Protein AF-A0A6V7XCD8-F1 (afdb_monomer_lite)

Foldseek 3Di:
DVVLLVVLLVDALDPDPLLVVLLVQLLCVLLVLLCCQVVPPLVVVLVVVVVVVCNVVSLVVSLLSNLVSLLVSQLRSLLSVVLVLCVSVVHHSDDPDPVSSVVSSVLSNLLSVQLSVLSSQLSVLVVVVVVVPDDDPCPPVSVVSNVVSVLSNLLSLDLNLLVVLVQVLLVQLLVVLVCLLVVVDAFDELVVLLVVVVVVVVVVVVVVVVVDPDDDDDDDPDDDPVSSVVSVSVVSSVVSVLSLCSRDSSVLSLLLLLQLSVQLVVLVCVQCVVVVVVDDDPPSVSVSSSSSSSNNSSSVSSVVVSCCLPPVPDPVCVQPDHHSNQLSVQSVVLVVVQVVVCVVPVPVPRDDDDSVSNSCSSAHDNSVVSSVVSVVSSVVSVVSSQVSQVVVCVVVVHDRDDRPNVVDDSSPRPGDHDDPPCVVVVVVVVVVD

Structure (mmCIF, N/CA/C/O backbone):
data_AF-A0A6V7XCD8-F1
#
_entry.id   AF-A0A6V7XCD8-F1
#
loop_
_atom_site.group_PDB
_atom_site.id
_atom_site.type_symbol
_atom_site.label_atom_id
_atom_site.label_alt_id
_atom_site.label_comp_id
_atom_site.label_asym_id
_atom_site.label_entity_id
_atom_site.label_seq_id
_atom_site.pdbx_PDB_ins_code
_atom_site.Cartn_x
_atom_site.Cartn_y
_atom_site.Cartn_z
_atom_site.occupancy
_atom_site.B_iso_or_equiv
_atom_site.auth_seq_id
_atom_site.auth_comp_id
_atom_site.auth_asym_id
_atom_site.auth_atom_id
_atom_site.pdbx_PDB_model_num
ATOM 1 N N . MET A 1 1 ? -13.519 -4.030 18.453 1.00 56.78 1 MET A N 1
ATOM 2 C CA . MET A 1 1 ? -12.064 -4.027 18.733 1.00 56.78 1 MET A CA 1
ATOM 3 C C . MET A 1 1 ? -11.586 -5.348 19.322 1.00 56.78 1 MET A C 1
ATOM 5 O O . MET A 1 1 ? -10.623 -5.870 18.788 1.00 56.78 1 MET A O 1
ATOM 9 N N . GLY A 1 2 ? -12.255 -5.933 20.327 1.00 54.69 2 GLY A N 1
ATOM 10 C CA . GLY A 1 2 ? -11.829 -7.205 20.948 1.00 54.69 2 GLY A CA 1
ATOM 11 C C . GLY A 1 2 ? -11.505 -8.344 19.966 1.00 54.69 2 GLY A C 1
ATOM 12 O O . GLY A 1 2 ? -10.413 -8.890 20.017 1.00 54.69 2 GLY A O 1
ATOM 13 N N . ALA A 1 3 ? -12.379 -8.627 18.993 1.00 59.66 3 ALA A N 1
ATOM 14 C CA . ALA A 1 3 ? -12.121 -9.659 17.976 1.00 59.66 3 ALA A CA 1
ATOM 15 C C . ALA A 1 3 ? -10.877 -9.383 17.103 1.00 59.66 3 ALA A C 1
ATOM 17 O O . ALA A 1 3 ? -10.182 -10.304 16.694 1.00 59.66 3 ALA A O 1
ATOM 18 N N . GLN A 1 4 ? -10.565 -8.113 16.841 1.00 60.34 4 GLN A N 1
ATOM 19 C CA . GLN A 1 4 ? -9.389 -7.726 16.055 1.00 60.34 4 GLN A CA 1
ATOM 20 C C . GLN A 1 4 ? -8.114 -7.768 16.881 1.00 60.34 4 GLN A C 1
ATOM 22 O O . GLN A 1 4 ? -7.077 -8.151 16.360 1.00 60.34 4 GLN A O 1
ATOM 27 N N . ILE A 1 5 ? -8.213 -7.423 18.165 1.00 60.03 5 ILE A N 1
ATOM 28 C CA . ILE A 1 5 ? -7.138 -7.597 19.136 1.00 60.03 5 ILE A CA 1
ATOM 29 C C . ILE A 1 5 ? -6.777 -9.085 19.230 1.00 60.03 5 ILE A C 1
ATOM 31 O O . ILE A 1 5 ? -5.618 -9.446 19.057 1.00 60.03 5 ILE A O 1
ATOM 35 N N . LEU A 1 6 ? -7.769 -9.962 19.387 1.00 58.38 6 LEU A N 1
ATOM 36 C CA . LEU A 1 6 ? -7.551 -11.410 19.408 1.00 58.38 6 LEU A CA 1
ATOM 37 C C . LEU A 1 6 ? -6.979 -11.925 18.081 1.00 58.38 6 LEU A C 1
ATOM 39 O O . LEU A 1 6 ? -5.997 -12.658 18.092 1.00 58.38 6 LEU A O 1
ATOM 43 N N . GLY A 1 7 ? -7.518 -11.481 16.941 1.00 57.84 7 GLY A N 1
ATOM 44 C CA . GLY A 1 7 ? -6.988 -11.847 15.624 1.00 57.84 7 GLY A CA 1
ATOM 45 C C . GLY A 1 7 ? -5.551 -11.371 15.392 1.00 57.84 7 GLY A C 1
ATOM 46 O O . GLY A 1 7 ? -4.756 -12.088 14.795 1.00 57.84 7 GLY A O 1
ATOM 47 N N . SER A 1 8 ? -5.188 -10.190 15.899 1.00 59.59 8 SER A N 1
ATOM 48 C CA . SER A 1 8 ? -3.819 -9.671 15.820 1.00 59.59 8 SER A CA 1
ATOM 49 C C . SER A 1 8 ? -2.836 -10.435 16.711 1.00 59.59 8 SER A C 1
ATOM 51 O O . SER A 1 8 ? -1.698 -10.633 16.301 1.00 59.59 8 SER A O 1
ATOM 53 N N . VAL A 1 9 ? -3.293 -10.921 17.873 1.00 56.88 9 VAL A N 1
ATOM 54 C CA . VAL A 1 9 ? -2.494 -11.751 18.787 1.00 56.88 9 VAL A CA 1
ATOM 55 C C . VAL A 1 9 ? -2.305 -13.166 18.240 1.00 56.88 9 VAL A C 1
ATOM 57 O O . VAL A 1 9 ? -1.222 -13.729 18.351 1.00 56.88 9 VAL A O 1
ATOM 60 N N . TYR A 1 10 ? -3.342 -13.732 17.620 1.00 53.84 10 TYR A N 1
ATOM 61 C CA . TYR A 1 10 ? -3.319 -15.100 17.100 1.00 53.84 10 TYR A CA 1
ATOM 62 C C . TYR A 1 10 ? -2.517 -15.231 15.796 1.00 53.84 10 TYR A C 1
ATOM 64 O O . TYR A 1 10 ? -1.829 -16.224 15.588 1.00 53.84 10 TYR A O 1
ATOM 72 N N . ASN A 1 11 ? -2.549 -14.210 14.933 1.00 55.69 11 ASN A N 1
ATOM 73 C CA . ASN A 1 11 ? -1.829 -14.212 13.661 1.00 55.69 11 ASN A CA 1
ATOM 74 C C . ASN A 1 11 ? -0.484 -13.478 13.774 1.00 55.69 11 ASN A C 1
ATOM 76 O O . ASN A 1 11 ? -0.310 -12.429 13.147 1.00 55.69 11 ASN A O 1
ATOM 80 N N . ALA A 1 12 ? 0.495 -14.036 14.491 1.00 53.72 12 ALA A N 1
ATOM 81 C CA . ALA A 1 12 ? 1.882 -13.555 14.420 1.00 53.72 12 ALA A CA 1
ATOM 82 C C . ALA A 1 12 ? 2.352 -13.455 12.948 1.00 53.72 12 ALA A C 1
ATOM 84 O O . ALA A 1 12 ? 1.885 -14.201 12.077 1.00 53.72 12 ALA A O 1
ATOM 85 N N . LYS A 1 13 ? 3.180 -12.461 12.601 1.00 63.88 13 LYS A N 1
ATOM 86 C CA . LYS A 1 13 ? 3.646 -12.260 11.218 1.00 63.88 13 LYS A CA 1
ATOM 87 C C . LYS A 1 13 ? 4.654 -13.344 10.838 1.00 63.88 13 LYS A C 1
ATOM 89 O O . LYS A 1 13 ? 5.856 -13.141 10.909 1.00 63.88 13 LYS A O 1
ATOM 94 N N . GLU A 1 14 ? 4.173 -14.504 10.425 1.00 66.19 14 GLU A N 1
ATOM 95 C CA . GLU A 1 14 ? 5.045 -15.563 9.928 1.00 66.19 14 GLU A CA 1
ATOM 96 C C . GLU A 1 14 ? 5.452 -15.320 8.473 1.00 66.19 14 GLU A C 1
ATOM 98 O O . GLU A 1 14 ? 4.662 -14.845 7.651 1.00 66.19 14 GLU A O 1
ATOM 103 N N . LEU A 1 15 ? 6.699 -15.671 8.150 1.00 68.69 15 LEU A N 1
ATOM 104 C CA . LEU A 1 15 ? 7.166 -15.751 6.770 1.00 68.69 15 LEU A CA 1
ATOM 105 C C . LEU A 1 15 ? 6.566 -17.006 6.126 1.00 68.69 15 LEU A C 1
ATOM 107 O O . LEU A 1 15 ? 7.154 -18.084 6.153 1.00 68.69 15 LEU A O 1
ATOM 111 N N . ILE A 1 16 ? 5.372 -16.864 5.559 1.00 76.44 16 ILE A N 1
ATOM 112 C CA . ILE A 1 16 ? 4.725 -17.907 4.760 1.00 76.44 16 ILE A CA 1
ATOM 113 C C . ILE A 1 16 ? 5.492 -18.176 3.457 1.00 76.44 16 ILE A C 1
ATOM 115 O O . ILE A 1 16 ? 6.115 -17.281 2.890 1.00 76.44 16 ILE A O 1
ATOM 119 N N . LYS A 1 17 ? 5.407 -19.406 2.934 1.00 81.75 17 LYS A N 1
ATOM 120 C CA . LYS A 1 17 ? 6.051 -19.811 1.666 1.00 81.75 17 LYS A CA 1
ATOM 121 C C . LYS A 1 17 ? 5.712 -18.874 0.499 1.00 81.75 17 LYS A C 1
ATOM 123 O O . LYS A 1 17 ? 6.553 -18.624 -0.362 1.00 81.75 17 LYS A O 1
ATOM 128 N N . ASP A 1 18 ? 4.504 -18.321 0.508 1.00 83.44 18 ASP A N 1
ATOM 129 C CA . ASP A 1 18 ? 4.032 -17.396 -0.518 1.00 83.44 18 ASP A CA 1
ATOM 130 C C . ASP A 1 18 ? 4.836 -16.090 -0.578 1.00 83.44 18 ASP A C 1
ATOM 132 O O . ASP A 1 18 ? 4.901 -15.492 -1.647 1.00 83.44 18 ASP A O 1
ATOM 136 N N . PHE A 1 19 ? 5.535 -15.687 0.493 1.00 80.50 19 PHE A N 1
ATOM 137 C CA . PHE A 1 19 ? 6.479 -14.563 0.437 1.00 80.50 19 PHE A CA 1
ATOM 138 C C . PHE A 1 19 ? 7.629 -14.819 -0.527 1.00 80.50 19 PHE A C 1
ATOM 140 O O . PHE A 1 19 ? 7.973 -13.945 -1.315 1.00 80.50 19 PHE A O 1
ATOM 147 N N . TRP A 1 20 ? 8.232 -16.005 -0.460 1.00 82.31 20 TRP A N 1
ATOM 148 C CA . TRP A 1 20 ? 9.365 -16.354 -1.313 1.00 82.31 20 TRP A CA 1
ATOM 149 C C . TRP A 1 20 ? 8.932 -16.497 -2.765 1.00 82.31 20 TRP A C 1
ATOM 151 O O . TRP A 1 20 ? 9.632 -16.027 -3.660 1.00 82.31 20 TRP A O 1
ATOM 161 N N . ASN A 1 21 ? 7.746 -17.071 -2.988 1.00 86.12 21 ASN A N 1
ATOM 162 C CA . ASN A 1 21 ? 7.138 -17.125 -4.314 1.00 86.12 21 ASN A CA 1
ATOM 163 C C . ASN A 1 21 ? 6.893 -15.710 -4.850 1.00 86.12 21 ASN A C 1
ATOM 165 O O . ASN A 1 21 ? 7.309 -15.405 -5.961 1.00 86.12 21 ASN A O 1
ATOM 169 N N . ALA A 1 22 ? 6.271 -14.836 -4.054 1.00 85.75 22 ALA A N 1
ATOM 170 C CA . ALA A 1 22 ? 5.997 -13.459 -4.441 1.00 85.75 22 ALA A CA 1
ATOM 171 C C . ALA A 1 22 ? 7.289 -12.691 -4.742 1.00 85.75 22 ALA A C 1
ATOM 173 O O . ALA A 1 22 ? 7.383 -12.064 -5.789 1.00 85.75 22 ALA A O 1
ATOM 174 N N . LEU A 1 23 ? 8.306 -12.798 -3.882 1.00 84.25 23 LEU A N 1
ATOM 175 C CA . LEU A 1 23 ? 9.604 -12.153 -4.074 1.00 84.25 23 LEU A CA 1
ATOM 176 C C . LEU A 1 23 ? 10.278 -12.622 -5.363 1.00 84.25 23 LEU A C 1
ATOM 178 O O . LEU A 1 23 ? 10.711 -11.796 -6.159 1.00 84.25 23 LEU A O 1
ATOM 182 N N . LEU A 1 24 ? 10.353 -13.936 -5.580 1.00 85.38 24 LEU A N 1
ATOM 183 C CA . LEU A 1 24 ? 11.014 -14.506 -6.749 1.00 85.38 24 LEU A CA 1
ATOM 184 C C . LEU A 1 24 ? 10.270 -14.153 -8.038 1.00 85.38 24 LEU A C 1
ATOM 186 O O . LEU A 1 24 ? 10.901 -13.730 -9.005 1.00 85.38 24 LEU A O 1
ATOM 190 N N . ILE A 1 25 ? 8.942 -14.289 -8.051 1.00 88.00 25 ILE A N 1
ATOM 191 C CA . ILE A 1 25 ? 8.112 -13.972 -9.220 1.00 88.00 25 ILE A CA 1
ATOM 192 C C . ILE A 1 25 ? 8.187 -12.480 -9.522 1.00 88.00 25 ILE A C 1
ATOM 194 O O . ILE A 1 25 ? 8.393 -12.115 -10.672 1.00 88.00 25 ILE A O 1
ATOM 198 N N . SER A 1 26 ? 8.067 -11.626 -8.509 1.00 85.38 26 SER A N 1
ATOM 199 C CA . SER A 1 26 ? 8.153 -10.181 -8.677 1.00 85.38 26 SER A CA 1
ATOM 200 C C . SER A 1 26 ? 9.528 -9.743 -9.176 1.00 85.38 26 SER A C 1
ATOM 202 O O . SER A 1 26 ? 9.598 -9.118 -10.231 1.00 85.38 26 SER A O 1
ATOM 204 N N . LEU A 1 27 ? 10.623 -10.128 -8.504 1.00 81.25 27 LEU A N 1
ATOM 205 C CA . LEU A 1 27 ? 11.986 -9.761 -8.913 1.00 81.25 27 LEU A CA 1
ATOM 206 C C . LEU A 1 27 ? 12.294 -10.227 -10.336 1.00 81.25 27 LEU A C 1
ATOM 208 O O . LEU A 1 27 ? 12.784 -9.448 -11.150 1.00 81.25 27 LEU A O 1
ATOM 212 N N . SER A 1 28 ? 12.003 -11.495 -10.639 1.00 84.19 28 SER A N 1
ATOM 213 C CA . SER A 1 28 ? 12.299 -12.055 -11.958 1.00 84.19 28 SER A CA 1
ATOM 214 C C . SER A 1 28 ? 11.383 -11.488 -13.036 1.00 84.19 28 SER A C 1
ATOM 216 O O . SER A 1 28 ? 11.869 -11.089 -14.086 1.00 84.19 28 SER A O 1
ATOM 218 N N . GLY A 1 29 ? 10.076 -11.411 -12.790 1.00 85.50 29 GLY A N 1
ATOM 219 C CA . GLY A 1 29 ? 9.099 -10.975 -13.780 1.00 85.50 29 GLY A CA 1
ATOM 220 C C . GLY A 1 29 ? 9.177 -9.481 -14.059 1.00 85.50 29 GLY A C 1
ATOM 221 O O . GLY A 1 29 ? 9.346 -9.088 -15.211 1.00 85.50 29 GLY A O 1
ATOM 222 N N . SER A 1 30 ? 9.113 -8.645 -13.021 1.00 83.25 30 SER A N 1
ATOM 223 C CA . SER A 1 30 ? 9.186 -7.188 -13.182 1.00 83.25 30 SER A CA 1
ATOM 224 C C . SER A 1 30 ? 10.561 -6.746 -13.699 1.00 83.25 30 SER A C 1
ATOM 226 O O . SER A 1 30 ? 10.644 -5.976 -14.659 1.00 83.25 30 SER A O 1
ATOM 228 N N . GLY A 1 31 ? 11.641 -7.328 -13.162 1.00 78.44 31 GLY A N 1
ATOM 229 C CA . GLY A 1 31 ? 13.009 -7.084 -13.613 1.00 78.44 31 GLY A CA 1
ATOM 230 C C . GLY A 1 31 ? 13.236 -7.498 -15.067 1.00 78.44 31 GLY A C 1
ATOM 231 O O . GLY A 1 31 ? 13.806 -6.724 -15.834 1.00 78.44 31 GLY A O 1
ATOM 232 N N . LEU A 1 32 ? 12.745 -8.673 -15.482 1.00 83.75 32 LEU A N 1
ATOM 233 C CA . LEU A 1 32 ? 12.850 -9.134 -16.870 1.00 83.75 32 LEU A CA 1
ATOM 234 C C . LEU A 1 32 ? 12.035 -8.259 -17.824 1.00 83.75 32 LEU A C 1
ATOM 236 O O . LEU A 1 32 ? 12.553 -7.888 -18.874 1.00 83.75 32 LEU A O 1
ATOM 240 N N . ILE A 1 33 ? 10.792 -7.908 -17.470 1.00 85.31 33 ILE A N 1
ATOM 241 C CA . ILE A 1 33 ? 9.956 -7.003 -18.275 1.00 85.31 33 ILE A CA 1
ATOM 242 C C . ILE A 1 33 ? 10.696 -5.685 -18.488 1.00 85.31 33 ILE A C 1
ATOM 244 O O . ILE A 1 33 ? 10.840 -5.243 -19.627 1.00 85.31 33 ILE A O 1
ATOM 248 N N . SER A 1 34 ? 11.212 -5.089 -17.415 1.00 82.00 34 SER A N 1
ATOM 249 C CA . SER A 1 34 ? 11.934 -3.828 -17.514 1.00 82.00 34 SER A CA 1
ATOM 250 C C . SER A 1 34 ? 13.219 -3.951 -18.325 1.00 82.00 34 SER A C 1
ATOM 252 O O . SER A 1 34 ? 13.458 -3.121 -19.194 1.00 82.00 34 SER A O 1
ATOM 254 N N . ALA A 1 35 ? 14.015 -5.003 -18.122 1.00 79.44 35 ALA A N 1
ATOM 255 C CA . ALA A 1 35 ? 15.248 -5.217 -18.876 1.00 79.44 35 ALA A CA 1
ATOM 256 C C . ALA A 1 35 ? 14.983 -5.406 -20.377 1.00 79.44 35 ALA A C 1
ATOM 258 O O . ALA A 1 35 ? 15.635 -4.773 -21.205 1.00 79.44 35 ALA A O 1
ATOM 259 N N . VAL A 1 36 ? 14.003 -6.237 -20.745 1.00 86.62 36 VAL A N 1
ATOM 260 C CA . VAL A 1 36 ? 13.644 -6.477 -22.151 1.00 86.62 36 VAL A CA 1
ATOM 261 C C . VAL A 1 36 ? 13.190 -5.184 -22.822 1.00 86.62 36 VAL A C 1
ATOM 263 O O . VAL A 1 36 ? 13.605 -4.895 -23.946 1.00 86.62 36 VAL A O 1
ATOM 266 N N . LEU A 1 37 ? 12.360 -4.396 -22.139 1.00 86.25 37 LEU A N 1
ATOM 267 C CA . LEU A 1 37 ? 11.827 -3.156 -22.686 1.00 86.25 37 LEU A CA 1
ATOM 268 C C . LEU A 1 37 ? 12.890 -2.049 -22.760 1.00 86.25 37 LEU A C 1
ATOM 270 O O . LEU A 1 37 ? 13.120 -1.515 -23.844 1.00 86.25 37 LEU A O 1
ATOM 274 N N . ASP A 1 38 ? 13.583 -1.755 -21.658 1.00 78.94 38 ASP A N 1
ATOM 275 C CA . ASP A 1 38 ? 14.506 -0.616 -21.561 1.00 78.94 38 ASP A CA 1
ATOM 276 C C . ASP A 1 38 ? 15.869 -0.859 -22.215 1.00 78.94 38 ASP A C 1
ATOM 278 O O . ASP A 1 38 ? 16.491 0.098 -22.669 1.00 78.94 38 ASP A O 1
ATOM 282 N N . ILE A 1 39 ? 16.347 -2.107 -22.280 1.00 79.88 39 ILE A N 1
ATOM 283 C CA . ILE A 1 39 ? 17.648 -2.443 -22.893 1.00 79.88 39 ILE A CA 1
ATOM 284 C C . ILE A 1 39 ? 17.463 -2.929 -24.335 1.00 79.88 39 ILE A C 1
ATOM 286 O O . ILE A 1 39 ? 18.309 -2.673 -25.188 1.00 79.88 39 ILE A O 1
ATOM 290 N N . GLY A 1 40 ? 16.362 -3.627 -24.620 1.00 84.69 40 GLY A N 1
ATOM 291 C CA . GLY A 1 40 ? 16.106 -4.218 -25.931 1.00 84.69 40 GLY A CA 1
ATOM 292 C C . GLY A 1 40 ? 15.185 -3.370 -26.803 1.00 84.69 40 GLY A C 1
ATOM 293 O O . GLY A 1 40 ? 15.611 -2.767 -27.788 1.00 84.69 40 GLY A O 1
ATOM 294 N N . VAL A 1 41 ? 13.895 -3.366 -26.465 1.00 89.19 41 VAL A N 1
ATOM 295 C CA . VAL A 1 41 ? 12.830 -2.916 -27.376 1.00 89.19 41 VAL A CA 1
ATOM 296 C C . VAL A 1 41 ? 12.863 -1.405 -27.607 1.00 89.19 41 VAL A C 1
ATOM 298 O O . VAL A 1 41 ? 12.847 -0.964 -28.758 1.00 89.19 41 VAL A O 1
ATOM 301 N N . TRP A 1 42 ? 12.911 -0.590 -26.551 1.00 88.25 42 TRP A N 1
ATOM 302 C CA . TRP A 1 42 ? 12.844 0.868 -26.691 1.00 88.25 42 TRP A CA 1
ATOM 303 C C . TRP A 1 42 ? 14.067 1.467 -27.375 1.00 88.25 42 TRP A C 1
ATOM 305 O O . TRP A 1 42 ? 13.857 2.241 -28.312 1.00 88.25 42 TRP A O 1
ATOM 315 N N . PRO A 1 43 ? 15.314 1.094 -27.025 1.00 83.75 43 PRO A N 1
ATOM 316 C CA . PRO A 1 43 ? 16.484 1.583 -27.746 1.00 83.75 43 PRO A CA 1
ATOM 317 C C . PRO A 1 43 ? 16.430 1.261 -29.241 1.00 83.75 43 PRO A C 1
ATOM 319 O O . PRO A 1 43 ? 16.746 2.126 -30.056 1.00 83.75 43 PRO A O 1
ATOM 322 N N . ALA A 1 44 ? 15.954 0.069 -29.620 1.00 86.56 44 ALA A N 1
ATOM 323 C CA . ALA A 1 44 ? 15.798 -0.305 -31.024 1.00 86.56 44 ALA A CA 1
ATOM 324 C C . ALA A 1 44 ? 14.772 0.581 -31.756 1.00 86.56 44 ALA A C 1
ATOM 326 O O . ALA A 1 44 ? 15.046 1.057 -32.858 1.00 86.56 44 ALA A O 1
ATOM 327 N N . ILE A 1 45 ? 13.615 0.859 -31.144 1.00 87.31 45 ILE A N 1
ATOM 328 C CA . ILE A 1 45 ? 12.592 1.736 -31.743 1.00 87.31 45 ILE A CA 1
ATOM 329 C C . ILE A 1 45 ? 13.091 3.184 -31.840 1.00 87.31 45 ILE A C 1
ATOM 331 O O . ILE A 1 45 ? 12.919 3.826 -32.876 1.00 87.31 45 ILE A O 1
ATOM 335 N N . ILE A 1 46 ? 13.735 3.699 -30.789 1.00 83.31 46 ILE A N 1
ATOM 336 C CA . ILE A 1 46 ? 14.304 5.054 -30.773 1.00 83.31 46 ILE A CA 1
ATOM 337 C C . ILE A 1 46 ? 15.381 5.185 -31.855 1.00 83.31 46 ILE A C 1
ATOM 339 O O . ILE A 1 46 ? 15.384 6.174 -32.589 1.00 83.31 46 ILE A O 1
ATOM 343 N N . LEU A 1 47 ? 16.243 4.173 -32.008 1.00 84.25 47 LEU A N 1
ATOM 344 C CA . LEU A 1 47 ? 17.258 4.133 -33.056 1.00 84.25 47 LEU A CA 1
ATOM 345 C C . LEU A 1 47 ? 16.613 4.183 -34.446 1.00 84.25 47 LEU A C 1
ATOM 347 O O . LEU A 1 47 ? 16.980 5.040 -35.246 1.00 84.25 47 LEU A O 1
ATOM 351 N N . LEU A 1 48 ? 15.606 3.346 -34.715 1.00 89.00 48 LEU A N 1
ATOM 352 C CA . LEU A 1 48 ? 14.891 3.342 -35.997 1.00 89.00 48 LEU A CA 1
ATOM 353 C C . LEU A 1 48 ? 14.278 4.708 -36.340 1.00 89.00 48 LEU A C 1
ATOM 355 O O . LEU A 1 48 ? 14.353 5.137 -37.488 1.00 89.00 48 LEU A O 1
ATOM 359 N N . ILE A 1 49 ? 13.720 5.418 -35.356 1.00 83.88 49 ILE A N 1
ATOM 360 C CA . ILE A 1 49 ? 13.158 6.764 -35.557 1.00 83.88 49 ILE A CA 1
ATOM 361 C C . ILE A 1 49 ? 14.270 7.802 -35.737 1.00 83.88 49 ILE A C 1
ATOM 363 O O . ILE A 1 49 ? 14.147 8.708 -36.555 1.00 83.88 49 ILE A O 1
ATOM 367 N N . SER A 1 50 ? 15.387 7.673 -35.020 1.00 77.56 50 SER A N 1
ATOM 368 C CA . SER A 1 50 ? 16.527 8.579 -35.192 1.00 77.56 50 SER A CA 1
ATOM 369 C C . SER A 1 50 ? 17.137 8.483 -36.597 1.00 77.56 50 SER A C 1
ATOM 371 O O . SER A 1 50 ? 17.539 9.502 -37.161 1.00 77.56 50 SER A O 1
ATOM 373 N N . LEU A 1 51 ? 17.104 7.292 -37.210 1.00 87.81 51 LEU A N 1
ATOM 374 C CA . LEU A 1 51 ? 17.555 7.059 -38.584 1.00 87.81 51 LEU A CA 1
ATOM 375 C C . LEU A 1 51 ? 16.691 7.776 -39.635 1.00 87.81 51 LEU A C 1
ATOM 377 O O . LEU A 1 51 ? 17.151 7.971 -40.757 1.00 87.81 51 LEU A O 1
ATOM 381 N N . THR A 1 52 ? 15.479 8.232 -39.294 1.00 88.44 52 THR A N 1
ATOM 382 C CA . THR A 1 52 ? 14.654 9.056 -40.197 1.00 88.44 52 THR A CA 1
ATOM 383 C C . THR A 1 52 ? 15.053 10.537 -40.188 1.00 88.44 52 THR A C 1
ATOM 385 O O . THR A 1 52 ? 14.387 11.354 -40.822 1.00 88.44 52 THR A O 1
ATOM 388 N N . GLY A 1 53 ? 16.086 10.916 -39.427 1.00 82.56 53 GLY A N 1
ATOM 389 C CA . GLY A 1 53 ? 16.585 12.289 -39.317 1.00 82.56 53 GLY A CA 1
ATOM 390 C C . GLY A 1 53 ? 15.794 13.197 -38.367 1.00 82.56 53 GLY A C 1
ATOM 391 O O . GLY A 1 53 ? 16.223 14.321 -38.112 1.00 82.56 53 GLY A O 1
ATOM 392 N N . CYS A 1 54 ? 14.676 12.739 -37.785 1.00 82.00 54 CYS A N 1
ATOM 393 C CA . CYS A 1 54 ? 13.919 13.525 -36.803 1.00 82.00 54 CYS A CA 1
ATOM 394 C C . CYS A 1 54 ? 14.360 13.207 -35.367 1.00 82.00 54 CYS A C 1
ATOM 396 O O . CYS A 1 54 ? 13.682 12.491 -34.624 1.00 82.00 54 CYS A O 1
ATOM 398 N N . ILE A 1 55 ? 15.484 13.792 -34.948 1.00 74.81 55 ILE A N 1
ATOM 399 C CA . ILE A 1 55 ? 16.002 13.660 -33.577 1.00 74.81 55 ILE A CA 1
ATOM 400 C C . ILE A 1 55 ? 14.955 14.087 -32.523 1.00 74.81 55 ILE A C 1
ATOM 402 O O . ILE A 1 55 ? 14.741 13.321 -31.581 1.00 74.81 55 ILE A O 1
ATOM 406 N N . PRO A 1 56 ? 14.222 15.215 -32.660 1.00 74.75 56 PRO A N 1
ATOM 407 C CA . PRO A 1 56 ? 13.181 15.585 -31.694 1.00 74.75 56 PRO A CA 1
ATOM 408 C C . PRO A 1 56 ? 12.031 14.568 -31.607 1.00 74.75 56 PRO A C 1
ATOM 410 O O . PRO A 1 56 ? 11.499 14.334 -30.523 1.00 74.75 56 PRO A O 1
ATOM 413 N N . CYS A 1 57 ? 11.676 13.917 -32.723 1.00 80.25 57 CYS A N 1
ATOM 414 C CA . CYS A 1 57 ? 10.654 12.870 -32.745 1.00 80.25 57 CYS A CA 1
ATOM 415 C C . CYS A 1 57 ? 11.117 11.632 -31.968 1.00 80.25 57 CYS A C 1
ATOM 417 O O . CYS A 1 57 ? 10.356 11.101 -31.162 1.00 80.25 57 CYS A O 1
ATOM 419 N N . ALA A 1 58 ? 12.367 11.199 -32.171 1.00 73.12 58 ALA A N 1
ATOM 420 C CA . ALA A 1 58 ? 12.950 10.068 -31.449 1.00 73.12 58 ALA A CA 1
ATOM 421 C C . ALA A 1 58 ? 12.964 10.312 -29.930 1.00 73.12 58 ALA A C 1
ATOM 423 O O . ALA A 1 58 ? 12.653 9.409 -29.158 1.00 73.12 58 ALA A O 1
ATOM 424 N N . HIS A 1 59 ? 13.231 11.550 -29.505 1.00 71.75 59 HIS A N 1
ATOM 425 C CA . HIS A 1 59 ? 13.188 11.950 -28.096 1.00 71.75 59 HIS A CA 1
ATOM 426 C C . HIS A 1 59 ? 11.771 11.946 -27.522 1.00 71.75 59 HIS A C 1
ATOM 428 O O . HIS A 1 59 ? 11.538 11.353 -26.469 1.00 71.75 59 HIS A O 1
ATOM 434 N N . ALA A 1 60 ? 10.818 12.574 -28.216 1.00 77.06 60 ALA A N 1
ATOM 435 C CA . ALA A 1 60 ? 9.425 12.591 -27.784 1.00 77.06 60 ALA A CA 1
ATOM 436 C C . ALA A 1 60 ? 8.881 11.162 -27.656 1.00 77.06 60 ALA A C 1
ATOM 438 O O . ALA A 1 60 ? 8.302 10.806 -26.632 1.00 77.06 60 ALA A O 1
ATOM 439 N N . VAL A 1 61 ? 9.134 10.317 -28.660 1.00 82.75 61 VAL A N 1
ATOM 440 C CA . VAL A 1 61 ? 8.750 8.903 -28.631 1.00 82.75 61 VAL A CA 1
ATOM 441 C C . VAL A 1 61 ? 9.472 8.163 -27.508 1.00 82.75 61 VAL A C 1
ATOM 443 O O . VAL A 1 61 ? 8.824 7.414 -26.785 1.00 82.75 61 VAL A O 1
ATOM 446 N N . GLY A 1 62 ? 10.762 8.422 -27.288 1.00 77.44 62 GLY A N 1
ATOM 447 C CA . GLY A 1 62 ? 11.527 7.835 -26.191 1.00 77.44 62 GLY A CA 1
ATOM 448 C C . GLY A 1 62 ? 10.891 8.075 -24.822 1.00 77.44 62 GLY A C 1
ATOM 449 O O . GLY A 1 62 ? 10.705 7.122 -24.071 1.00 77.44 62 GLY A O 1
ATOM 450 N N . VAL A 1 63 ? 10.454 9.302 -24.519 1.00 74.00 63 VAL A N 1
ATOM 451 C CA . VAL A 1 63 ? 9.751 9.611 -23.256 1.00 74.00 63 VAL A CA 1
ATOM 452 C C . VAL A 1 63 ? 8.494 8.765 -23.085 1.00 74.00 63 VAL A C 1
ATOM 454 O O . VAL A 1 63 ? 8.251 8.229 -22.000 1.00 74.00 63 VAL A O 1
ATOM 457 N N . PHE A 1 64 ? 7.702 8.621 -24.150 1.00 81.25 64 PHE A N 1
ATOM 458 C CA . PHE A 1 64 ? 6.493 7.803 -24.112 1.00 81.25 64 PHE A CA 1
ATOM 459 C C . PHE A 1 64 ? 6.808 6.313 -23.979 1.00 81.25 64 PHE A C 1
ATOM 461 O O . PHE A 1 64 ? 6.128 5.632 -23.216 1.00 81.25 64 PHE A O 1
ATOM 468 N N . LEU A 1 65 ? 7.827 5.804 -24.674 1.00 83.12 65 LEU A N 1
ATOM 469 C CA . LEU A 1 65 ? 8.228 4.399 -24.604 1.00 83.12 65 LEU A CA 1
ATOM 470 C C . LEU A 1 65 ? 8.765 4.038 -23.217 1.00 83.12 65 LEU A C 1
ATOM 472 O O . LEU A 1 65 ? 8.261 3.103 -22.601 1.00 83.12 65 LEU A O 1
ATOM 476 N N . TYR A 1 66 ? 9.673 4.840 -22.659 1.00 80.00 66 TYR A N 1
ATOM 477 C CA . TYR A 1 66 ? 10.185 4.625 -21.303 1.00 80.00 66 TYR A CA 1
ATOM 478 C C . TYR A 1 66 ? 9.108 4.794 -20.220 1.00 80.00 66 TYR A C 1
ATOM 480 O O . TYR A 1 66 ? 9.255 4.264 -19.126 1.00 80.00 66 TYR A O 1
ATOM 488 N N . MET A 1 67 ? 7.986 5.468 -20.501 1.00 82.69 67 MET A N 1
ATOM 489 C CA . MET A 1 67 ? 6.814 5.490 -19.610 1.00 82.69 67 MET A CA 1
ATOM 490 C C . MET A 1 67 ? 6.051 4.147 -19.612 1.00 82.69 67 MET A C 1
ATOM 492 O O . MET A 1 67 ? 5.359 3.802 -18.648 1.00 82.69 67 MET A O 1
ATOM 496 N N . LEU A 1 68 ? 6.140 3.371 -20.698 1.00 84.69 68 LEU A N 1
ATOM 497 C CA . LEU A 1 68 ? 5.480 2.067 -20.815 1.00 84.69 68 LEU A CA 1
ATOM 498 C C . LEU A 1 68 ? 6.191 0.972 -20.017 1.00 84.69 68 LEU A C 1
ATOM 500 O O . LEU A 1 68 ? 5.522 0.019 -19.614 1.00 84.69 68 LEU A O 1
ATOM 504 N N . THR A 1 69 ? 7.489 1.110 -19.739 1.00 83.25 69 THR A N 1
ATOM 505 C CA . THR A 1 69 ? 8.214 0.131 -18.916 1.00 83.25 69 THR A CA 1
ATOM 506 C C . THR A 1 69 ? 7.677 0.064 -17.490 1.00 83.25 69 THR A C 1
ATOM 508 O O . THR A 1 69 ? 7.186 -1.005 -17.114 1.00 83.25 69 THR A O 1
ATOM 511 N N . PRO A 1 70 ? 7.629 1.172 -16.718 1.00 77.00 70 PRO A N 1
ATOM 512 C CA . PRO A 1 70 ? 6.992 1.177 -15.406 1.00 77.00 70 PRO A CA 1
ATOM 513 C C . PRO A 1 70 ? 5.545 0.715 -15.489 1.00 77.00 70 PRO A C 1
ATOM 515 O O . PRO A 1 70 ? 5.092 -0.039 -14.643 1.00 77.00 70 PRO A O 1
ATOM 518 N N . ARG A 1 71 ? 4.811 1.066 -16.554 1.00 84.69 71 ARG A N 1
ATOM 519 C CA . ARG A 1 71 ? 3.438 0.580 -16.723 1.00 84.69 71 ARG A CA 1
ATOM 520 C C . ARG A 1 71 ? 3.350 -0.944 -16.712 1.00 84.69 71 ARG A C 1
ATOM 522 O O . ARG A 1 71 ? 2.492 -1.488 -16.020 1.00 84.69 71 ARG A O 1
ATOM 529 N N . ALA A 1 72 ? 4.154 -1.614 -17.531 1.00 85.06 72 ALA A N 1
ATOM 530 C CA . ALA A 1 72 ? 4.111 -3.064 -17.678 1.00 85.06 72 ALA A CA 1
ATOM 531 C C . ALA A 1 72 ? 4.679 -3.764 -16.438 1.00 85.06 72 ALA A C 1
ATOM 533 O O . ALA A 1 72 ? 4.036 -4.664 -15.896 1.00 85.06 72 ALA A O 1
ATOM 534 N N . SER A 1 73 ? 5.835 -3.296 -15.969 1.00 84.44 73 SER A N 1
ATOM 535 C CA . SER A 1 73 ? 6.553 -3.858 -14.827 1.00 84.44 73 SER A CA 1
ATOM 536 C C . SER A 1 73 ? 5.738 -3.757 -13.535 1.00 84.44 73 SER A C 1
ATOM 538 O O . SER A 1 73 ? 5.495 -4.761 -12.870 1.00 84.44 73 SER A O 1
ATOM 540 N N . GLU A 1 74 ? 5.164 -2.585 -13.261 1.00 82.94 74 GLU A N 1
ATOM 541 C CA . GLU A 1 74 ? 4.356 -2.338 -12.061 1.00 82.94 74 GLU A CA 1
ATOM 542 C C . GLU A 1 74 ? 2.971 -2.977 -12.147 1.00 82.94 74 GLU A C 1
ATOM 544 O O . GLU A 1 74 ? 2.400 -3.340 -11.125 1.00 82.94 74 GLU A O 1
ATOM 549 N N . THR A 1 75 ? 2.412 -3.167 -13.352 1.00 86.88 75 THR A N 1
ATOM 550 C CA . THR A 1 75 ? 1.192 -3.981 -13.512 1.00 86.88 75 THR A CA 1
ATOM 551 C C . THR A 1 75 ? 1.463 -5.422 -13.095 1.00 86.88 75 THR A C 1
ATOM 553 O O . THR A 1 75 ? 0.656 -6.026 -12.392 1.00 86.88 75 THR A O 1
ATOM 556 N N . PHE A 1 76 ? 2.588 -5.985 -13.535 1.00 88.00 76 PHE A N 1
ATOM 557 C CA . PHE A 1 76 ? 2.954 -7.344 -13.174 1.00 88.00 76 PHE A CA 1
ATOM 558 C C . PHE A 1 76 ? 3.231 -7.461 -11.673 1.00 88.00 76 PHE A C 1
ATOM 560 O O . PHE A 1 76 ? 2.668 -8.337 -11.018 1.00 88.00 76 PHE A O 1
ATOM 567 N N . ASP A 1 77 ? 4.027 -6.551 -11.112 1.00 84.00 77 ASP A N 1
ATOM 568 C CA . ASP A 1 77 ? 4.337 -6.580 -9.687 1.00 84.00 77 ASP A CA 1
ATOM 569 C C . ASP A 1 77 ? 3.086 -6.376 -8.820 1.00 84.00 77 ASP A C 1
ATOM 571 O O . ASP A 1 77 ? 2.792 -7.176 -7.932 1.00 84.00 77 ASP A O 1
ATOM 575 N N . SER A 1 78 ? 2.243 -5.397 -9.160 1.00 86.75 78 SER A N 1
ATOM 576 C CA . SER A 1 78 ? 0.978 -5.146 -8.455 1.00 86.75 78 SER A CA 1
ATOM 577 C C . SER A 1 78 ? 0.054 -6.363 -8.448 1.00 86.75 78 SER A C 1
ATOM 579 O O . SER A 1 78 ? -0.670 -6.595 -7.477 1.00 86.75 78 SER A O 1
ATOM 581 N N . LEU A 1 79 ? 0.068 -7.175 -9.508 1.00 89.19 79 LEU A N 1
ATOM 582 C CA . LEU A 1 79 ? -0.674 -8.430 -9.527 1.00 89.19 79 LEU A CA 1
ATOM 583 C C . LEU A 1 79 ? -0.128 -9.406 -8.478 1.00 89.19 79 LEU A C 1
ATOM 585 O O . LEU A 1 79 ? -0.910 -9.984 -7.721 1.00 89.19 79 LEU A O 1
ATOM 589 N N . VAL A 1 80 ? 1.195 -9.563 -8.407 1.00 89.12 80 VAL A N 1
ATOM 590 C CA . VAL A 1 80 ? 1.876 -10.415 -7.420 1.00 89.12 80 VAL A CA 1
ATOM 591 C C . VAL A 1 80 ? 1.589 -9.935 -5.995 1.00 89.12 80 VAL A C 1
ATOM 593 O O . VAL A 1 80 ? 1.198 -10.740 -5.147 1.00 89.12 80 VAL A O 1
ATOM 596 N N . ILE A 1 81 ? 1.682 -8.628 -5.743 1.00 85.12 81 ILE A N 1
ATOM 597 C CA . ILE A 1 81 ? 1.359 -8.011 -4.450 1.00 85.12 81 ILE A CA 1
ATOM 598 C C . ILE A 1 81 ? -0.099 -8.262 -4.067 1.00 85.12 81 ILE A C 1
ATOM 600 O O . ILE A 1 81 ? -0.365 -8.663 -2.935 1.00 85.12 81 ILE A O 1
ATOM 604 N N . LYS A 1 82 ? -1.056 -8.100 -4.993 1.00 86.69 82 LYS A N 1
ATOM 605 C CA . LYS A 1 82 ? -2.473 -8.393 -4.711 1.00 86.69 82 LYS A CA 1
ATOM 606 C C . LYS A 1 82 ? -2.655 -9.826 -4.231 1.00 86.69 82 LYS A C 1
ATOM 608 O O . LYS A 1 82 ? -3.369 -10.081 -3.264 1.00 86.69 82 LYS A O 1
ATOM 613 N N . ARG A 1 83 ? -2.002 -10.774 -4.905 1.00 88.56 83 ARG A N 1
ATOM 614 C CA . ARG A 1 83 ? -2.058 -12.192 -4.540 1.00 88.56 83 ARG A CA 1
ATOM 615 C C . ARG A 1 83 ? -1.398 -12.468 -3.192 1.00 88.56 83 ARG A C 1
ATOM 617 O O . ARG A 1 83 ? -1.935 -13.261 -2.421 1.00 88.56 83 ARG A O 1
ATOM 624 N N . LEU A 1 84 ? -0.297 -11.787 -2.881 1.00 85.12 84 LEU A N 1
ATOM 625 C CA . LEU A 1 84 ? 0.355 -11.868 -1.575 1.00 85.12 84 LEU A CA 1
ATOM 626 C C . LEU A 1 84 ? -0.556 -11.340 -0.452 1.00 85.12 84 LEU A C 1
ATOM 628 O O . LEU A 1 84 ? -0.710 -12.006 0.568 1.00 85.12 84 LEU A O 1
ATOM 632 N N . LEU A 1 85 ? -1.219 -10.197 -0.658 1.00 81.25 85 LEU A N 1
ATOM 633 C CA . LEU A 1 85 ? -2.173 -9.633 0.305 1.00 81.25 85 LEU A CA 1
ATOM 634 C C . LEU A 1 85 ? -3.369 -10.567 0.544 1.00 81.25 85 LEU A C 1
ATOM 636 O O . LEU A 1 85 ? -3.753 -10.780 1.691 1.00 81.25 85 LEU A O 1
ATOM 640 N N . ILE A 1 86 ? -3.907 -11.184 -0.514 1.00 83.75 86 ILE A N 1
ATOM 641 C CA . ILE A 1 86 ? -4.972 -12.196 -0.400 1.00 83.75 86 ILE A CA 1
ATOM 642 C C . ILE A 1 86 ? -4.501 -13.407 0.421 1.00 83.75 86 ILE A C 1
ATOM 644 O O . ILE A 1 86 ? -5.273 -13.940 1.219 1.00 83.75 86 ILE A O 1
ATOM 648 N N . SER A 1 87 ? -3.244 -13.831 0.258 1.00 84.31 87 SER A N 1
ATOM 649 C CA . SER A 1 87 ? -2.664 -14.924 1.048 1.00 84.31 87 SER A CA 1
ATOM 650 C C . SER A 1 87 ? -2.551 -14.570 2.539 1.00 84.31 87 SER A C 1
ATOM 652 O O . SER A 1 87 ? -2.876 -15.392 3.396 1.00 84.31 87 SER A O 1
ATOM 654 N N . PHE A 1 88 ? -2.220 -13.318 2.886 1.00 75.62 88 PHE A N 1
ATOM 655 C CA . PHE A 1 88 ? -2.204 -12.872 4.292 1.00 75.62 88 PHE A CA 1
ATOM 656 C C . PHE A 1 88 ? -3.564 -12.925 4.980 1.00 75.62 88 PHE A C 1
ATOM 658 O O . PHE A 1 88 ? -3.620 -13.117 6.197 1.00 75.62 88 PHE A O 1
ATOM 665 N N . ASP A 1 89 ? -4.642 -12.794 4.215 1.00 74.06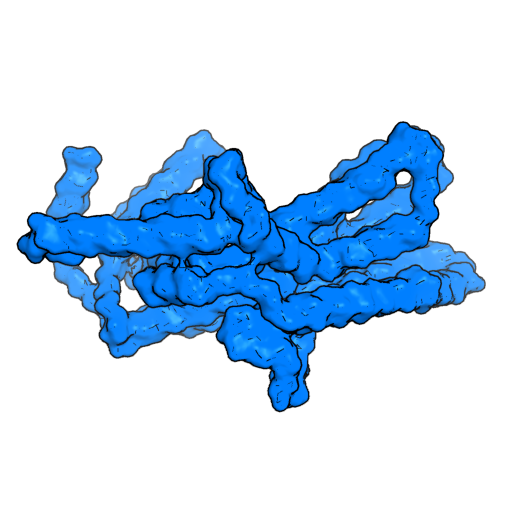 89 ASP A N 1
ATOM 666 C CA . ASP A 1 89 ? -6.007 -12.901 4.720 1.00 74.06 89 ASP A CA 1
ATOM 667 C C . ASP A 1 89 ? -6.537 -14.354 4.687 1.00 74.06 89 ASP A C 1
ATOM 669 O O . ASP A 1 89 ? -7.723 -14.592 4.919 1.00 74.06 89 ASP A O 1
ATOM 673 N N . GLY A 1 90 ? -5.665 -15.342 4.438 1.00 78.44 90 GLY A N 1
ATOM 674 C CA . GLY A 1 90 ? -5.988 -16.774 4.443 1.00 78.44 90 GLY A CA 1
ATOM 675 C C . GLY A 1 90 ? -6.469 -17.328 3.098 1.00 78.44 90 GLY A C 1
ATOM 676 O O . GLY A 1 90 ? -6.929 -18.468 3.031 1.00 78.44 90 GLY A O 1
ATOM 677 N N . GLY A 1 91 ? -6.390 -16.538 2.025 1.00 83.00 91 GLY A N 1
ATOM 678 C CA . GLY A 1 91 ? -6.647 -17.000 0.663 1.00 83.00 91 GLY A CA 1
ATOM 679 C C . GLY A 1 91 ? -5.468 -17.776 0.063 1.00 83.00 91 GLY A C 1
ATOM 680 O O . GLY A 1 91 ? -4.387 -17.860 0.632 1.00 83.00 91 GLY A O 1
ATOM 681 N N . SER A 1 92 ? -5.655 -18.337 -1.134 1.00 87.12 92 SER A N 1
ATOM 682 C CA . SER A 1 92 ? -4.542 -18.930 -1.892 1.00 87.12 92 SER A CA 1
ATOM 683 C C . SER A 1 92 ? -3.763 -17.848 -2.638 1.00 87.12 92 SER A C 1
ATOM 685 O O . SER A 1 92 ? -4.375 -16.958 -3.227 1.00 87.12 92 SER A O 1
ATOM 687 N N . PHE A 1 93 ? -2.433 -17.943 -2.708 1.00 88.56 93 PHE A N 1
ATOM 688 C CA . PHE A 1 93 ? -1.634 -17.073 -3.579 1.00 88.56 93 PHE A CA 1
ATOM 689 C C . PHE A 1 93 ? -1.986 -17.258 -5.062 1.00 88.56 93 PHE A C 1
ATOM 691 O O . PHE A 1 93 ? -2.078 -16.288 -5.809 1.00 88.56 93 PHE A O 1
ATOM 698 N N . TRP A 1 94 ? -2.298 -18.475 -5.504 1.00 92.25 94 TRP A N 1
ATOM 699 C CA . TRP A 1 94 ? -2.665 -18.724 -6.898 1.00 92.25 94 TRP A CA 1
ATOM 700 C C . TRP A 1 94 ? -4.159 -18.471 -7.138 1.00 92.25 94 TRP A C 1
ATOM 702 O O . TRP A 1 94 ? -4.986 -18.801 -6.283 1.00 92.25 94 TRP A O 1
ATOM 712 N N . PRO A 1 95 ? -4.542 -17.849 -8.269 1.00 89.12 95 PRO A N 1
ATOM 713 C CA . PRO A 1 95 ? -5.944 -17.601 -8.577 1.00 89.12 95 PRO A CA 1
ATOM 714 C C . PRO A 1 95 ? -6.683 -18.929 -8.761 1.00 89.12 95 PRO A C 1
ATOM 716 O O . PRO A 1 95 ? -6.225 -19.816 -9.474 1.00 89.12 95 PRO A O 1
ATOM 719 N N . SER A 1 96 ? -7.860 -19.050 -8.148 1.00 90.25 96 SER A N 1
ATOM 720 C CA . SER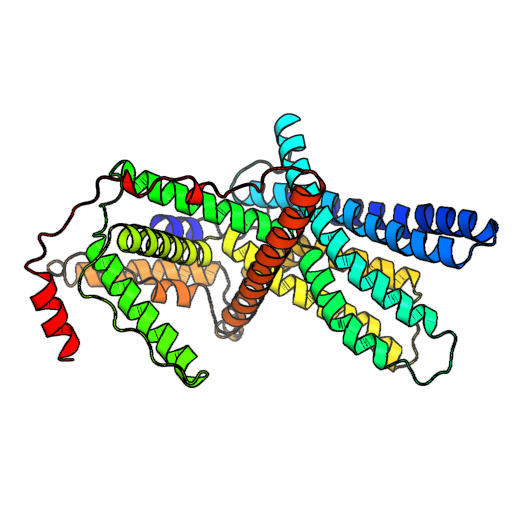 A 1 96 ? -8.698 -20.251 -8.251 1.00 90.25 96 SER A CA 1
ATOM 721 C C . SER A 1 96 ? -9.359 -20.410 -9.621 1.00 90.25 96 SER A C 1
ATOM 723 O O . SER A 1 96 ? -9.811 -21.496 -9.971 1.00 90.25 96 SER A O 1
ATOM 725 N N . SER A 1 97 ? -9.450 -19.326 -10.396 1.00 93.25 97 SER A N 1
ATOM 726 C CA . SER A 1 97 ? -10.041 -19.320 -11.731 1.00 93.25 97 SER A CA 1
ATOM 727 C C . SER A 1 97 ? -9.487 -18.182 -12.585 1.00 93.25 97 SER A C 1
ATOM 729 O O . SER A 1 97 ? -8.954 -17.193 -12.071 1.00 93.25 97 SER A O 1
ATOM 731 N N . LYS A 1 98 ? -9.686 -18.289 -13.903 1.00 91.44 98 LYS A N 1
ATOM 732 C CA . LYS A 1 98 ? -9.366 -17.220 -14.854 1.00 91.44 98 LYS A CA 1
ATOM 733 C C . LYS A 1 98 ? -10.122 -15.923 -14.546 1.00 91.44 98 LYS A C 1
ATOM 735 O O . LYS A 1 98 ? -9.530 -14.859 -14.614 1.00 91.44 98 LYS A O 1
ATOM 740 N N . ALA A 1 99 ? -11.389 -16.006 -14.138 1.00 89.88 99 ALA A N 1
ATOM 741 C CA . ALA A 1 99 ? -12.181 -14.822 -13.804 1.00 89.88 99 ALA A CA 1
ATOM 742 C C . ALA A 1 99 ? -11.563 -14.027 -12.640 1.00 89.88 99 ALA A C 1
ATOM 744 O O . ALA A 1 99 ? -11.417 -12.811 -12.727 1.00 89.88 99 ALA A O 1
ATOM 745 N N . VAL A 1 100 ? -11.119 -14.728 -11.590 1.00 86.69 100 VAL A N 1
ATOM 746 C CA . VAL A 1 100 ? -10.415 -14.111 -10.453 1.00 86.69 100 VAL A CA 1
ATOM 747 C C . VAL A 1 100 ? -9.077 -13.518 -10.896 1.00 86.69 100 VAL A C 1
ATOM 749 O O . VAL A 1 100 ? -8.682 -12.455 -10.425 1.00 86.69 100 VAL A O 1
ATOM 752 N N . PHE A 1 101 ? -8.361 -14.183 -11.804 1.00 90.00 101 PHE A N 1
ATOM 753 C CA . PHE A 1 101 ? -7.131 -13.638 -12.375 1.00 90.00 101 PHE A CA 1
ATOM 754 C C . PHE A 1 101 ? -7.382 -12.346 -13.168 1.00 90.00 101 PHE A C 1
ATOM 756 O O . PHE A 1 101 ? -6.695 -11.357 -12.928 1.00 90.00 101 PHE A O 1
ATOM 763 N N . ASP A 1 102 ? -8.382 -12.330 -14.051 1.00 87.12 102 ASP A N 1
ATOM 764 C CA . ASP A 1 102 ? -8.723 -11.178 -14.894 1.00 87.12 102 ASP A CA 1
ATOM 765 C C . ASP A 1 102 ? -9.174 -9.974 -14.048 1.00 87.12 102 ASP A C 1
ATOM 767 O O . ASP A 1 102 ? -8.777 -8.834 -14.307 1.00 87.12 102 ASP A O 1
ATOM 771 N N . GLU A 1 103 ? -9.943 -10.222 -12.985 1.00 85.94 103 GLU A N 1
ATOM 772 C CA . GLU A 1 103 ? -10.318 -9.200 -12.006 1.00 85.94 103 GLU A CA 1
ATOM 773 C C . GLU A 1 103 ? -9.080 -8.603 -11.325 1.00 85.94 103 GLU A C 1
ATOM 775 O O . GLU A 1 103 ? -8.889 -7.383 -11.337 1.00 85.94 103 GLU A O 1
ATOM 780 N N . ASN A 1 104 ? -8.188 -9.452 -10.804 1.00 86.25 104 ASN A N 1
ATOM 781 C CA . ASN A 1 104 ? -6.950 -9.011 -10.159 1.00 86.25 104 ASN A CA 1
ATOM 782 C C . ASN A 1 104 ? -6.050 -8.228 -11.123 1.00 86.25 104 ASN A C 1
ATOM 784 O O . ASN A 1 104 ? -5.509 -7.186 -10.750 1.00 86.25 104 ASN A O 1
ATOM 788 N N . MET A 1 105 ? -5.943 -8.691 -12.371 1.00 87.06 105 MET A N 1
ATOM 789 C CA . MET A 1 105 ? -5.196 -8.028 -13.436 1.00 87.06 105 MET A CA 1
ATOM 790 C C . MET A 1 105 ? -5.777 -6.647 -13.745 1.00 87.06 105 MET A C 1
ATOM 792 O O . MET A 1 105 ? -5.030 -5.689 -13.914 1.00 87.06 105 MET A O 1
ATOM 796 N N . SER A 1 106 ? -7.104 -6.499 -13.776 1.00 83.81 106 SER A N 1
ATOM 797 C CA . SER A 1 106 ? -7.739 -5.204 -14.049 1.00 83.81 106 SER A CA 1
ATOM 798 C C . SER A 1 106 ? -7.378 -4.139 -13.004 1.00 83.81 106 SER A C 1
ATOM 800 O O . SER A 1 106 ? -7.138 -2.979 -13.357 1.00 83.81 106 SER A O 1
ATOM 802 N N . VAL A 1 107 ? -7.266 -4.542 -11.733 1.00 78.62 107 VAL A N 1
ATOM 803 C CA . VAL A 1 107 ? -6.836 -3.663 -10.638 1.00 78.62 107 VAL A CA 1
ATOM 804 C C . VAL A 1 107 ? -5.336 -3.381 -10.734 1.00 78.62 107 VAL A C 1
ATOM 806 O O . VAL A 1 107 ? -4.925 -2.225 -10.641 1.00 78.62 107 VAL A O 1
ATOM 809 N N . ALA A 1 108 ? -4.527 -4.397 -11.033 1.00 85.62 108 ALA A N 1
ATOM 810 C CA . ALA A 1 108 ? -3.089 -4.238 -11.225 1.00 85.62 108 ALA A CA 1
ATOM 811 C C . ALA A 1 108 ? -2.747 -3.310 -12.411 1.00 85.62 108 ALA A C 1
ATOM 813 O O . ALA A 1 108 ? -1.845 -2.481 -12.325 1.00 85.62 108 ALA A O 1
ATOM 814 N N . VAL A 1 109 ? -3.534 -3.338 -13.491 1.00 84.56 109 VAL A N 1
ATOM 815 C CA . VAL A 1 109 ? -3.406 -2.399 -14.620 1.00 84.56 109 VAL A CA 1
ATOM 816 C C . VAL A 1 109 ? -3.678 -0.958 -14.184 1.00 84.56 109 VAL A C 1
ATOM 818 O O . VAL A 1 109 ? -3.083 -0.022 -14.725 1.00 84.56 109 VAL A O 1
ATOM 821 N N . ALA A 1 110 ? -4.588 -0.740 -13.230 1.00 79.94 110 ALA A N 1
ATOM 822 C CA . ALA A 1 110 ? -4.811 0.591 -12.676 1.00 79.94 110 ALA A CA 1
ATOM 823 C C . ALA A 1 110 ? -3.576 1.082 -11.909 1.00 79.94 110 ALA A C 1
ATOM 825 O O . ALA A 1 110 ? -3.202 2.244 -12.071 1.00 79.94 110 ALA A O 1
ATOM 826 N N . ALA A 1 111 ? -2.914 0.196 -11.161 1.00 80.25 111 ALA A N 1
ATOM 827 C CA . ALA A 1 111 ? -1.648 0.486 -10.500 1.00 80.25 111 ALA A CA 1
ATOM 828 C C . ALA A 1 111 ? -0.543 0.825 -11.521 1.00 80.25 111 ALA A C 1
ATOM 830 O O . ALA A 1 111 ? 0.013 1.924 -11.478 1.00 80.25 111 ALA A O 1
ATOM 831 N N . GLY A 1 112 ? -0.339 -0.005 -12.547 1.00 81.06 112 GLY A N 1
ATOM 832 C CA . GLY A 1 112 ? 0.641 0.285 -13.599 1.00 81.06 112 GLY A CA 1
ATOM 833 C C . GLY A 1 112 ? 0.403 1.617 -14.321 1.00 81.06 112 GLY A C 1
ATOM 834 O O . GLY A 1 112 ? 1.347 2.317 -14.672 1.00 81.06 112 GLY A O 1
ATOM 835 N N . LYS A 1 113 ? -0.851 2.051 -14.503 1.00 80.94 113 LYS A N 1
ATOM 836 C CA . LYS A 1 113 ? -1.148 3.389 -15.058 1.00 80.94 113 LYS A CA 1
ATOM 837 C C . LYS A 1 113 ? -0.712 4.533 -14.141 1.00 80.94 113 LYS A C 1
ATOM 839 O O . LYS A 1 113 ? -0.330 5.588 -14.644 1.00 80.94 113 LYS A O 1
ATOM 844 N N . ILE A 1 114 ? -0.804 4.355 -12.825 1.00 74.38 114 ILE A N 1
ATOM 845 C CA . ILE A 1 114 ? -0.356 5.355 -11.847 1.00 74.38 114 ILE A CA 1
ATOM 846 C C . ILE A 1 114 ? 1.166 5.451 -11.883 1.00 74.38 114 ILE A C 1
ATOM 848 O O . ILE A 1 114 ? 1.684 6.561 -11.973 1.00 74.38 114 ILE A O 1
ATOM 852 N N . ALA A 1 115 ? 1.853 4.308 -11.902 1.00 76.50 115 ALA A N 1
ATOM 853 C CA . ALA A 1 115 ? 3.302 4.258 -12.045 1.00 76.50 115 ALA A CA 1
ATOM 854 C C . ALA A 1 115 ? 3.775 4.900 -13.354 1.00 76.50 115 ALA A C 1
ATOM 856 O O . ALA A 1 115 ? 4.678 5.732 -13.351 1.00 76.50 115 ALA A O 1
ATOM 857 N N . ALA A 1 116 ? 3.100 4.601 -14.468 1.00 79.38 116 ALA A N 1
ATOM 858 C CA . ALA A 1 116 ? 3.350 5.246 -15.753 1.00 79.38 116 ALA A CA 1
ATOM 859 C C . ALA A 1 116 ? 3.225 6.774 -15.639 1.00 79.38 116 ALA A C 1
ATOM 861 O O . ALA A 1 116 ? 4.127 7.508 -16.035 1.00 79.38 116 ALA A O 1
ATOM 862 N N . GLY A 1 117 ? 2.143 7.261 -15.022 1.00 71.62 117 GLY A N 1
ATOM 863 C CA . GLY A 1 117 ? 1.937 8.690 -14.785 1.00 71.62 117 GLY A CA 1
ATOM 864 C C . GLY A 1 117 ? 3.024 9.330 -13.917 1.00 71.62 117 GLY A C 1
ATOM 865 O O . GLY A 1 117 ? 3.451 10.440 -14.219 1.00 71.62 117 GLY A O 1
ATOM 866 N N . GLY A 1 118 ? 3.499 8.636 -12.877 1.00 68.94 118 GLY A N 1
ATOM 867 C CA . GLY A 1 118 ? 4.624 9.085 -12.052 1.00 68.94 118 GLY A CA 1
ATOM 868 C C . GLY A 1 118 ? 5.941 9.132 -12.830 1.00 68.94 118 GLY A C 1
ATOM 869 O O . GLY A 1 118 ? 6.662 10.127 -12.764 1.00 68.94 118 GLY A O 1
ATOM 870 N N . SER A 1 119 ? 6.209 8.105 -13.640 1.00 71.75 119 SER A N 1
ATOM 871 C CA . SER A 1 119 ? 7.412 8.020 -14.475 1.00 71.75 119 SER A CA 1
ATOM 872 C C . SER A 1 119 ? 7.461 9.070 -15.581 1.00 71.75 119 SER A C 1
ATOM 874 O O . SER A 1 119 ? 8.544 9.515 -15.932 1.00 71.75 119 SER A O 1
ATOM 876 N N . LEU A 1 120 ? 6.309 9.532 -16.086 1.00 70.75 120 LEU A N 1
ATOM 877 C CA . LEU A 1 120 ? 6.258 10.583 -17.102 1.00 70.75 120 LEU A CA 1
ATOM 878 C C . LEU A 1 120 ? 6.937 11.865 -16.608 1.00 70.75 120 LEU A C 1
ATOM 880 O O . LEU A 1 120 ? 7.696 12.472 -17.352 1.00 70.75 120 LEU A O 1
ATOM 884 N N . PHE A 1 121 ? 6.709 12.255 -15.349 1.00 64.44 121 PHE A N 1
ATOM 885 C CA . PHE A 1 121 ? 7.378 13.420 -14.766 1.00 64.44 121 PHE A CA 1
ATOM 886 C C . PHE A 1 121 ? 8.888 13.208 -14.654 1.00 64.44 121 PHE A C 1
ATOM 888 O O . PHE A 1 121 ? 9.646 14.119 -14.970 1.00 64.44 121 PHE A O 1
ATOM 895 N N . ASN A 1 122 ? 9.321 12.006 -14.263 1.00 66.31 122 ASN A N 1
ATOM 896 C CA . ASN A 1 122 ? 10.744 11.687 -14.162 1.00 66.31 122 ASN A CA 1
ATOM 897 C C . ASN A 1 122 ? 11.422 11.680 -15.542 1.00 66.31 122 ASN A C 1
ATOM 899 O O . ASN A 1 122 ? 12.476 12.277 -15.717 1.00 66.31 122 ASN A O 1
ATOM 903 N N . ASN A 1 123 ? 10.770 11.094 -16.548 1.00 68.44 123 ASN A N 1
ATOM 904 C CA . ASN A 1 123 ? 11.270 11.027 -17.920 1.00 68.44 123 ASN A CA 1
ATOM 905 C C . ASN A 1 123 ? 11.301 12.411 -18.585 1.00 68.44 123 ASN A C 1
ATOM 907 O O . ASN A 1 123 ? 12.227 12.702 -19.335 1.00 68.44 123 ASN A O 1
ATOM 911 N N . LEU A 1 124 ? 10.319 13.275 -18.296 1.00 64.44 124 LEU A N 1
ATOM 912 C CA . LEU A 1 124 ? 10.304 14.666 -18.760 1.00 64.44 124 LEU A CA 1
ATOM 913 C C . LEU A 1 124 ? 11.420 15.500 -18.114 1.00 64.44 124 LEU A C 1
ATOM 915 O O . LEU A 1 124 ? 12.028 16.312 -18.800 1.00 64.44 124 LEU A O 1
ATOM 919 N N . LEU A 1 125 ? 11.722 15.289 -16.830 1.00 61.53 125 LEU A N 1
ATOM 920 C CA . LEU A 1 125 ? 12.832 15.970 -16.148 1.00 61.53 125 LEU A CA 1
ATOM 921 C C . LEU A 1 125 ? 14.200 15.429 -16.580 1.00 61.53 125 LEU A C 1
ATOM 923 O O . LEU A 1 125 ? 15.137 16.202 -16.752 1.00 61.53 125 LEU A O 1
ATOM 927 N N . ALA A 1 126 ? 14.306 14.129 -16.864 1.00 56.06 126 ALA A N 1
ATOM 928 C CA . ALA A 1 126 ? 15.494 13.544 -17.480 1.00 56.06 126 ALA A CA 1
ATOM 929 C C . ALA A 1 126 ? 15.772 14.126 -18.885 1.00 56.06 126 ALA A C 1
ATOM 931 O O . ALA A 1 126 ? 16.929 14.189 -19.303 1.00 56.06 126 ALA A O 1
ATOM 932 N N . MET A 1 127 ? 14.753 14.635 -19.602 1.00 50.56 127 MET A N 1
ATOM 933 C CA . MET A 1 127 ? 14.983 15.406 -20.836 1.00 50.56 127 MET A CA 1
ATOM 934 C C . MET A 1 127 ? 15.732 16.720 -20.580 1.00 50.56 127 MET A C 1
ATOM 936 O O . MET A 1 127 ? 16.523 17.141 -21.423 1.00 50.56 127 MET A O 1
ATOM 940 N N . GLU A 1 128 ? 15.510 17.367 -19.433 1.00 48.00 128 GLU A N 1
ATOM 941 C CA . GLU A 1 128 ? 16.223 18.592 -19.050 1.00 48.00 128 GLU A CA 1
ATOM 942 C C . GLU A 1 128 ? 17.711 18.291 -18.793 1.00 48.00 128 GLU A C 1
ATOM 944 O O . GLU A 1 128 ? 18.585 19.100 -19.096 1.00 48.00 128 GLU A O 1
ATOM 949 N N . GLU A 1 129 ? 18.029 17.078 -18.341 1.00 47.12 129 GLU A N 1
ATOM 950 C CA . GLU A 1 129 ? 19.398 16.620 -18.105 1.00 47.12 129 GLU A CA 1
ATOM 951 C C . GLU A 1 129 ? 20.137 16.233 -19.398 1.00 47.12 129 GLU A C 1
ATOM 953 O O . GLU A 1 129 ? 21.314 16.552 -19.543 1.00 47.12 129 GLU A O 1
ATOM 958 N N . ILE A 1 130 ? 19.440 15.680 -20.398 1.00 43.09 130 ILE A N 1
ATOM 959 C CA . ILE A 1 130 ? 19.983 15.463 -21.757 1.00 43.09 130 ILE A CA 1
ATOM 960 C C . ILE A 1 130 ? 20.170 16.802 -22.501 1.00 43.09 130 ILE A C 1
ATOM 962 O O . ILE A 1 130 ? 21.080 16.951 -23.324 1.00 43.09 130 ILE A O 1
ATOM 966 N N . SER A 1 131 ? 19.384 17.829 -22.152 1.00 38.88 131 SER A N 1
ATOM 967 C CA . SER A 1 131 ? 19.593 19.196 -22.649 1.00 38.88 131 SER A CA 1
ATOM 968 C C . SER A 1 131 ? 20.870 19.863 -22.106 1.00 38.88 131 SER A C 1
ATOM 970 O O . SER A 1 131 ? 21.342 20.837 -22.694 1.00 38.88 131 SER A O 1
ATOM 972 N N . LYS A 1 132 ? 21.521 19.282 -21.079 1.00 43.28 132 LYS A N 1
ATOM 973 C CA . LYS A 1 132 ? 22.860 19.676 -20.591 1.00 43.28 132 LYS A CA 1
ATOM 974 C C . LYS A 1 132 ? 24.012 19.199 -21.482 1.00 43.28 132 LYS A C 1
ATOM 976 O O . LYS A 1 132 ? 25.145 19.078 -21.028 1.00 43.28 132 LYS A O 1
ATOM 981 N N . SER A 1 133 ? 23.784 19.064 -22.785 1.00 46.03 133 SER A N 1
ATOM 982 C CA . SER A 1 133 ? 24.863 19.083 -23.788 1.00 46.03 133 SER A CA 1
ATOM 983 C C . SER A 1 133 ? 25.583 20.460 -23.866 1.00 46.03 133 SER A C 1
ATOM 985 O O . SER A 1 133 ? 26.223 20.777 -24.862 1.00 46.03 133 SER A O 1
ATOM 987 N N . PHE A 1 134 ? 25.473 21.286 -22.817 1.00 42.66 134 PHE A N 1
ATOM 988 C CA . PHE A 1 134 ? 26.004 22.635 -22.615 1.00 42.66 134 PHE A CA 1
ATOM 989 C C . PHE A 1 134 ? 26.450 22.770 -21.130 1.00 42.66 134 PHE A C 1
ATOM 991 O O . PHE A 1 134 ? 25.952 22.035 -20.281 1.00 42.66 134 PHE A O 1
ATOM 998 N N . PRO A 1 135 ? 27.396 23.674 -20.805 1.00 43.16 135 PRO A N 1
ATOM 999 C CA . PRO A 1 135 ? 28.648 23.417 -20.067 1.00 43.16 135 PRO A CA 1
ATOM 1000 C C . PRO A 1 135 ? 28.554 22.995 -18.581 1.00 43.16 135 PRO A C 1
ATOM 1002 O O . PRO A 1 135 ? 27.541 23.160 -17.907 1.00 43.16 135 PRO A O 1
ATOM 1005 N N . GLU A 1 136 ? 29.695 22.500 -18.076 1.00 48.66 136 GLU A N 1
ATOM 1006 C CA . GLU A 1 136 ? 29.964 21.659 -16.884 1.00 48.66 136 GLU A CA 1
ATOM 1007 C C . GLU A 1 136 ? 29.386 22.084 -15.513 1.00 48.66 136 GLU A C 1
ATOM 1009 O O . GLU A 1 136 ? 29.389 21.284 -14.578 1.00 48.66 136 GLU A O 1
ATOM 1014 N N . ASN A 1 137 ? 28.812 23.279 -15.359 1.00 41.16 137 ASN A N 1
ATOM 1015 C CA . ASN A 1 137 ? 28.447 23.819 -14.038 1.00 41.16 137 ASN A CA 1
ATOM 1016 C C . ASN A 1 137 ? 26.981 23.582 -13.615 1.00 41.16 137 ASN A C 1
ATOM 1018 O O . ASN A 1 137 ? 26.560 24.051 -12.558 1.00 41.16 137 ASN A O 1
ATOM 1022 N N . ALA A 1 138 ? 26.191 22.842 -14.399 1.00 39.31 138 ALA A N 1
ATOM 1023 C CA . ALA A 1 138 ? 24.756 22.646 -14.156 1.00 39.31 138 ALA A CA 1
ATOM 1024 C C . ALA A 1 138 ? 24.386 21.324 -13.450 1.00 39.31 138 ALA A C 1
ATOM 1026 O O . ALA A 1 138 ? 23.226 20.927 -13.470 1.00 39.31 138 ALA A O 1
ATOM 1027 N N . GLN A 1 139 ? 25.316 20.593 -12.827 1.00 44.75 139 GLN A N 1
ATOM 1028 C CA . GLN A 1 139 ? 24.996 19.290 -12.206 1.00 44.75 139 GLN A CA 1
ATOM 1029 C C . GLN A 1 139 ? 24.048 19.394 -10.991 1.00 44.75 139 GLN A C 1
ATOM 1031 O O . GLN A 1 139 ? 23.263 18.485 -10.749 1.00 44.75 139 GLN A O 1
ATOM 1036 N N . TRP A 1 140 ? 24.022 20.528 -10.284 1.00 36.62 140 TRP A N 1
ATOM 1037 C CA . TRP A 1 140 ? 23.198 20.702 -9.078 1.00 36.62 140 TRP A CA 1
ATOM 1038 C C . TRP A 1 140 ? 21.727 21.069 -9.348 1.00 36.62 140 TRP A C 1
ATOM 1040 O O . TRP A 1 140 ? 20.880 20.876 -8.475 1.00 36.62 140 TRP A O 1
ATOM 1050 N N . THR A 1 141 ? 21.389 21.571 -10.542 1.00 38.78 141 THR A N 1
ATOM 1051 C CA . THR A 1 141 ? 20.025 22.038 -10.863 1.00 38.78 141 THR A CA 1
ATOM 1052 C C . THR A 1 141 ? 19.060 20.925 -11.275 1.00 38.78 141 THR A C 1
ATOM 1054 O O . THR A 1 141 ? 17.858 21.145 -11.198 1.00 38.78 141 THR A O 1
ATOM 1057 N N . SER A 1 142 ? 19.539 19.726 -11.633 1.00 45.56 142 SER A N 1
ATOM 1058 C CA . SER A 1 142 ? 18.677 18.559 -11.922 1.00 45.56 142 SER A CA 1
ATOM 1059 C C . SER A 1 142 ? 18.321 17.746 -10.681 1.00 45.56 142 SER A C 1
ATOM 1061 O O . SER A 1 142 ? 17.270 17.116 -10.644 1.00 45.56 142 SER A O 1
ATOM 1063 N N . ILE A 1 143 ? 19.139 17.803 -9.626 1.00 44.50 143 ILE A N 1
ATOM 1064 C CA . ILE A 1 143 ? 18.905 17.048 -8.386 1.00 44.50 143 ILE A CA 1
ATOM 1065 C C . ILE A 1 143 ? 17.667 17.585 -7.647 1.00 44.50 143 ILE A C 1
ATOM 1067 O O . ILE A 1 143 ? 16.864 16.812 -7.127 1.00 44.50 143 ILE A O 1
ATOM 1071 N N . LEU A 1 144 ? 17.468 18.907 -7.627 1.00 42.06 144 LEU A N 1
ATOM 1072 C CA . LEU A 1 144 ? 16.353 19.538 -6.908 1.00 42.06 144 LEU A CA 1
ATOM 1073 C C . LEU A 1 144 ? 14.963 19.190 -7.485 1.00 42.06 144 LEU A C 1
ATOM 1075 O O . LEU A 1 144 ? 14.070 18.936 -6.678 1.00 42.06 144 LEU A O 1
ATOM 1079 N N . PRO A 1 145 ? 14.752 19.130 -8.816 1.00 49.84 145 PRO A N 1
ATOM 1080 C CA . PRO A 1 145 ? 13.531 18.583 -9.421 1.00 49.84 145 PRO A CA 1
ATOM 1081 C C . PRO A 1 145 ? 13.463 17.047 -9.416 1.00 49.84 145 PRO A C 1
ATOM 1083 O O . PRO A 1 145 ? 12.371 16.490 -9.263 1.00 49.84 145 PRO A O 1
ATOM 1086 N N . ALA A 1 146 ? 14.603 16.353 -9.537 1.00 47.66 146 ALA A N 1
ATOM 1087 C CA . ALA A 1 146 ? 14.654 14.889 -9.559 1.00 47.66 146 ALA A CA 1
ATOM 1088 C C . ALA A 1 146 ? 14.308 14.259 -8.206 1.00 47.66 146 ALA A C 1
ATOM 1090 O O . ALA A 1 146 ? 13.729 13.181 -8.175 1.00 47.66 146 ALA A O 1
ATOM 1091 N N . VAL A 1 147 ? 14.590 14.914 -7.074 1.00 48.94 147 VAL A N 1
ATOM 1092 C CA . VAL A 1 147 ? 14.218 14.390 -5.746 1.00 48.94 147 VAL A CA 1
ATOM 1093 C C . VAL A 1 147 ? 12.690 14.312 -5.563 1.00 48.94 147 VAL A C 1
ATOM 1095 O O . VAL A 1 147 ? 12.200 13.232 -5.237 1.00 48.94 147 VAL A O 1
ATOM 1098 N N . PRO A 1 148 ? 11.891 15.372 -5.806 1.00 53.28 148 PRO A N 1
ATOM 1099 C CA . PRO A 1 148 ? 10.432 15.284 -5.827 1.00 53.28 148 PRO A CA 1
ATOM 1100 C C . PRO A 1 148 ? 9.901 14.288 -6.858 1.00 53.28 148 PRO A C 1
ATOM 1102 O O . PRO A 1 148 ? 8.960 13.559 -6.555 1.00 53.28 148 PRO A O 1
ATOM 1105 N N . ALA A 1 149 ? 10.491 14.236 -8.055 1.00 56.66 149 ALA A N 1
ATOM 1106 C CA . ALA A 1 149 ? 10.055 13.326 -9.110 1.00 56.66 149 ALA A CA 1
ATOM 1107 C C . ALA A 1 149 ? 10.342 11.861 -8.773 1.00 56.66 149 ALA A C 1
ATOM 1109 O O . ALA A 1 149 ? 9.460 11.028 -8.949 1.00 56.66 149 ALA A O 1
ATOM 1110 N N . ASN A 1 150 ? 11.503 11.559 -8.191 1.00 55.47 150 ASN A N 1
ATOM 1111 C CA . ASN A 1 150 ? 11.834 10.242 -7.660 1.00 55.47 150 ASN A CA 1
ATOM 1112 C C . ASN A 1 150 ? 10.977 9.901 -6.444 1.00 55.47 150 ASN A C 1
ATOM 1114 O O . ASN A 1 150 ? 10.518 8.777 -6.345 1.00 55.47 150 ASN A O 1
ATOM 1118 N N . LEU A 1 151 ? 10.666 10.847 -5.555 1.00 57.78 151 LEU A N 1
ATOM 1119 C CA . LEU A 1 151 ? 9.723 10.598 -4.459 1.00 57.78 151 LEU A CA 1
ATOM 1120 C C . LEU A 1 151 ? 8.321 10.272 -4.981 1.00 57.78 151 LEU A C 1
ATOM 1122 O O . LEU A 1 151 ? 7.655 9.399 -4.431 1.00 57.78 151 LEU A O 1
ATOM 1126 N N . VAL A 1 152 ? 7.870 10.943 -6.044 1.00 61.88 152 VAL A N 1
ATOM 1127 C CA . VAL A 1 152 ? 6.613 10.614 -6.726 1.00 61.88 152 VAL A CA 1
ATOM 1128 C C . VAL A 1 152 ? 6.728 9.265 -7.435 1.00 61.88 152 VAL A C 1
ATOM 1130 O O . VAL A 1 152 ? 5.815 8.459 -7.310 1.00 61.88 152 VAL A O 1
ATOM 1133 N N . ALA A 1 153 ? 7.833 8.975 -8.121 1.00 60.97 153 ALA A N 1
ATOM 1134 C CA . ALA A 1 153 ? 8.069 7.706 -8.804 1.00 60.97 153 ALA A CA 1
ATOM 1135 C C . ALA A 1 153 ? 8.114 6.534 -7.812 1.00 60.97 153 ALA A C 1
ATOM 1137 O O . ALA A 1 153 ? 7.346 5.602 -7.971 1.00 60.97 153 ALA A O 1
ATOM 1138 N N . THR A 1 154 ? 8.885 6.624 -6.728 1.00 61.91 154 THR A N 1
ATOM 1139 C CA . THR A 1 154 ? 8.937 5.637 -5.637 1.00 61.91 154 THR A CA 1
ATOM 1140 C C . THR A 1 154 ? 7.601 5.510 -4.908 1.00 61.91 154 THR A C 1
ATOM 1142 O O . THR A 1 154 ? 7.190 4.416 -4.546 1.00 61.91 154 THR A O 1
ATOM 1145 N N . ALA A 1 155 ? 6.873 6.610 -4.690 1.00 60.34 155 ALA A N 1
ATOM 1146 C CA . ALA A 1 155 ? 5.533 6.514 -4.113 1.00 60.34 155 ALA A CA 1
ATOM 1147 C C . ALA A 1 155 ? 4.543 5.842 -5.083 1.00 60.34 155 ALA A C 1
ATOM 1149 O O . ALA A 1 155 ? 3.595 5.198 -4.640 1.00 60.34 155 ALA A O 1
ATOM 1150 N N . THR A 1 156 ? 4.754 5.994 -6.396 1.00 63.53 156 THR A N 1
ATOM 1151 C CA . THR A 1 156 ? 3.909 5.440 -7.466 1.00 63.53 156 THR A CA 1
ATOM 1152 C C . THR A 1 156 ? 4.376 4.088 -8.005 1.00 63.53 156 THR A C 1
ATOM 1154 O O . THR A 1 156 ? 3.594 3.479 -8.724 1.00 63.53 156 THR A O 1
ATOM 1157 N N . SER A 1 157 ? 5.547 3.578 -7.615 1.00 58.12 157 SER A N 1
ATOM 1158 C CA . SER A 1 157 ? 6.014 2.196 -7.844 1.00 58.12 157 SER A CA 1
ATOM 1159 C C . SER A 1 157 ? 5.459 1.213 -6.806 1.00 58.12 157 SER A C 1
ATOM 1161 O O . SER A 1 157 ? 5.912 0.093 -6.651 1.00 58.12 157 SER A O 1
ATOM 1163 N N . GLY A 1 158 ? 4.459 1.667 -6.052 1.00 68.06 158 GLY A N 1
ATOM 1164 C CA . GLY A 1 158 ? 3.676 0.844 -5.156 1.00 68.06 158 GLY A CA 1
ATOM 1165 C C . GLY A 1 158 ? 2.239 1.343 -4.998 1.00 68.06 158 GLY A C 1
ATOM 1166 O O . GLY A 1 158 ? 1.799 1.710 -3.906 1.00 68.06 158 GLY A O 1
ATOM 1167 N N . PRO A 1 159 ? 1.451 1.485 -6.078 1.00 70.62 159 PRO A N 1
ATOM 1168 C CA . PRO A 1 159 ? 0.079 1.962 -5.946 1.00 70.62 159 PRO A CA 1
ATOM 1169 C C . PRO A 1 159 ? -0.850 0.880 -5.405 1.00 70.62 159 PRO A C 1
ATOM 1171 O O . PRO A 1 159 ? -1.954 1.197 -4.960 1.00 70.62 159 PRO A O 1
ATOM 1174 N N . MET A 1 160 ? -0.453 -0.390 -5.472 1.00 79.81 160 MET A N 1
ATOM 1175 C CA . MET A 1 160 ? -1.361 -1.487 -5.191 1.00 79.81 160 MET A CA 1
ATOM 1176 C C . MET A 1 160 ? -1.756 -1.537 -3.721 1.00 79.81 160 MET A C 1
ATOM 1178 O O . MET A 1 160 ? -2.941 -1.590 -3.393 1.00 79.81 160 MET A O 1
ATOM 1182 N N . VAL A 1 161 ? -0.782 -1.410 -2.825 1.00 75.62 161 VAL A N 1
ATOM 1183 C CA . VAL A 1 161 ? -1.027 -1.364 -1.383 1.00 75.62 161 VAL A CA 1
ATOM 1184 C C . VAL A 1 161 ? -1.987 -0.228 -0.975 1.00 75.62 161 VAL A C 1
ATOM 1186 O O . VAL A 1 161 ? -2.963 -0.511 -0.276 1.00 75.62 161 VAL A O 1
ATOM 1189 N N . PRO A 1 162 ? -1.813 1.047 -1.390 1.00 73.38 162 PRO A N 1
ATOM 1190 C CA . PRO A 1 162 ? -2.759 2.111 -1.054 1.00 73.38 162 PRO A CA 1
ATOM 1191 C C . PRO A 1 162 ? -4.133 1.944 -1.718 1.00 73.38 162 PRO A C 1
ATOM 1193 O O . PRO A 1 162 ? -5.130 2.409 -1.150 1.00 73.38 162 PRO A O 1
ATOM 1196 N N . LEU A 1 163 ? -4.212 1.301 -2.889 1.00 76.00 163 LEU A N 1
ATOM 1197 C CA . LEU A 1 163 ? -5.478 0.976 -3.553 1.00 76.00 163 LEU A CA 1
ATOM 1198 C C . LEU A 1 163 ? -6.272 -0.061 -2.762 1.00 76.00 163 LEU A C 1
ATOM 1200 O O . LEU A 1 163 ? -7.400 0.234 -2.359 1.00 76.00 163 LEU A O 1
ATOM 1204 N N . GLU A 1 164 ? -5.653 -1.202 -2.465 1.00 78.50 164 GLU A N 1
ATOM 1205 C CA . GLU A 1 164 ? -6.234 -2.280 -1.658 1.00 78.50 164 GLU A CA 1
ATOM 1206 C C . GLU A 1 164 ? -6.585 -1.783 -0.254 1.00 78.50 164 GLU A C 1
ATOM 1208 O O . GLU A 1 164 ? -7.691 -1.999 0.239 1.00 78.50 164 GLU A O 1
ATOM 1213 N N . PHE A 1 165 ? -5.706 -0.991 0.371 1.00 81.12 165 PHE A N 1
ATOM 1214 C CA . PHE A 1 165 ? -6.000 -0.359 1.657 1.00 81.12 165 PHE A CA 1
ATOM 1215 C C . PHE A 1 165 ? -7.244 0.540 1.577 1.00 81.12 165 PHE A C 1
ATOM 1217 O O . PHE A 1 165 ? -8.080 0.553 2.485 1.00 81.12 165 PHE A O 1
ATOM 1224 N N . ASN A 1 166 ? -7.390 1.325 0.506 1.00 82.06 166 ASN A N 1
ATOM 1225 C CA . ASN A 1 166 ? -8.543 2.202 0.337 1.00 82.06 166 ASN A CA 1
ATOM 1226 C C . ASN A 1 166 ? -9.841 1.427 0.071 1.00 82.06 166 ASN A C 1
ATOM 1228 O O . ASN A 1 166 ? -10.885 1.844 0.581 1.00 82.06 166 ASN A O 1
ATOM 1232 N N . GLU A 1 167 ? -9.777 0.350 -0.706 1.00 82.25 167 GLU A N 1
ATOM 1233 C CA . GLU A 1 167 ? -10.894 -0.557 -0.972 1.00 82.25 167 GLU A CA 1
ATOM 1234 C C . GLU A 1 167 ? -11.326 -1.270 0.308 1.00 82.25 167 GLU A C 1
ATOM 1236 O O . GLU A 1 167 ? -12.480 -1.145 0.724 1.00 82.25 167 GLU A O 1
ATOM 1241 N N . TRP A 1 168 ? -10.383 -1.881 1.024 1.00 81.88 168 TRP A N 1
ATOM 1242 C CA . TRP A 1 168 ? -10.641 -2.532 2.301 1.00 81.88 168 TRP A CA 1
ATOM 1243 C C . TRP A 1 168 ? -11.297 -1.590 3.306 1.00 81.88 168 TRP A C 1
ATOM 1245 O O . TRP A 1 168 ? -12.310 -1.918 3.929 1.00 81.88 168 TRP A O 1
ATOM 1255 N N . ARG A 1 169 ? -10.777 -0.366 3.408 1.00 84.38 169 ARG A N 1
ATOM 1256 C CA . ARG A 1 169 ? -11.357 0.679 4.249 1.00 84.38 169 ARG A CA 1
ATOM 1257 C C . ARG A 1 169 ? -12.811 0.969 3.889 1.00 84.38 169 ARG A C 1
ATOM 1259 O O . ARG A 1 169 ? -13.622 1.218 4.778 1.00 84.38 169 ARG A O 1
ATOM 1266 N N . ASP A 1 170 ? -13.148 0.989 2.606 1.00 83.62 170 ASP A N 1
ATOM 1267 C CA . ASP A 1 170 ? -14.510 1.246 2.141 1.00 83.62 170 ASP A CA 1
ATOM 1268 C C . ASP A 1 170 ? -15.448 0.055 2.402 1.00 83.62 170 ASP A C 1
ATOM 1270 O O . ASP A 1 170 ? -16.579 0.254 2.863 1.00 83.62 170 ASP A O 1
ATOM 1274 N N . HIS A 1 171 ? -14.954 -1.174 2.231 1.00 84.56 171 HIS A N 1
ATOM 1275 C CA . HIS A 1 171 ? -15.661 -2.401 2.605 1.00 84.56 171 HIS A CA 1
ATOM 1276 C C . HIS A 1 171 ? -15.940 -2.470 4.106 1.00 84.56 171 HIS A C 1
ATOM 1278 O O . HIS A 1 171 ? -17.080 -2.702 4.497 1.00 84.56 171 HIS A O 1
ATOM 1284 N N . GLN A 1 172 ? -14.949 -2.197 4.957 1.00 84.75 172 GLN A N 1
ATOM 1285 C CA . GLN A 1 172 ? -15.110 -2.216 6.416 1.00 84.75 172 GLN A CA 1
ATOM 1286 C C . GLN A 1 172 ? -16.107 -1.157 6.897 1.00 84.75 172 GLN A C 1
ATOM 1288 O O . GLN A 1 172 ? -16.934 -1.427 7.766 1.00 84.75 172 GLN A O 1
ATOM 1293 N N . ARG A 1 173 ? -16.103 0.038 6.290 1.00 87.56 173 ARG A N 1
ATOM 1294 C CA . ARG A 1 173 ? -17.107 1.082 6.578 1.00 87.56 173 ARG A CA 1
ATOM 1295 C C . ARG A 1 173 ? -18.515 0.632 6.205 1.00 87.56 173 ARG A C 1
ATOM 1297 O O . ARG A 1 173 ? -19.454 0.853 6.968 1.00 87.56 173 ARG A O 1
ATOM 1304 N N . SER A 1 174 ? -18.651 -0.005 5.047 1.00 85.25 174 SER A N 1
ATOM 1305 C CA . SER A 1 174 ? -19.925 -0.532 4.555 1.00 85.25 174 SER A CA 1
ATOM 1306 C C . SER A 1 174 ? -20.424 -1.705 5.405 1.00 85.25 174 SER A C 1
ATOM 1308 O O . SER A 1 174 ? -21.606 -1.773 5.731 1.00 85.25 174 SER A O 1
ATOM 1310 N N . ALA A 1 175 ? -19.521 -2.590 5.829 1.00 85.81 175 ALA A N 1
ATOM 1311 C CA . ALA A 1 175 ? -19.820 -3.702 6.720 1.00 85.81 175 ALA A CA 1
ATOM 1312 C C . ALA A 1 175 ? -20.259 -3.206 8.101 1.00 85.81 175 ALA A C 1
ATOM 1314 O O . ALA A 1 175 ? -21.300 -3.633 8.590 1.00 85.81 175 ALA A O 1
ATOM 1315 N N . LEU A 1 176 ? -19.538 -2.249 8.696 1.00 86.12 176 LEU A N 1
ATOM 1316 C CA . LEU A 1 176 ? -19.915 -1.666 9.984 1.00 86.12 176 LEU A CA 1
ATOM 1317 C C . LEU A 1 176 ? -21.296 -1.002 9.921 1.00 86.12 176 LEU A C 1
ATOM 1319 O O . LEU A 1 176 ? -22.110 -1.192 10.820 1.00 86.12 176 LEU A O 1
ATOM 1323 N N . TYR A 1 177 ? -21.585 -0.279 8.836 1.00 85.62 177 TYR A N 1
ATOM 1324 C CA . TYR A 1 177 ? -22.926 0.247 8.590 1.00 85.62 177 TYR A CA 1
ATOM 1325 C C . TYR A 1 177 ? -23.981 -0.868 8.571 1.00 85.62 177 TYR A C 1
ATOM 1327 O O . TYR A 1 177 ? -24.986 -0.767 9.268 1.00 85.62 177 TYR A O 1
ATOM 1335 N N . LYS A 1 178 ? -23.736 -1.947 7.819 1.00 84.31 178 LYS A N 1
ATOM 1336 C CA . LYS A 1 178 ? -24.658 -3.085 7.714 1.00 84.31 178 LYS A CA 1
ATOM 1337 C C . LYS A 1 178 ? -24.889 -3.770 9.066 1.00 84.31 178 LYS A C 1
ATOM 1339 O O . LYS A 1 178 ? -26.017 -4.140 9.360 1.00 84.31 178 LYS A O 1
ATOM 1344 N N . LEU A 1 179 ? -23.862 -3.881 9.910 1.00 84.69 179 LEU A N 1
ATOM 1345 C CA . LEU A 1 179 ? -23.993 -4.441 11.261 1.00 84.69 179 LEU A CA 1
ATOM 1346 C C . LEU A 1 179 ? -24.879 -3.578 12.173 1.00 84.69 179 LEU A C 1
ATOM 1348 O O . LEU A 1 179 ? -25.639 -4.126 12.970 1.00 84.69 179 LEU A O 1
ATOM 1352 N N . TYR A 1 180 ? -24.817 -2.248 12.049 1.00 85.00 180 TYR A N 1
ATOM 1353 C CA . TYR A 1 180 ? -25.755 -1.356 12.742 1.00 85.00 180 TYR A CA 1
ATOM 1354 C C . TYR A 1 180 ? -27.175 -1.459 12.179 1.00 85.00 180 TYR A C 1
ATOM 1356 O O . TYR A 1 180 ? -28.141 -1.438 12.942 1.00 85.00 180 TYR A O 1
ATOM 1364 N N . ASP A 1 181 ? -27.314 -1.569 10.857 1.00 81.81 181 ASP A N 1
ATOM 1365 C CA . ASP A 1 181 ? -28.612 -1.684 10.182 1.00 81.81 181 ASP A CA 1
ATOM 1366 C C . ASP A 1 181 ? -29.357 -2.954 10.610 1.00 81.81 181 ASP A C 1
ATOM 1368 O O . ASP A 1 181 ? -30.510 -2.898 11.035 1.00 81.81 181 ASP A O 1
ATOM 1372 N N . GLN A 1 182 ? -28.639 -4.080 10.614 1.00 83.94 182 GLN A N 1
ATOM 1373 C CA . GLN A 1 182 ? -29.131 -5.396 11.025 1.00 83.94 182 GLN A CA 1
ATOM 1374 C C . GLN A 1 182 ? -29.361 -5.525 12.539 1.00 83.94 182 GLN A C 1
ATOM 1376 O O . GLN A 1 182 ? -29.843 -6.559 12.991 1.00 83.94 182 GLN A O 1
ATOM 1381 N N . GLY A 1 183 ? -28.999 -4.511 13.333 1.00 81.38 183 GLY A N 1
ATOM 1382 C CA . GLY A 1 183 ? -29.129 -4.541 14.791 1.00 81.38 183 GLY A CA 1
ATOM 1383 C C . GLY A 1 183 ? -28.156 -5.491 15.495 1.00 81.38 183 GLY A C 1
ATOM 1384 O O . GLY A 1 183 ? -28.316 -5.734 16.686 1.00 81.38 183 GLY A O 1
ATOM 1385 N N . PHE A 1 184 ? -27.142 -6.009 14.791 1.00 82.50 184 PHE A N 1
ATOM 1386 C CA . PHE A 1 184 ? -26.088 -6.826 15.400 1.00 82.50 184 PHE A CA 1
ATOM 1387 C C . PHE A 1 184 ? -25.257 -6.007 16.397 1.00 82.50 184 PHE A C 1
ATOM 1389 O O . PHE A 1 184 ? -24.877 -6.500 17.456 1.00 82.50 184 PHE A O 1
ATOM 1396 N N . LEU A 1 185 ? -24.981 -4.743 16.061 1.00 82.38 185 LEU A N 1
ATOM 1397 C CA . LEU A 1 185 ? -24.392 -3.777 16.984 1.00 82.38 185 LEU A CA 1
ATOM 1398 C C . LEU A 1 185 ? -25.468 -2.831 17.527 1.00 82.38 185 LEU A C 1
ATOM 1400 O O . LEU A 1 185 ? -26.365 -2.439 16.771 1.00 82.38 185 LEU A O 1
ATOM 1404 N N . PRO A 1 186 ? -25.350 -2.385 18.792 1.00 81.62 186 PRO A N 1
ATOM 1405 C CA . PRO A 1 186 ? -26.234 -1.365 19.329 1.00 81.62 186 PRO A CA 1
ATOM 1406 C C . PRO A 1 186 ? -26.120 -0.094 18.487 1.00 81.62 186 PRO A C 1
ATOM 1408 O O . PRO A 1 186 ? -25.027 0.395 18.192 1.00 81.62 186 PRO A O 1
ATOM 1411 N N . LYS A 1 187 ? -27.276 0.416 18.074 1.00 82.50 187 LYS A N 1
ATOM 1412 C CA . LYS A 1 187 ? -27.400 1.603 17.233 1.00 82.50 187 LYS A CA 1
ATOM 1413 C C . LYS A 1 187 ? -26.953 2.839 18.023 1.00 82.50 187 LYS A C 1
ATOM 1415 O O . LYS A 1 187 ? -27.581 3.140 19.036 1.00 82.50 187 LYS A O 1
ATOM 1420 N N . PRO A 1 188 ? -25.892 3.547 17.600 1.00 83.12 188 PRO A N 1
ATOM 1421 C CA . PRO A 1 188 ? -25.398 4.696 18.344 1.00 83.12 188 PRO A CA 1
ATOM 1422 C C . PRO A 1 188 ? -26.322 5.906 18.156 1.00 83.12 188 PRO A C 1
ATOM 1424 O O . PRO A 1 188 ? -26.980 6.043 17.118 1.00 83.12 188 PRO A O 1
ATOM 1427 N N . ASP A 1 189 ? -26.340 6.798 19.145 1.00 84.06 189 ASP A N 1
ATOM 1428 C CA . ASP A 1 189 ? -27.122 8.032 19.095 1.00 84.06 189 ASP A CA 1
ATOM 1429 C C . ASP A 1 189 ? -26.498 9.030 18.107 1.00 84.06 189 ASP A C 1
ATOM 1431 O O . ASP A 1 189 ? -25.332 9.422 18.209 1.00 84.06 189 ASP A O 1
ATOM 1435 N N . ARG A 1 190 ? -27.287 9.447 17.114 1.00 80.25 190 ARG A N 1
ATOM 1436 C CA . ARG A 1 190 ? -26.832 10.367 16.068 1.00 80.25 190 ARG A CA 1
ATOM 1437 C C . ARG A 1 190 ? -26.648 11.788 16.575 1.00 80.25 190 ARG A C 1
ATOM 1439 O O . ARG A 1 190 ? -25.780 12.483 16.051 1.00 80.25 190 ARG A O 1
ATOM 1446 N N . ASP A 1 191 ? -27.455 12.227 17.534 1.00 82.56 191 ASP A N 1
ATOM 1447 C CA . ASP A 1 191 ? -27.398 13.593 18.050 1.00 82.56 191 ASP A CA 1
ATOM 1448 C C . ASP A 1 191 ? -26.178 13.758 18.962 1.00 82.56 191 ASP A C 1
ATOM 1450 O O . ASP A 1 191 ? -25.448 14.743 18.835 1.00 82.56 191 ASP A O 1
ATOM 1454 N N . GLU A 1 192 ? -25.864 12.743 19.773 1.00 84.19 192 GLU A N 1
ATOM 1455 C CA . GLU A 1 192 ? -24.605 12.690 20.528 1.00 84.19 192 GLU A CA 1
ATOM 1456 C C . GLU A 1 192 ? -23.389 12.722 19.591 1.00 84.19 192 GLU A C 1
ATOM 1458 O O . GLU A 1 192 ? -22.485 13.542 19.769 1.00 84.19 192 GLU A O 1
ATOM 1463 N N . ILE A 1 193 ? -23.408 11.917 18.522 1.00 86.19 193 ILE A N 1
ATOM 1464 C CA . ILE A 1 193 ? -22.351 11.924 17.502 1.00 86.19 193 ILE A CA 1
ATOM 1465 C C . ILE A 1 193 ? -22.204 13.306 16.848 1.00 86.19 193 ILE A C 1
ATOM 1467 O O . ILE A 1 193 ? -21.082 13.748 16.594 1.0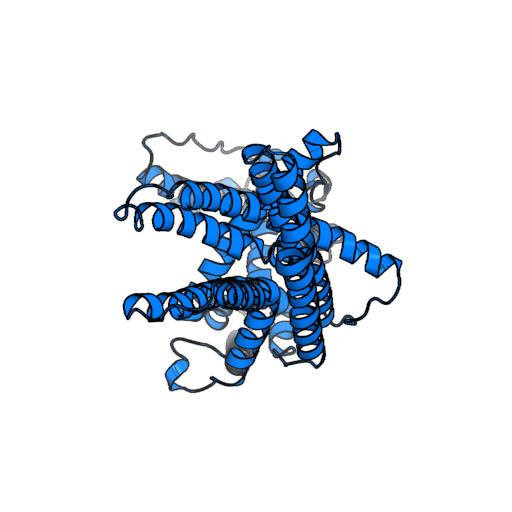0 86.19 193 ILE A O 1
ATOM 1471 N N . VAL A 1 194 ? -23.305 14.010 16.564 1.00 85.94 194 VAL A N 1
ATOM 1472 C CA . VAL A 1 194 ? -23.250 15.373 16.008 1.00 85.94 194 VAL A CA 1
ATOM 1473 C C . VAL A 1 194 ? -22.598 16.339 16.992 1.00 85.94 194 VAL A C 1
ATOM 1475 O O . VAL A 1 194 ? -21.768 17.150 16.573 1.00 85.94 194 VAL A O 1
ATOM 1478 N N . LEU A 1 195 ? -22.929 16.261 18.282 1.00 84.50 195 LEU A N 1
ATOM 1479 C CA . LEU A 1 195 ? -22.319 17.113 19.303 1.00 84.50 195 LEU A CA 1
ATOM 1480 C C . LEU A 1 195 ? -20.813 16.859 19.428 1.00 84.50 195 LEU A C 1
ATOM 1482 O O . LEU A 1 195 ? -20.024 17.807 19.381 1.00 84.50 195 LEU A O 1
ATOM 1486 N N . GLU A 1 196 ? -20.394 15.596 19.513 1.00 84.69 196 GLU A N 1
ATOM 1487 C CA . GLU A 1 196 ? -18.973 15.230 19.531 1.00 84.69 196 GLU A CA 1
ATOM 1488 C C . GLU A 1 196 ? -18.250 15.709 18.269 1.00 84.69 196 GLU A C 1
ATOM 1490 O O . GLU A 1 196 ? -17.162 16.296 18.339 1.00 84.69 196 GLU A O 1
ATOM 1495 N N . TRP A 1 197 ? -18.880 15.519 17.108 1.00 84.81 197 TRP A N 1
ATOM 1496 C CA . TRP A 1 197 ? -18.355 15.976 15.830 1.00 84.81 197 TRP A CA 1
ATOM 1497 C C . TRP A 1 197 ? -18.176 17.499 15.818 1.00 84.81 197 TRP A C 1
ATOM 1499 O O . TRP A 1 197 ? -17.077 17.963 15.506 1.00 84.81 197 TRP A O 1
ATOM 1509 N N . ARG A 1 198 ? -19.174 18.279 16.256 1.00 83.25 198 ARG A N 1
ATOM 1510 C CA . ARG A 1 198 ? -19.095 19.748 16.379 1.00 83.25 198 ARG A CA 1
ATOM 1511 C C . ARG A 1 198 ? -17.970 20.189 17.319 1.00 83.25 198 ARG A C 1
ATOM 1513 O O . ARG A 1 198 ? -17.222 21.107 16.977 1.00 83.25 198 ARG A O 1
ATOM 1520 N N . ILE A 1 199 ? -17.796 19.533 18.470 1.00 81.12 199 ILE A N 1
ATOM 1521 C CA . ILE A 1 199 ? -16.700 19.823 19.415 1.00 81.12 199 ILE A CA 1
ATOM 1522 C C . ILE A 1 199 ? -15.339 19.554 18.759 1.00 81.12 199 ILE A C 1
ATOM 1524 O O . ILE A 1 199 ? -14.427 20.386 18.830 1.00 81.12 199 ILE A O 1
ATOM 1528 N N . SER A 1 200 ? -15.197 18.412 18.083 1.00 79.00 200 SER A N 1
ATOM 1529 C CA . SER A 1 200 ? -13.962 18.050 17.382 1.00 79.00 200 SER A CA 1
ATOM 1530 C C . SER A 1 200 ? -13.643 19.025 16.240 1.00 79.00 200 SER A C 1
ATOM 1532 O O . SER A 1 200 ? -12.490 19.426 16.053 1.00 79.00 200 SER A O 1
ATOM 1534 N N . GLU A 1 201 ? -14.669 19.481 15.518 1.00 76.44 201 GLU A N 1
ATOM 1535 C CA . GLU A 1 201 ? -14.535 20.422 14.416 1.00 76.44 201 GLU A CA 1
ATOM 1536 C C . GLU A 1 201 ? -14.160 21.820 14.924 1.00 76.44 201 GLU A C 1
ATOM 1538 O O . GLU A 1 201 ? -13.275 22.450 14.344 1.00 76.44 201 GLU A O 1
ATOM 1543 N N . LYS A 1 202 ? -14.738 22.273 16.048 1.00 72.38 202 LYS A N 1
ATOM 1544 C CA . LYS A 1 202 ? -14.342 23.512 16.743 1.00 72.38 202 LYS A CA 1
ATOM 1545 C C . LYS A 1 202 ? -12.868 23.475 17.155 1.00 72.38 202 LYS A C 1
ATOM 1547 O O . LYS A 1 202 ? -12.134 24.409 16.835 1.00 72.38 202 LYS A O 1
ATOM 1552 N N . LYS A 1 203 ? -12.393 22.382 17.768 1.00 70.81 203 LYS A N 1
ATOM 1553 C CA . LYS A 1 203 ? -10.965 22.211 18.119 1.00 70.81 203 LYS A CA 1
ATOM 1554 C C . LYS A 1 203 ? -10.061 22.278 16.883 1.00 70.81 203 LYS A C 1
ATOM 1556 O O . LYS A 1 203 ? -9.046 22.973 16.885 1.00 70.81 203 LYS A O 1
ATOM 1561 N N . ARG A 1 204 ? -10.450 21.608 15.794 1.00 68.94 204 ARG A N 1
ATOM 1562 C CA . ARG A 1 204 ? -9.683 21.578 14.537 1.00 68.94 204 ARG A CA 1
ATOM 1563 C C . ARG A 1 204 ? -9.671 22.931 13.819 1.00 68.94 204 ARG A C 1
ATOM 1565 O O . ARG A 1 204 ? -8.641 23.322 13.271 1.00 68.94 204 ARG A O 1
ATOM 1572 N N . LYS A 1 205 ? -10.799 23.646 13.827 1.00 67.75 205 LYS A N 1
ATOM 1573 C CA . LYS A 1 205 ? -10.929 25.004 13.284 1.00 67.75 205 LYS A CA 1
ATOM 1574 C C . LYS A 1 205 ? -10.113 25.996 14.104 1.00 67.75 205 LYS A C 1
ATOM 1576 O O . LYS A 1 205 ? -9.402 26.771 13.488 1.00 67.75 205 LYS A O 1
ATOM 1581 N N . ASN A 1 206 ? -10.107 25.912 15.437 1.00 61.44 206 ASN A N 1
ATOM 1582 C CA . ASN A 1 206 ? -9.253 26.744 16.295 1.00 61.44 206 ASN A CA 1
ATOM 1583 C C . ASN A 1 206 ? -7.756 26.551 16.006 1.00 61.44 206 ASN A C 1
ATOM 1585 O O . ASN A 1 206 ? -7.025 27.532 15.925 1.00 61.44 206 ASN A O 1
ATOM 1589 N N . TRP A 1 207 ? -7.312 25.317 15.746 1.00 57.47 207 TRP A N 1
ATOM 1590 C CA . TRP A 1 207 ? -5.924 25.057 15.348 1.00 57.47 207 TRP A CA 1
ATOM 1591 C C . TRP A 1 207 ? -5.575 25.662 13.977 1.00 57.47 207 TRP A C 1
ATOM 1593 O O . TRP A 1 207 ? -4.502 26.226 13.803 1.00 57.47 207 TRP A O 1
ATOM 1603 N N . LYS A 1 208 ? -6.501 25.622 13.006 1.00 56.66 208 LYS A N 1
ATOM 1604 C CA . LYS A 1 208 ? -6.339 26.338 11.725 1.00 56.66 208 LYS A CA 1
ATOM 1605 C C . LYS A 1 208 ? -6.432 27.861 11.873 1.00 56.66 208 LYS A C 1
ATOM 1607 O O . LYS A 1 208 ? -5.779 28.572 11.124 1.00 56.66 208 LYS A O 1
ATOM 1612 N N . ARG A 1 209 ? -7.203 28.353 12.846 1.00 56.75 209 ARG A N 1
ATOM 1613 C CA . ARG A 1 209 ? -7.378 29.775 13.193 1.00 56.75 209 ARG A CA 1
ATOM 1614 C C . ARG A 1 209 ? -6.096 30.405 13.720 1.00 56.75 209 ARG A C 1
ATOM 1616 O O . ARG A 1 209 ? -5.820 31.550 13.400 1.00 56.75 209 ARG A O 1
ATOM 1623 N N . PHE A 1 210 ? -5.283 29.626 14.434 1.00 54.88 210 PHE A N 1
ATOM 1624 C CA . PHE A 1 210 ? -3.915 30.012 14.787 1.00 54.88 210 PHE A CA 1
ATOM 1625 C C . PHE A 1 210 ? -3.072 30.380 13.547 1.00 54.88 210 PHE A C 1
ATOM 1627 O O . PHE A 1 210 ? -2.134 31.157 13.650 1.00 54.88 210 PHE A O 1
ATOM 1634 N N . PHE A 1 211 ? -3.453 29.883 12.362 1.00 54.47 211 PHE A N 1
ATOM 1635 C CA . PHE A 1 211 ? -2.824 30.167 11.070 1.00 54.47 211 PHE A CA 1
ATOM 1636 C C . PHE A 1 211 ? -3.725 30.941 10.078 1.00 54.47 211 PHE A C 1
ATOM 1638 O O . PHE A 1 211 ? -3.333 31.121 8.927 1.00 54.47 211 PHE A O 1
ATOM 1645 N N . SER A 1 212 ? -4.927 31.404 10.459 1.00 48.78 212 SER A N 1
ATOM 1646 C CA . SER A 1 212 ? -5.820 32.148 9.548 1.00 48.78 212 SER A CA 1
ATOM 1647 C C . SER A 1 212 ? -6.743 33.139 10.270 1.00 48.78 212 SER A C 1
ATOM 1649 O O . SER A 1 212 ? -7.423 32.769 11.226 1.00 48.78 212 SER A O 1
ATOM 1651 N N . PHE A 1 213 ? -6.859 34.355 9.729 1.00 48.22 213 PHE A N 1
ATOM 1652 C CA . PHE A 1 213 ? -7.505 35.539 10.325 1.00 48.22 213 PHE A CA 1
ATOM 1653 C C . PHE A 1 213 ? -9.053 35.589 10.312 1.00 48.22 213 PHE A C 1
ATOM 1655 O O . PHE A 1 213 ? -9.633 36.638 10.585 1.00 48.22 213 PHE A O 1
ATOM 1662 N N . PHE A 1 214 ? -9.766 34.502 9.996 1.00 45.12 214 PHE A N 1
ATOM 1663 C CA . PHE A 1 214 ? -11.225 34.561 9.795 1.00 45.12 214 PHE A CA 1
ATOM 1664 C C . PHE A 1 214 ? -12.060 34.096 11.004 1.00 45.12 214 PHE A C 1
ATOM 1666 O O . PHE A 1 214 ? -11.730 33.138 11.713 1.00 45.12 214 PHE A O 1
ATOM 1673 N N . LYS A 1 215 ? -13.185 34.793 11.238 1.00 46.59 215 LYS A N 1
ATOM 1674 C CA . LYS A 1 215 ? -14.187 34.464 12.266 1.00 46.59 215 LYS A CA 1
ATOM 1675 C 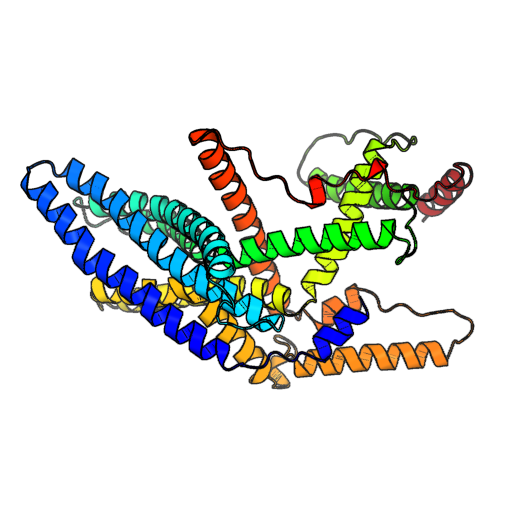C . LYS A 1 215 ? -14.941 33.181 11.899 1.00 46.59 215 LYS A C 1
ATOM 1677 O O . LYS A 1 215 ? -15.387 33.011 10.771 1.00 46.59 215 LYS A O 1
ATOM 1682 N N . THR A 1 216 ? -15.096 32.278 12.867 1.00 51.09 216 THR A N 1
ATOM 1683 C CA . THR A 1 216 ? -15.930 31.079 12.721 1.00 51.09 216 THR A CA 1
ATOM 1684 C C . THR A 1 216 ? -17.410 31.449 12.803 1.00 51.09 216 THR A C 1
ATOM 1686 O O . THR A 1 216 ? -17.773 32.138 13.756 1.00 51.09 216 THR A O 1
ATOM 1689 N N . PRO A 1 217 ? -18.263 30.959 11.888 1.00 51.25 217 PRO A N 1
ATOM 1690 C CA . PRO A 1 217 ? -19.707 31.067 12.045 1.00 51.25 217 PRO A CA 1
ATOM 1691 C C . PRO A 1 217 ? -20.164 30.274 13.276 1.00 51.25 217 PRO A C 1
ATOM 1693 O O . PRO A 1 217 ? -19.649 29.184 13.550 1.00 51.25 217 PRO A O 1
ATOM 1696 N N . GLU A 1 218 ? -21.107 30.837 14.027 1.00 55.53 218 GLU A N 1
ATOM 1697 C CA . GLU A 1 218 ? -21.744 30.174 15.162 1.00 55.53 218 GLU A CA 1
ATOM 1698 C C . GLU A 1 218 ? -22.520 28.945 14.675 1.00 55.53 218 GLU A C 1
ATOM 1700 O O . GLU A 1 218 ? -23.292 28.998 13.718 1.00 55.53 218 GLU A O 1
ATOM 1705 N N . THR A 1 219 ? -22.269 27.797 15.303 1.00 60.12 219 THR A N 1
ATOM 1706 C CA . THR A 1 219 ? -23.004 26.562 15.014 1.00 60.12 219 THR A CA 1
ATOM 1707 C C . THR A 1 219 ? -24.418 26.691 15.565 1.00 60.12 219 THR A C 1
ATOM 1709 O O . THR A 1 219 ? -24.569 26.816 16.778 1.00 60.12 219 THR A O 1
ATOM 1712 N N . SER A 1 220 ? -25.430 26.633 14.695 1.00 61.97 220 SER A N 1
ATOM 1713 C CA . SER A 1 220 ? -26.845 26.641 15.091 1.00 61.97 220 SER A CA 1
ATOM 1714 C C . SER A 1 220 ? -27.146 25.548 16.134 1.00 61.97 220 SER A C 1
ATOM 1716 O O . SER A 1 220 ? -26.661 24.420 15.985 1.00 61.97 220 SER A O 1
ATOM 1718 N N . PRO A 1 221 ? -27.966 25.828 17.165 1.00 67.50 221 PRO A N 1
ATOM 1719 C CA . PRO A 1 221 ? -28.371 24.824 18.152 1.00 67.50 221 PRO A CA 1
ATOM 1720 C C . PRO A 1 221 ? -29.236 23.710 17.538 1.00 67.50 221 PRO A C 1
ATOM 1722 O O . PRO A 1 221 ? -29.312 22.612 18.079 1.00 67.50 221 PRO A O 1
ATOM 1725 N N . ILE A 1 222 ? -29.847 23.950 16.375 1.00 79.12 222 ILE A N 1
ATOM 1726 C CA . ILE A 1 222 ? -30.691 22.967 15.691 1.00 79.12 222 ILE A CA 1
ATOM 1727 C C . ILE A 1 222 ? -29.799 21.949 14.968 1.00 79.12 222 ILE A C 1
ATOM 1729 O O . ILE A 1 222 ? -28.960 22.322 14.146 1.00 79.12 222 ILE A O 1
ATOM 1733 N N . ILE A 1 223 ? -29.987 20.660 15.265 1.00 79.75 223 ILE A N 1
ATOM 1734 C CA . ILE A 1 223 ? -29.327 19.551 14.565 1.00 79.75 223 ILE A CA 1
ATOM 1735 C C . ILE A 1 223 ? -30.163 19.161 13.343 1.00 79.75 223 ILE A C 1
ATOM 1737 O O . ILE A 1 223 ? -31.302 18.701 13.459 1.00 79.75 223 ILE A O 1
ATOM 1741 N N . THR A 1 224 ? -29.590 19.327 12.153 1.00 83.12 224 THR A N 1
ATOM 1742 C CA . THR A 1 224 ? -30.251 18.972 10.887 1.00 83.12 224 THR A CA 1
ATOM 1743 C C . THR A 1 224 ? -30.005 17.509 10.498 1.00 83.12 224 THR A C 1
ATOM 1745 O O . THR A 1 224 ? -28.972 16.927 10.825 1.00 83.12 224 THR A O 1
ATOM 1748 N N . ASN A 1 225 ? -30.906 16.904 9.711 1.00 80.81 225 ASN A N 1
ATOM 1749 C CA . ASN A 1 225 ? -30.704 15.538 9.186 1.00 80.81 225 ASN A CA 1
ATOM 1750 C C . ASN A 1 225 ? -29.423 15.407 8.347 1.00 80.81 225 ASN A C 1
ATOM 1752 O O . ASN A 1 225 ? -28.724 14.399 8.428 1.00 80.81 225 ASN A O 1
ATOM 1756 N N . LYS A 1 226 ? -29.068 16.456 7.599 1.00 83.12 226 LYS A N 1
ATOM 1757 C CA . LYS A 1 226 ? -27.823 16.504 6.826 1.00 83.12 226 LYS A CA 1
ATOM 1758 C C . LYS A 1 226 ? -26.588 16.471 7.731 1.00 83.12 226 LYS A C 1
ATOM 1760 O O . LYS A 1 226 ? -25.632 15.764 7.422 1.00 83.12 226 LYS A O 1
ATOM 1765 N N . GLU A 1 227 ? -26.600 17.200 8.848 1.00 82.31 227 GLU A N 1
ATOM 1766 C CA . GLU A 1 227 ? -25.515 17.140 9.837 1.00 82.31 227 GLU A CA 1
ATOM 1767 C C . GLU A 1 227 ? -25.426 15.768 10.493 1.00 82.31 227 GLU A C 1
ATOM 1769 O O . GLU A 1 227 ? -24.326 15.233 10.603 1.00 82.31 227 GLU A O 1
ATOM 1774 N N . ARG A 1 228 ? -26.564 15.156 10.846 1.00 84.06 228 ARG A N 1
ATOM 1775 C CA . ARG A 1 228 ? -26.589 13.780 11.359 1.00 84.06 228 ARG A CA 1
ATOM 1776 C C . ARG A 1 228 ? -25.958 12.804 10.375 1.00 84.06 228 ARG A C 1
ATOM 1778 O O . ARG A 1 228 ? -25.250 11.888 10.790 1.00 84.06 228 ARG A O 1
ATOM 1785 N N . ASP A 1 229 ? -26.235 12.934 9.077 1.00 84.81 229 ASP A N 1
ATOM 1786 C CA . ASP A 1 229 ? -25.677 12.049 8.044 1.00 84.81 229 ASP A CA 1
ATOM 1787 C C . ASP A 1 229 ? -24.164 12.230 7.926 1.00 84.81 229 ASP A C 1
ATOM 1789 O O . ASP A 1 229 ? -23.419 11.250 7.877 1.00 84.81 229 ASP A O 1
ATOM 1793 N N . ILE A 1 230 ? -23.696 13.478 7.919 1.00 85.81 230 ILE A N 1
ATOM 1794 C CA . ILE A 1 230 ? -22.268 13.799 7.832 1.00 85.81 230 ILE A CA 1
ATOM 1795 C C . ILE A 1 230 ? -21.527 13.314 9.081 1.00 85.81 230 ILE A C 1
ATOM 1797 O O . ILE A 1 230 ? -20.529 12.603 8.954 1.00 85.81 230 ILE A O 1
ATOM 1801 N N . ALA A 1 231 ? -22.025 13.644 10.272 1.00 86.62 231 ALA A N 1
ATOM 1802 C CA . ALA A 1 231 ? -21.397 13.276 11.533 1.00 86.62 231 ALA A CA 1
ATOM 1803 C C . ALA A 1 231 ? -21.356 11.753 11.711 1.00 86.62 231 ALA A C 1
ATOM 1805 O O . ALA A 1 231 ? -20.315 11.204 12.064 1.00 86.62 231 ALA A O 1
ATOM 1806 N N . PHE A 1 232 ? -22.434 11.045 11.356 1.00 87.50 232 PHE A N 1
ATOM 1807 C CA . PHE A 1 232 ? -22.454 9.583 11.407 1.00 87.50 232 PHE A CA 1
ATOM 1808 C C . PHE A 1 232 ? -21.472 8.939 10.415 1.00 87.50 232 PHE A C 1
ATOM 1810 O O . PHE A 1 232 ? -20.795 7.964 10.750 1.00 87.50 232 PHE A O 1
ATOM 1817 N N . ARG A 1 233 ? -21.306 9.508 9.210 1.00 87.12 233 ARG A N 1
ATOM 1818 C CA . ARG A 1 233 ? -20.250 9.066 8.280 1.00 87.12 233 ARG A CA 1
ATOM 1819 C C . ARG A 1 233 ? -18.865 9.261 8.872 1.00 87.12 233 ARG A C 1
ATOM 1821 O O . ARG A 1 233 ? -18.040 8.362 8.747 1.00 87.12 233 ARG A O 1
ATOM 1828 N N . GLU A 1 234 ? -18.593 10.412 9.476 1.00 86.50 234 GLU A N 1
ATOM 1829 C CA . GLU A 1 234 ? -17.299 10.681 10.114 1.00 86.50 234 GLU A CA 1
ATOM 1830 C C . GLU A 1 234 ? -17.051 9.772 11.324 1.00 86.50 234 GLU A C 1
ATOM 1832 O O . GLU A 1 234 ? -15.933 9.288 11.496 1.00 86.50 234 GLU A O 1
ATOM 1837 N N . TYR A 1 235 ? -18.091 9.444 12.090 1.00 87.69 235 TYR A N 1
ATOM 1838 C CA . TYR A 1 235 ? -18.027 8.464 13.172 1.00 87.69 235 TYR A CA 1
ATOM 1839 C C . TYR A 1 235 ? -17.649 7.063 12.671 1.00 87.69 235 TYR A C 1
ATOM 1841 O O . TYR A 1 235 ? -16.690 6.465 13.157 1.00 87.69 235 TYR A O 1
ATOM 1849 N N . ILE A 1 236 ? -18.336 6.546 11.645 1.00 87.38 236 ILE A N 1
ATOM 1850 C CA . ILE A 1 236 ? -17.981 5.248 11.043 1.00 87.38 236 ILE A CA 1
ATOM 1851 C C . ILE A 1 236 ? -16.547 5.288 10.501 1.00 87.38 236 ILE A C 1
ATOM 1853 O O . ILE A 1 236 ? -15.772 4.352 10.705 1.00 87.38 236 ILE A O 1
ATOM 1857 N N . LYS A 1 237 ? -16.156 6.383 9.835 1.00 86.94 237 LYS A N 1
ATOM 1858 C CA . LYS A 1 237 ? -14.790 6.546 9.322 1.00 86.94 237 LYS A CA 1
ATOM 1859 C C . LYS A 1 237 ? -13.752 6.490 10.439 1.00 86.94 237 LYS A C 1
ATOM 1861 O O . LYS A 1 237 ? -12.755 5.798 10.249 1.00 86.94 237 LYS A O 1
ATOM 1866 N N . SER A 1 238 ? -13.967 7.181 11.558 1.00 84.19 238 SER A N 1
ATOM 1867 C CA . SER A 1 238 ? -13.004 7.226 12.663 1.00 84.19 238 SER A CA 1
ATOM 1868 C C . SER A 1 238 ? -12.860 5.865 13.345 1.00 84.19 238 SER A C 1
ATOM 1870 O O . SER A 1 238 ? -11.735 5.430 13.587 1.00 84.19 238 SER A O 1
ATOM 1872 N N . LYS A 1 239 ? -13.969 5.144 13.561 1.00 83.12 239 LYS A N 1
ATOM 1873 C CA . LYS A 1 239 ? -13.964 3.783 14.125 1.00 83.12 239 LYS A CA 1
ATOM 1874 C C . LYS A 1 239 ? -13.241 2.779 13.226 1.00 83.12 239 LYS A C 1
ATOM 1876 O O . LYS A 1 239 ? -12.493 1.945 13.732 1.00 83.12 239 LYS A O 1
ATOM 1881 N N . ILE A 1 240 ? -13.423 2.867 11.908 1.00 85.50 240 ILE A N 1
ATOM 1882 C CA . ILE A 1 240 ? -12.708 1.995 10.967 1.00 85.50 240 ILE A CA 1
ATOM 1883 C C . ILE A 1 240 ? -11.232 2.375 10.847 1.00 85.50 240 ILE A C 1
ATOM 1885 O O . ILE A 1 240 ? -10.390 1.489 10.852 1.00 85.50 240 ILE A O 1
ATOM 1889 N N . GLU A 1 241 ? -10.880 3.661 10.788 1.00 81.69 241 GLU A N 1
ATOM 1890 C CA . GLU A 1 241 ? -9.467 4.070 10.723 1.00 81.69 241 GLU A CA 1
ATOM 1891 C C . GLU A 1 241 ? -8.688 3.634 11.969 1.00 81.69 241 GLU A C 1
ATOM 1893 O O . GLU A 1 241 ? -7.589 3.102 11.850 1.00 81.69 241 GLU A O 1
ATOM 1898 N N . ALA A 1 242 ? -9.294 3.787 13.145 1.00 73.94 242 ALA A N 1
ATOM 1899 C CA . ALA A 1 242 ? -8.786 3.265 14.408 1.00 73.94 242 ALA A CA 1
ATOM 1900 C C . ALA A 1 242 ? -8.491 1.761 14.363 1.00 73.94 242 ALA A C 1
ATOM 1902 O O . ALA A 1 242 ? -7.457 1.295 14.830 1.00 73.94 242 ALA A O 1
ATOM 1903 N N . SER A 1 243 ? -9.439 1.013 13.812 1.00 75.38 243 SER A N 1
ATOM 1904 C CA . SER A 1 243 ? -9.406 -0.437 13.705 1.00 75.38 243 SER A CA 1
ATOM 1905 C C . SER A 1 243 ? -8.345 -0.921 12.708 1.00 75.38 243 SER A C 1
ATOM 1907 O O . SER A 1 243 ? -7.550 -1.807 13.024 1.00 75.38 243 SER A O 1
ATOM 1909 N N . MET A 1 244 ? -8.266 -0.286 11.539 1.00 76.25 244 MET A N 1
ATOM 1910 C CA . MET A 1 244 ? -7.269 -0.596 10.512 1.00 76.25 244 MET A CA 1
ATOM 1911 C C . MET A 1 244 ? -5.840 -0.257 10.947 1.00 76.25 244 MET A C 1
ATOM 1913 O O . MET A 1 244 ? -4.903 -0.909 10.495 1.00 76.25 244 MET A O 1
ATOM 1917 N N . ASP A 1 245 ? -5.658 0.725 11.837 1.00 71.56 245 ASP A N 1
ATOM 1918 C CA . ASP A 1 245 ? -4.340 1.056 12.398 1.00 71.56 245 ASP A CA 1
ATOM 1919 C C . ASP A 1 245 ? -3.764 -0.071 13.290 1.00 71.56 245 ASP A C 1
ATOM 1921 O O . ASP A 1 245 ? -2.580 -0.037 13.632 1.00 71.56 245 ASP A O 1
ATOM 1925 N N . ILE A 1 246 ? -4.592 -1.047 13.681 1.00 68.75 246 ILE A N 1
ATOM 1926 C CA . ILE A 1 246 ? -4.237 -2.176 14.560 1.00 68.75 246 ILE A CA 1
ATOM 1927 C C . ILE A 1 246 ? -4.263 -3.508 13.798 1.00 68.75 246 ILE A C 1
ATOM 1929 O O . ILE A 1 246 ? -3.527 -4.437 14.122 1.00 68.75 246 ILE A O 1
ATOM 1933 N N . GLN A 1 247 ? -5.113 -3.616 12.779 1.00 73.00 247 GLN A N 1
ATOM 1934 C CA . GLN A 1 247 ? -5.253 -4.832 11.994 1.00 73.00 247 GLN A CA 1
ATOM 1935 C C . GLN A 1 247 ? -3.960 -5.185 11.239 1.00 73.00 247 GLN A C 1
ATOM 1937 O O . GLN A 1 247 ? -3.314 -4.333 10.632 1.00 73.00 247 GLN A O 1
ATOM 1942 N N . LYS A 1 248 ? -3.597 -6.473 11.284 1.00 68.69 248 LYS A N 1
ATOM 1943 C CA . LYS A 1 248 ? -2.312 -7.013 10.814 1.00 68.69 248 LYS A CA 1
ATOM 1944 C C . LYS A 1 248 ? -1.984 -6.606 9.375 1.00 68.69 248 LYS A C 1
ATOM 1946 O O . LYS A 1 248 ? -1.004 -5.897 9.163 1.00 68.69 248 LYS A O 1
ATOM 1951 N N . THR A 1 249 ? -2.802 -7.017 8.407 1.00 69.00 249 THR A N 1
ATOM 1952 C CA . THR A 1 249 ? -2.533 -6.806 6.976 1.00 69.00 249 THR A CA 1
ATOM 1953 C C . THR A 1 249 ? -2.504 -5.314 6.624 1.00 69.00 249 THR A C 1
ATOM 1955 O O . THR A 1 249 ? -1.626 -4.870 5.890 1.00 69.00 249 THR A O 1
ATOM 1958 N N . SER A 1 250 ? -3.382 -4.494 7.216 1.00 71.12 250 SER A N 1
ATOM 1959 C CA . SER A 1 250 ? -3.456 -3.050 6.943 1.00 71.12 250 SER A CA 1
ATOM 1960 C C . SER A 1 250 ? -2.290 -2.284 7.563 1.00 71.12 250 SER A C 1
ATOM 1962 O O . SER A 1 250 ? -1.736 -1.379 6.937 1.00 71.12 250 SER A O 1
ATOM 1964 N N . ALA A 1 251 ? -1.875 -2.661 8.772 1.00 69.62 251 ALA A N 1
ATOM 1965 C CA . ALA A 1 251 ? -0.700 -2.093 9.415 1.00 69.62 251 ALA A CA 1
ATOM 1966 C C . ALA A 1 251 ? 0.600 -2.541 8.724 1.00 69.62 251 ALA A C 1
ATOM 1968 O O . ALA A 1 251 ? 1.516 -1.732 8.581 1.00 69.62 251 ALA A O 1
ATOM 1969 N N . MET A 1 252 ? 0.686 -3.795 8.259 1.00 69.94 252 MET A N 1
ATOM 1970 C CA . MET A 1 252 ? 1.803 -4.289 7.439 1.00 69.94 252 MET A CA 1
ATOM 1971 C C . MET A 1 252 ? 1.908 -3.508 6.132 1.00 69.94 252 MET A C 1
ATOM 1973 O O . MET A 1 252 ? 2.989 -3.029 5.816 1.00 69.94 252 MET A O 1
ATOM 1977 N N . ALA A 1 253 ? 0.788 -3.303 5.439 1.00 73.12 253 ALA A N 1
ATOM 1978 C CA . ALA A 1 253 ? 0.701 -2.503 4.221 1.00 73.12 253 ALA A CA 1
ATOM 1979 C C . ALA A 1 253 ? 1.244 -1.075 4.407 1.00 73.12 253 ALA A C 1
ATOM 1981 O O . ALA A 1 253 ? 2.129 -0.629 3.678 1.00 73.12 253 ALA A O 1
ATOM 1982 N N . ILE A 1 254 ? 0.768 -0.359 5.430 1.00 72.69 254 ILE A N 1
ATOM 1983 C CA . ILE A 1 254 ? 1.226 1.014 5.698 1.00 72.69 254 ILE A CA 1
ATOM 1984 C C . ILE A 1 254 ? 2.706 1.052 6.107 1.00 72.69 254 ILE A C 1
ATOM 1986 O O . ILE A 1 254 ? 3.428 1.975 5.729 1.00 72.69 254 ILE A O 1
ATOM 1990 N N . ASN A 1 255 ? 3.170 0.076 6.890 1.00 71.25 255 ASN A N 1
ATOM 1991 C CA . ASN A 1 255 ? 4.574 0.014 7.291 1.00 71.25 255 ASN A CA 1
ATOM 1992 C C . ASN A 1 255 ? 5.493 -0.340 6.119 1.00 71.25 255 ASN A C 1
ATOM 1994 O O . ASN A 1 255 ? 6.564 0.252 6.016 1.00 71.25 255 ASN A O 1
ATOM 1998 N N . SER A 1 256 ? 5.067 -1.241 5.231 1.00 72.38 256 SER A N 1
ATOM 1999 C CA . SER A 1 256 ? 5.771 -1.589 3.994 1.00 72.38 256 SER A CA 1
ATOM 2000 C C . SER A 1 256 ? 6.009 -0.341 3.141 1.00 72.38 256 SER A C 1
ATOM 2002 O O . SER A 1 256 ? 7.154 -0.055 2.816 1.00 72.38 256 SER A O 1
ATOM 2004 N N . MET A 1 257 ? 4.995 0.508 2.940 1.00 73.25 257 MET A N 1
ATOM 2005 C CA . MET A 1 257 ? 5.147 1.811 2.267 1.00 73.25 257 MET A CA 1
ATOM 2006 C C . MET A 1 257 ? 6.243 2.698 2.882 1.00 73.25 257 MET A C 1
ATOM 2008 O O . MET A 1 257 ? 7.034 3.322 2.174 1.00 73.25 257 MET A O 1
ATOM 2012 N N . GLY A 1 258 ? 6.297 2.774 4.216 1.00 67.69 258 GLY A N 1
ATOM 2013 C CA . GLY A 1 258 ? 7.304 3.574 4.914 1.00 67.69 258 GLY A CA 1
ATOM 2014 C C . GLY A 1 258 ? 8.713 2.983 4.832 1.00 67.69 258 GLY A C 1
ATOM 2015 O O . GLY A 1 258 ? 9.675 3.720 4.635 1.00 67.69 258 GLY A O 1
ATOM 2016 N N . ILE A 1 259 ? 8.834 1.661 4.968 1.00 71.06 259 ILE A N 1
ATOM 2017 C CA . ILE A 1 259 ? 10.106 0.935 4.859 1.00 71.06 259 ILE A CA 1
ATOM 2018 C C . ILE A 1 259 ? 10.621 0.986 3.418 1.00 71.06 259 ILE A C 1
ATOM 2020 O O . ILE A 1 259 ? 11.807 1.221 3.213 1.00 71.06 259 ILE A O 1
ATOM 2024 N N . GLY A 1 260 ? 9.745 0.825 2.426 1.00 69.69 260 GLY A N 1
ATOM 2025 C CA . GLY A 1 260 ? 10.115 0.844 1.018 1.00 69.69 260 GLY A CA 1
ATOM 2026 C C . GLY A 1 260 ? 10.726 2.177 0.605 1.00 69.69 260 GLY A C 1
ATOM 2027 O O . GLY A 1 260 ? 11.832 2.201 0.080 1.00 69.69 260 GLY A O 1
ATOM 2028 N N . ALA A 1 261 ? 10.100 3.294 0.981 1.00 67.88 261 ALA A N 1
ATOM 2029 C CA . ALA A 1 261 ? 10.667 4.620 0.733 1.00 67.88 261 ALA A CA 1
ATOM 2030 C C . ALA A 1 261 ? 12.069 4.807 1.352 1.00 67.88 261 ALA A C 1
ATOM 2032 O O . ALA A 1 261 ? 12.936 5.444 0.748 1.00 67.88 261 ALA A O 1
ATOM 2033 N N . LEU A 1 262 ? 12.311 4.244 2.544 1.00 70.94 262 LEU A N 1
ATOM 2034 C CA . LEU A 1 262 ? 13.630 4.275 3.183 1.00 70.94 262 LEU A CA 1
ATOM 2035 C C . LEU A 1 262 ? 14.648 3.400 2.441 1.00 70.94 262 LEU A C 1
ATOM 2037 O O . LEU A 1 262 ? 15.773 3.848 2.237 1.00 70.94 262 LEU A O 1
ATOM 2041 N N . ILE A 1 263 ? 14.260 2.193 2.016 1.00 72.38 263 ILE A N 1
ATOM 2042 C CA . ILE A 1 263 ? 15.118 1.286 1.237 1.00 72.38 263 ILE A CA 1
ATOM 2043 C C . ILE A 1 263 ? 15.502 1.938 -0.092 1.00 72.38 263 ILE A C 1
ATOM 2045 O O . ILE A 1 263 ? 16.689 2.015 -0.400 1.00 72.38 263 ILE A O 1
ATOM 2049 N N . SER A 1 264 ? 14.534 2.475 -0.837 1.00 68.56 264 SER A N 1
ATOM 2050 C CA . SER A 1 264 ? 14.793 3.192 -2.089 1.00 68.56 264 SER A CA 1
ATOM 2051 C C . SER A 1 264 ? 15.731 4.379 -1.874 1.00 68.56 264 SER A C 1
ATOM 2053 O O . SER A 1 264 ? 16.687 4.552 -2.625 1.00 68.56 264 SER A O 1
ATOM 2055 N N . SER A 1 265 ? 15.525 5.161 -0.807 1.00 68.06 265 SER A N 1
ATOM 2056 C CA . SER A 1 265 ? 16.412 6.286 -0.470 1.00 68.06 265 SER A CA 1
ATOM 2057 C C . SER A 1 265 ? 17.835 5.826 -0.142 1.00 68.06 265 SER A C 1
ATOM 2059 O O . SER A 1 265 ? 18.802 6.452 -0.572 1.00 68.06 265 SER A O 1
ATOM 2061 N N . PHE A 1 266 ? 17.975 4.726 0.602 1.00 73.94 266 PHE A N 1
ATOM 2062 C CA . PHE A 1 266 ? 19.275 4.158 0.951 1.00 73.94 266 PHE A CA 1
ATOM 2063 C C . PHE A 1 266 ? 20.011 3.621 -0.278 1.00 73.94 266 PHE A C 1
ATOM 2065 O O . PHE A 1 266 ? 21.203 3.869 -0.423 1.00 73.94 266 PHE A O 1
ATOM 2072 N N . VAL A 1 267 ? 19.315 2.927 -1.179 1.00 73.81 267 VAL A N 1
ATOM 2073 C CA . VAL A 1 267 ? 19.913 2.400 -2.414 1.00 73.81 267 VAL A CA 1
ATOM 2074 C C . VAL A 1 267 ? 20.344 3.528 -3.341 1.00 73.81 267 VAL A C 1
ATOM 2076 O O . VAL A 1 267 ? 21.465 3.491 -3.839 1.00 73.81 267 VAL A O 1
ATOM 2079 N N . LEU A 1 268 ? 19.522 4.567 -3.507 1.00 69.06 268 LEU A N 1
ATOM 2080 C CA . LEU A 1 268 ? 19.917 5.764 -4.253 1.00 69.06 268 LEU A CA 1
ATOM 2081 C C . LEU A 1 268 ? 21.166 6.411 -3.645 1.00 69.06 268 LEU A C 1
ATOM 2083 O O . LEU A 1 268 ? 22.100 6.750 -4.367 1.00 69.06 268 LEU A O 1
ATOM 2087 N N . PHE A 1 269 ? 21.226 6.523 -2.316 1.00 70.56 269 PHE A N 1
ATOM 2088 C CA . PHE A 1 269 ? 22.413 7.033 -1.636 1.00 70.56 269 PHE A CA 1
ATOM 2089 C C . PHE A 1 269 ? 23.636 6.133 -1.854 1.00 70.56 269 PHE A C 1
ATOM 2091 O O . PHE A 1 269 ? 24.715 6.641 -2.132 1.00 70.56 269 PHE A O 1
ATOM 2098 N N . ALA A 1 270 ? 23.482 4.810 -1.778 1.00 74.50 270 ALA A N 1
ATOM 2099 C CA . ALA A 1 270 ? 24.564 3.847 -1.976 1.00 74.50 270 ALA A CA 1
ATOM 2100 C C . ALA A 1 270 ? 25.094 3.824 -3.418 1.00 74.50 270 ALA A C 1
ATOM 2102 O O . ALA A 1 270 ? 26.285 3.606 -3.617 1.00 74.50 270 ALA A O 1
ATOM 2103 N N . LEU A 1 271 ? 24.237 4.068 -4.412 1.00 70.06 271 LEU A N 1
ATOM 2104 C CA . LEU A 1 271 ? 24.638 4.219 -5.814 1.00 70.06 271 LEU A CA 1
ATOM 2105 C C . LEU A 1 271 ? 25.326 5.565 -6.067 1.00 70.06 271 LEU A C 1
ATOM 2107 O O . LEU A 1 271 ? 26.303 5.635 -6.809 1.00 70.06 271 LEU A O 1
ATOM 2111 N N . TYR A 1 272 ? 24.864 6.626 -5.404 1.00 68.00 272 TYR A N 1
ATOM 2112 C CA . TYR A 1 272 ? 25.431 7.963 -5.545 1.00 68.00 272 TYR A CA 1
ATOM 2113 C C . TYR A 1 272 ? 26.751 8.142 -4.782 1.00 68.00 272 TYR A C 1
ATOM 2115 O O . TYR A 1 272 ? 27.651 8.833 -5.253 1.00 68.00 272 TYR A O 1
ATOM 2123 N N . PHE A 1 273 ? 26.911 7.516 -3.617 1.00 72.56 273 PHE A N 1
ATOM 2124 C CA . PHE A 1 273 ? 28.070 7.717 -2.746 1.00 72.56 273 PHE A CA 1
ATOM 2125 C C . PHE A 1 273 ? 29.419 7.432 -3.437 1.00 72.56 273 PHE A C 1
ATOM 2127 O O . PHE A 1 273 ? 30.303 8.276 -3.326 1.00 72.56 273 PHE A O 1
ATOM 2134 N N . PRO A 1 274 ? 29.599 6.349 -4.223 1.00 74.38 274 PRO A N 1
ATOM 2135 C CA . PRO A 1 274 ? 30.824 6.113 -4.991 1.00 74.38 274 PRO A CA 1
ATOM 2136 C C . PRO A 1 274 ? 31.159 7.227 -5.994 1.00 74.38 274 PRO A C 1
ATOM 2138 O O . PRO A 1 274 ? 32.339 7.518 -6.205 1.00 74.38 274 PRO A O 1
ATOM 2141 N N . SER A 1 275 ? 30.149 7.899 -6.561 1.00 68.75 275 SER A N 1
ATOM 2142 C CA . SER A 1 275 ? 30.364 9.007 -7.502 1.00 68.75 275 SER A CA 1
ATOM 2143 C C . SER A 1 275 ? 31.035 10.217 -6.840 1.00 68.75 275 SER A C 1
ATOM 2145 O O . SER A 1 275 ? 31.844 10.889 -7.478 1.00 68.75 275 SER A O 1
ATOM 2147 N N . LEU A 1 276 ? 30.813 10.423 -5.532 1.00 68.69 276 LEU A N 1
ATOM 2148 C CA . LEU A 1 276 ? 31.502 11.447 -4.734 1.00 68.69 276 LEU A CA 1
ATOM 2149 C C . LEU A 1 276 ? 33.009 11.172 -4.585 1.00 68.69 276 LEU A C 1
ATOM 2151 O O . LEU A 1 276 ? 33.768 12.089 -4.288 1.00 68.69 276 LEU A O 1
ATOM 2155 N N . PHE A 1 277 ? 33.444 9.930 -4.818 1.00 75.50 277 PHE A N 1
ATOM 2156 C CA . PHE A 1 277 ? 34.847 9.501 -4.773 1.00 75.50 277 PHE A CA 1
ATOM 2157 C C . PHE A 1 277 ? 35.419 9.202 -6.168 1.00 75.50 277 PHE A C 1
ATOM 2159 O O . PHE A 1 277 ? 36.461 8.561 -6.286 1.00 75.50 277 PHE A O 1
ATOM 2166 N N . GLY A 1 278 ? 34.744 9.645 -7.235 1.00 72.62 278 GLY A N 1
ATOM 2167 C CA . GLY A 1 278 ? 35.201 9.466 -8.616 1.00 72.62 278 GLY A CA 1
ATOM 2168 C C . GLY A 1 278 ? 34.993 8.060 -9.190 1.00 72.62 278 GLY A C 1
ATOM 2169 O O . GLY A 1 278 ? 35.449 7.782 -10.299 1.00 72.62 278 GLY A O 1
ATOM 2170 N N . VAL A 1 279 ? 34.288 7.172 -8.481 1.00 78.31 279 VAL A N 1
ATOM 2171 C CA . VAL A 1 279 ? 33.938 5.835 -8.979 1.00 78.31 279 VAL A CA 1
ATOM 2172 C C . VAL A 1 279 ? 32.669 5.937 -9.823 1.00 78.31 279 VAL A C 1
ATOM 2174 O O . VAL A 1 279 ? 31.604 6.288 -9.318 1.00 78.31 279 VAL A O 1
ATOM 2177 N N . LYS A 1 280 ? 32.768 5.616 -11.118 1.00 76.50 280 LYS A N 1
ATOM 2178 C CA . LYS A 1 280 ? 31.619 5.593 -12.035 1.00 76.50 280 LYS A CA 1
ATOM 2179 C C . LYS A 1 280 ? 30.986 4.205 -12.055 1.00 76.50 280 LYS A C 1
ATOM 2181 O O . LYS A 1 280 ? 31.614 3.244 -12.494 1.00 76.50 280 LYS A O 1
ATOM 2186 N N . ILE A 1 281 ? 29.738 4.111 -11.608 1.00 73.19 281 ILE A N 1
ATOM 2187 C CA . ILE A 1 281 ? 28.913 2.918 -11.812 1.00 73.19 281 ILE A CA 1
ATOM 2188 C C . ILE A 1 281 ? 28.413 2.948 -13.265 1.00 73.19 281 ILE A C 1
ATOM 2190 O O . ILE A 1 281 ? 27.978 4.004 -13.724 1.00 73.19 281 ILE A O 1
ATOM 2194 N N . PRO A 1 282 ? 28.487 1.840 -14.025 1.00 75.56 282 PRO A N 1
ATOM 2195 C CA . PRO A 1 282 ? 27.910 1.793 -15.364 1.00 75.56 282 PRO A CA 1
ATOM 2196 C C . PRO A 1 282 ? 26.412 2.128 -15.332 1.00 75.56 282 PRO A C 1
ATOM 2198 O O . PRO A 1 282 ? 25.672 1.520 -14.562 1.00 75.56 282 PRO A O 1
ATOM 2201 N N . GLU A 1 283 ? 25.950 3.029 -16.202 1.00 65.00 283 GLU A N 1
ATOM 2202 C CA . GLU A 1 283 ? 24.552 3.507 -16.234 1.00 65.00 283 GLU A CA 1
ATOM 2203 C C . GLU A 1 283 ? 23.536 2.356 -16.355 1.00 65.00 283 GLU A C 1
ATOM 2205 O O . GLU A 1 283 ? 22.480 2.359 -15.727 1.00 65.00 283 GLU A O 1
ATOM 2210 N N . VAL A 1 284 ? 23.881 1.321 -17.127 1.00 65.94 284 VAL A N 1
ATOM 2211 C CA . VAL A 1 284 ? 23.055 0.114 -17.278 1.00 65.94 284 VAL A CA 1
ATOM 2212 C C . VAL A 1 284 ? 22.916 -0.630 -15.947 1.00 65.94 284 VAL A C 1
ATOM 2214 O O . VAL A 1 284 ? 21.825 -1.075 -15.604 1.00 65.94 284 VAL A O 1
ATOM 2217 N N . LEU A 1 285 ? 24.000 -0.738 -15.173 1.00 68.31 285 LEU A N 1
ATOM 2218 C CA . LEU A 1 285 ? 23.988 -1.397 -13.868 1.00 68.31 285 LEU A CA 1
ATOM 2219 C C . LEU A 1 285 ? 23.210 -0.569 -12.839 1.00 68.31 285 LEU A C 1
ATOM 2221 O O . LEU A 1 285 ? 22.431 -1.130 -12.075 1.00 68.31 285 LEU A O 1
ATOM 2225 N N . GLU A 1 286 ? 23.376 0.754 -12.854 1.00 67.62 286 GLU A N 1
ATOM 2226 C CA . GLU A 1 286 ? 22.617 1.677 -12.007 1.00 67.62 286 GLU A CA 1
ATOM 2227 C C . GLU A 1 286 ? 21.109 1.556 -12.265 1.00 67.62 286 GLU A C 1
ATOM 2229 O O . GLU A 1 286 ? 20.347 1.311 -11.329 1.00 67.62 286 GLU A O 1
ATOM 2234 N N . LYS A 1 287 ? 20.677 1.613 -13.533 1.00 64.81 287 LYS A N 1
ATOM 2235 C CA . LYS A 1 287 ? 19.269 1.420 -13.917 1.00 64.81 287 LYS A CA 1
ATOM 2236 C C . LYS A 1 287 ? 18.741 0.061 -13.477 1.00 64.81 287 LYS A C 1
ATOM 2238 O O . LYS A 1 287 ? 17.665 -0.006 -12.892 1.00 64.81 287 LYS A O 1
ATOM 2243 N N . ILE A 1 288 ? 19.502 -1.009 -13.703 1.00 66.31 288 ILE A N 1
ATOM 2244 C CA . ILE A 1 288 ? 19.124 -2.362 -13.284 1.00 66.31 288 ILE A CA 1
ATOM 2245 C C . ILE A 1 288 ? 18.939 -2.440 -11.759 1.00 66.31 288 ILE A C 1
ATOM 2247 O O . ILE A 1 288 ? 17.939 -2.992 -11.308 1.00 66.31 288 ILE A O 1
ATOM 2251 N N . ILE A 1 289 ? 19.852 -1.873 -10.961 1.00 68.00 289 ILE A N 1
ATOM 2252 C CA . ILE A 1 289 ? 19.748 -1.879 -9.491 1.00 68.00 289 ILE A CA 1
ATOM 2253 C C . ILE A 1 289 ? 18.551 -1.043 -9.029 1.00 68.00 289 ILE A C 1
ATOM 2255 O O . ILE A 1 289 ? 17.785 -1.495 -8.179 1.00 68.00 289 ILE A O 1
ATOM 2259 N N . ILE A 1 290 ? 18.354 0.143 -9.607 1.00 68.38 290 ILE A N 1
ATOM 2260 C CA . ILE A 1 290 ? 17.211 1.011 -9.302 1.00 68.38 290 ILE A CA 1
ATOM 2261 C C . ILE A 1 290 ? 15.901 0.282 -9.603 1.00 68.38 290 ILE A C 1
ATOM 2263 O O . ILE A 1 290 ? 15.019 0.270 -8.752 1.00 68.38 290 ILE A O 1
ATOM 2267 N N . ILE A 1 291 ? 15.780 -0.371 -10.759 1.00 63.69 291 ILE A N 1
ATOM 2268 C CA . ILE A 1 291 ? 14.588 -1.137 -11.151 1.00 63.69 291 ILE A CA 1
ATOM 2269 C C . ILE A 1 291 ? 14.375 -2.336 -10.215 1.00 63.69 291 ILE A C 1
ATOM 2271 O O . ILE A 1 291 ? 13.279 -2.518 -9.687 1.00 63.69 291 ILE A O 1
ATOM 2275 N N . MET A 1 292 ? 15.423 -3.126 -9.956 1.00 64.44 292 MET A N 1
ATOM 2276 C CA . MET A 1 292 ? 15.347 -4.304 -9.082 1.00 64.44 292 MET A CA 1
ATOM 2277 C C . MET A 1 292 ? 14.991 -3.962 -7.637 1.00 64.44 292 MET A C 1
ATOM 2279 O O . MET A 1 292 ? 14.470 -4.815 -6.928 1.00 64.44 292 MET A O 1
ATOM 2283 N N . VAL A 1 293 ? 15.290 -2.749 -7.178 1.00 65.44 293 VAL A N 1
ATOM 2284 C CA . VAL A 1 293 ? 14.956 -2.317 -5.821 1.00 65.44 293 VAL A CA 1
ATOM 2285 C C . VAL A 1 293 ? 13.613 -1.606 -5.784 1.00 65.44 293 VAL A C 1
ATOM 2287 O O . VAL A 1 293 ? 12.849 -1.878 -4.862 1.00 65.44 293 VAL A O 1
ATOM 2290 N N . ASN A 1 294 ? 13.321 -0.719 -6.742 1.00 65.00 294 ASN A N 1
ATOM 2291 C CA . ASN A 1 294 ? 12.156 0.174 -6.718 1.00 65.00 294 ASN A CA 1
ATOM 2292 C C . ASN A 1 294 ? 10.841 -0.477 -7.150 1.00 65.00 294 ASN A C 1
ATOM 2294 O O . ASN A 1 294 ? 9.789 -0.013 -6.716 1.00 65.00 294 ASN A O 1
ATOM 2298 N N . THR A 1 295 ? 10.889 -1.516 -7.985 1.00 62.88 295 THR A N 1
ATOM 2299 C CA . THR A 1 295 ? 9.671 -2.218 -8.399 1.00 62.88 295 THR A CA 1
ATOM 2300 C C . THR A 1 295 ? 9.203 -3.195 -7.317 1.00 62.88 295 THR A C 1
ATOM 2302 O O . THR A 1 295 ? 8.186 -2.931 -6.698 1.00 62.88 295 THR A O 1
ATOM 2305 N N . PRO A 1 296 ? 9.979 -4.208 -6.889 1.00 59.78 296 PRO A N 1
ATOM 2306 C CA . PRO A 1 296 ? 9.559 -5.109 -5.810 1.00 59.78 296 PRO A CA 1
ATOM 2307 C C . PRO A 1 296 ? 9.686 -4.495 -4.402 1.00 59.78 296 PRO A C 1
ATOM 2309 O O . PRO A 1 296 ? 9.679 -5.238 -3.412 1.00 59.78 296 PRO A O 1
ATOM 2312 N N . THR A 1 297 ? 9.860 -3.172 -4.249 1.00 69.88 297 THR A N 1
ATOM 2313 C CA . THR A 1 297 ? 10.160 -2.570 -2.935 1.00 69.88 297 THR A CA 1
ATOM 2314 C C . THR A 1 297 ? 9.075 -2.867 -1.920 1.00 69.88 297 THR A C 1
ATOM 2316 O O . THR A 1 297 ? 9.368 -3.003 -0.734 1.00 69.88 297 THR A O 1
ATOM 2319 N N . GLU A 1 298 ? 7.821 -2.997 -2.350 1.00 69.44 298 GLU A N 1
ATOM 2320 C CA . GLU A 1 298 ? 6.720 -3.381 -1.472 1.00 69.44 298 GLU A CA 1
ATOM 2321 C C . GLU A 1 298 ? 6.945 -4.781 -0.891 1.00 69.44 298 GLU A C 1
ATOM 2323 O O . GLU A 1 298 ? 6.923 -4.953 0.325 1.00 69.44 298 GLU A O 1
ATOM 2328 N N . ILE A 1 299 ? 7.269 -5.777 -1.716 1.00 76.44 299 ILE A N 1
ATOM 2329 C CA . ILE A 1 299 ? 7.518 -7.149 -1.249 1.00 76.44 299 ILE A CA 1
ATOM 2330 C C . ILE A 1 299 ? 8.785 -7.209 -0.391 1.00 76.44 299 ILE A C 1
ATOM 2332 O O . ILE A 1 299 ? 8.767 -7.803 0.690 1.00 76.44 299 ILE A O 1
ATOM 2336 N N . ILE A 1 300 ? 9.861 -6.537 -0.810 1.00 75.06 300 ILE A N 1
ATOM 2337 C CA . ILE A 1 300 ? 11.104 -6.443 -0.031 1.00 75.06 300 ILE A CA 1
ATOM 2338 C C . ILE A 1 300 ? 10.830 -5.784 1.324 1.00 75.06 300 ILE A C 1
ATOM 2340 O O . ILE A 1 300 ? 11.307 -6.259 2.352 1.00 75.06 300 ILE A O 1
ATOM 2344 N N . SER A 1 301 ? 10.030 -4.720 1.360 1.00 71.75 301 SER A N 1
ATOM 2345 C CA . SER A 1 301 ? 9.693 -4.012 2.595 1.00 71.75 301 SER A CA 1
ATOM 2346 C C . SER A 1 301 ? 8.721 -4.788 3.486 1.00 71.75 301 SER A C 1
ATOM 2348 O O . SER A 1 301 ? 8.846 -4.710 4.710 1.00 71.75 301 SER A O 1
ATOM 2350 N N . PHE A 1 302 ? 7.811 -5.590 2.922 1.00 72.75 302 PHE A N 1
ATOM 2351 C CA . PHE A 1 302 ? 7.013 -6.546 3.691 1.00 72.75 302 PHE A CA 1
ATOM 2352 C C . PHE A 1 302 ? 7.900 -7.618 4.332 1.00 72.75 302 PHE A C 1
ATOM 2354 O O . PHE A 1 302 ? 7.723 -7.924 5.515 1.00 72.75 302 PHE A O 1
ATOM 2361 N N . ILE A 1 303 ? 8.872 -8.159 3.591 1.00 76.06 303 ILE A N 1
ATOM 2362 C CA . ILE A 1 303 ? 9.821 -9.158 4.100 1.00 76.06 303 ILE A CA 1
ATOM 2363 C C . ILE A 1 303 ? 10.718 -8.542 5.166 1.00 76.06 303 ILE A C 1
ATOM 2365 O O . ILE A 1 303 ? 10.814 -9.096 6.255 1.00 76.06 303 ILE A O 1
ATOM 2369 N N . ALA A 1 304 ? 11.311 -7.378 4.906 1.00 72.12 304 ALA A N 1
ATOM 2370 C CA . ALA A 1 304 ? 12.142 -6.664 5.869 1.00 72.12 304 ALA A CA 1
ATOM 2371 C C . ALA A 1 304 ? 11.347 -6.331 7.138 1.00 72.12 304 ALA A C 1
ATOM 2373 O O . ALA A 1 304 ? 11.810 -6.593 8.242 1.00 72.12 304 ALA A O 1
ATOM 2374 N N . GLY A 1 305 ? 10.112 -5.840 7.000 1.00 67.81 305 GLY A N 1
ATOM 2375 C CA . GLY A 1 305 ? 9.234 -5.557 8.133 1.00 67.81 305 GLY A CA 1
ATOM 2376 C C . GLY A 1 305 ? 8.868 -6.803 8.944 1.00 67.81 305 GLY A C 1
ATOM 2377 O O . GLY A 1 305 ? 8.837 -6.739 10.172 1.00 67.81 305 GLY A O 1
ATOM 2378 N N . THR A 1 306 ? 8.627 -7.933 8.276 1.00 70.06 306 THR A N 1
ATOM 2379 C CA . THR A 1 306 ? 8.292 -9.219 8.913 1.00 70.06 306 THR A CA 1
ATOM 2380 C C . THR A 1 306 ? 9.511 -9.833 9.596 1.00 70.06 306 THR A C 1
ATOM 2382 O O . THR A 1 306 ? 9.456 -10.180 10.771 1.00 70.06 306 THR A O 1
ATOM 2385 N N . PHE A 1 307 ? 10.647 -9.883 8.901 1.00 71.75 307 PHE A N 1
ATOM 2386 C CA . PHE A 1 307 ? 11.922 -10.334 9.449 1.00 71.75 307 PHE A CA 1
ATOM 2387 C C . PHE A 1 307 ? 12.319 -9.493 10.661 1.00 71.75 307 PHE A C 1
ATOM 2389 O O . PHE A 1 307 ? 12.668 -10.041 11.706 1.00 71.75 307 PHE A O 1
ATOM 2396 N N . SER A 1 308 ? 12.199 -8.166 10.563 1.00 66.25 308 SER A N 1
ATOM 2397 C CA . SER A 1 308 ? 12.510 -7.289 11.683 1.00 66.25 308 SER A CA 1
ATOM 2398 C C . SER A 1 308 ? 11.561 -7.471 12.861 1.00 66.25 308 SER A C 1
ATOM 2400 O O . SER A 1 308 ? 12.001 -7.403 14.007 1.00 66.25 308 SER A O 1
ATOM 2402 N N . ALA A 1 309 ? 10.274 -7.714 12.597 1.00 65.06 309 ALA A N 1
ATOM 2403 C CA . ALA A 1 309 ? 9.289 -7.983 13.638 1.00 65.06 309 ALA A CA 1
ATOM 2404 C C . ALA A 1 309 ? 9.500 -9.335 14.334 1.00 65.06 309 ALA A C 1
ATOM 2406 O O . ALA A 1 309 ? 9.047 -9.468 15.465 1.00 65.06 309 ALA A O 1
ATOM 2407 N N . ASN A 1 310 ? 10.197 -10.288 13.707 1.00 66.69 310 ASN A N 1
ATOM 2408 C CA . ASN A 1 310 ? 10.442 -11.618 14.271 1.00 66.69 310 ASN A CA 1
ATOM 2409 C C . ASN A 1 310 ? 11.823 -11.753 14.933 1.00 66.69 310 ASN A C 1
ATOM 2411 O O . ASN A 1 310 ? 11.934 -12.422 15.953 1.00 66.69 310 ASN A O 1
ATOM 2415 N N . ASN A 1 311 ? 12.866 -11.113 14.389 1.00 66.25 311 ASN A N 1
ATOM 2416 C CA . ASN A 1 311 ? 14.258 -11.410 14.762 1.00 66.25 311 ASN A CA 1
ATOM 2417 C C . ASN A 1 311 ? 14.978 -10.316 15.568 1.00 66.25 311 ASN A C 1
ATOM 2419 O O . ASN A 1 311 ? 15.974 -10.614 16.218 1.00 66.25 311 ASN A O 1
ATOM 2423 N N . PHE A 1 312 ? 14.503 -9.063 15.584 1.00 64.06 312 PHE A N 1
ATOM 2424 C CA . PHE A 1 312 ? 15.152 -7.981 16.355 1.00 64.06 312 PHE A CA 1
ATOM 2425 C C . PHE A 1 312 ? 14.558 -7.785 17.765 1.00 64.06 312 PHE A C 1
ATOM 2427 O O . PHE A 1 312 ? 14.572 -6.678 18.302 1.00 64.06 312 PHE A O 1
ATOM 2434 N N . GLY A 1 313 ? 14.046 -8.855 18.383 1.00 52.09 313 GLY A N 1
ATOM 2435 C CA . GLY A 1 3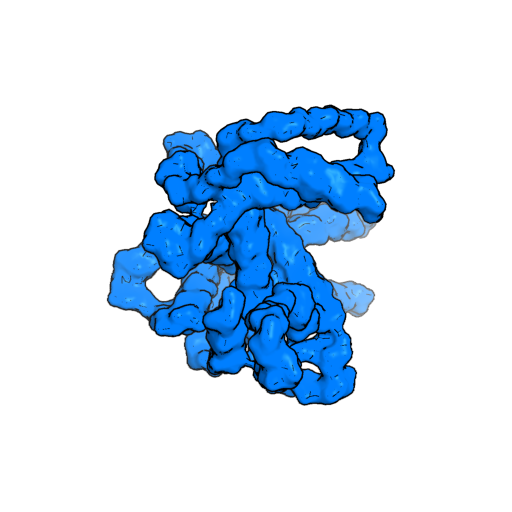13 ? 13.422 -8.865 19.716 1.00 52.09 313 GLY A CA 1
ATOM 2436 C C . GLY A 1 313 ? 14.390 -8.764 20.897 1.00 52.09 313 GLY A C 1
ATOM 2437 O O . GLY A 1 313 ? 14.267 -9.527 21.847 1.00 52.09 313 GLY A O 1
ATOM 2438 N N . ALA A 1 314 ? 15.364 -7.854 20.846 1.00 52.38 314 ALA A N 1
ATOM 2439 C CA . ALA A 1 314 ? 16.278 -7.606 21.960 1.00 52.38 314 ALA A CA 1
ATOM 2440 C C . ALA A 1 314 ? 15.741 -6.494 22.885 1.00 52.38 314 ALA A C 1
ATOM 2442 O O . ALA A 1 314 ? 15.329 -5.438 22.400 1.00 52.38 314 ALA A O 1
ATOM 2443 N N . GLU A 1 315 ? 15.824 -6.686 24.210 1.00 51.81 315 GLU A N 1
ATOM 2444 C CA . GLU A 1 315 ? 15.421 -5.709 25.252 1.00 51.81 315 GLU A CA 1
ATOM 2445 C C . GLU A 1 315 ? 15.989 -4.296 25.016 1.00 51.81 315 GLU A C 1
ATOM 2447 O O . GLU A 1 315 ? 15.321 -3.291 25.254 1.00 51.81 315 GLU A O 1
ATOM 2452 N N . LEU A 1 316 ? 17.205 -4.192 24.468 1.00 47.91 316 LEU A N 1
ATOM 2453 C CA . LEU A 1 316 ? 17.860 -2.912 24.165 1.00 47.91 316 LEU A CA 1
ATOM 2454 C C . LEU A 1 316 ? 17.149 -2.096 23.067 1.00 47.91 316 LEU A C 1
ATOM 2456 O O . LEU A 1 316 ? 17.286 -0.871 23.018 1.00 47.91 316 LEU A O 1
ATOM 2460 N N . ILE A 1 317 ? 16.372 -2.749 22.199 1.00 53.25 317 ILE A N 1
ATOM 2461 C CA . ILE A 1 317 ? 15.674 -2.129 21.064 1.00 53.25 317 ILE A CA 1
ATOM 2462 C C . ILE A 1 317 ? 14.192 -1.866 21.405 1.00 53.25 317 ILE A C 1
ATOM 2464 O O . ILE A 1 317 ? 13.566 -1.032 20.752 1.00 53.25 317 ILE A O 1
ATOM 2468 N N . GLU A 1 318 ? 13.653 -2.442 22.488 1.00 54.06 318 GLU A N 1
ATOM 2469 C CA . GLU A 1 318 ? 12.239 -2.360 22.919 1.00 54.06 318 GLU A CA 1
ATOM 2470 C C . GLU A 1 318 ? 11.680 -0.928 22.976 1.00 54.06 318 GLU A C 1
ATOM 2472 O O . GLU A 1 318 ? 10.537 -0.650 22.601 1.00 54.06 318 GLU A O 1
ATOM 2477 N N . LYS A 1 319 ? 12.515 0.027 23.397 1.00 56.97 319 LYS A N 1
ATOM 2478 C CA . LYS A 1 319 ? 12.140 1.446 23.497 1.00 56.97 319 LYS A CA 1
ATOM 2479 C C . LYS A 1 319 ? 11.909 2.107 22.130 1.00 56.97 319 LYS A C 1
ATOM 2481 O O . LYS A 1 319 ? 11.196 3.113 22.040 1.00 56.97 319 LYS A O 1
ATOM 2486 N N . TRP A 1 320 ? 12.513 1.565 21.075 1.00 54.88 320 TRP A N 1
ATOM 2487 C CA . TRP A 1 320 ? 12.523 2.125 19.724 1.00 54.88 320 TRP A CA 1
ATOM 2488 C C . TRP A 1 320 ? 11.725 1.267 18.732 1.00 54.88 320 TRP A C 1
ATOM 2490 O O . TRP A 1 320 ? 11.023 1.836 17.895 1.00 54.88 320 TRP A O 1
ATOM 2500 N N . TRP A 1 321 ? 11.740 -0.061 18.869 1.00 58.41 321 TRP A N 1
ATOM 2501 C CA . TRP A 1 321 ? 11.114 -1.041 17.975 1.00 58.41 321 TRP A CA 1
ATOM 2502 C C . TRP A 1 321 ? 10.389 -2.121 18.789 1.00 58.41 321 TRP A C 1
ATOM 2504 O O . TRP A 1 321 ? 10.890 -2.567 19.812 1.00 58.41 321 TRP A O 1
ATOM 2514 N N . SER A 1 322 ? 9.203 -2.537 18.343 1.00 61.88 322 SER A N 1
ATOM 2515 C CA . SER A 1 322 ? 8.400 -3.570 19.011 1.00 61.88 322 SER A CA 1
ATOM 2516 C C . SER A 1 322 ? 8.132 -4.739 18.059 1.00 61.88 322 SER A C 1
ATOM 2518 O O . SER A 1 322 ? 7.672 -4.521 16.931 1.00 61.88 322 SER A O 1
ATOM 2520 N N . THR A 1 323 ? 8.451 -5.958 18.497 1.00 65.94 323 THR A N 1
ATOM 2521 C CA . THR A 1 323 ? 8.183 -7.211 17.770 1.00 65.94 323 THR A CA 1
ATOM 2522 C C . THR A 1 323 ? 6.742 -7.661 17.957 1.00 65.94 323 THR A C 1
ATOM 2524 O O . THR A 1 323 ? 6.063 -7.210 18.882 1.00 65.94 323 THR A O 1
ATOM 2527 N N . ASP A 1 324 ? 6.258 -8.554 17.096 1.00 65.88 324 ASP A N 1
ATOM 2528 C CA . ASP A 1 324 ? 4.887 -9.054 17.239 1.00 65.88 324 ASP A CA 1
ATOM 2529 C C . ASP A 1 324 ? 4.713 -9.907 18.496 1.00 65.88 324 ASP A C 1
ATOM 2531 O O . ASP A 1 324 ? 3.696 -9.771 19.168 1.00 65.88 324 ASP A O 1
ATOM 2535 N N . ASP A 1 325 ? 5.729 -10.670 18.903 1.00 65.56 325 ASP A N 1
ATOM 2536 C CA . ASP A 1 325 ? 5.704 -11.403 20.174 1.00 65.56 325 ASP A CA 1
ATOM 2537 C C . ASP A 1 325 ? 5.545 -10.459 21.381 1.00 65.56 325 ASP A C 1
ATOM 2539 O O . ASP A 1 325 ? 4.698 -10.661 22.253 1.00 65.56 325 ASP A O 1
ATOM 2543 N N . MET A 1 326 ? 6.267 -9.334 21.385 1.00 70.25 326 MET A N 1
ATOM 2544 C CA . MET A 1 326 ? 6.146 -8.328 22.443 1.00 70.25 326 MET A CA 1
ATOM 2545 C C . MET A 1 326 ? 4.787 -7.628 22.423 1.00 70.25 326 MET A C 1
ATOM 2547 O O . MET A 1 326 ? 4.207 -7.406 23.487 1.00 70.25 326 MET A O 1
ATOM 2551 N N . LYS A 1 327 ? 4.246 -7.307 21.237 1.00 74.06 327 LYS A N 1
ATOM 2552 C CA . LYS A 1 327 ? 2.887 -6.746 21.104 1.00 74.06 327 LYS A CA 1
ATOM 2553 C C . LYS A 1 327 ? 1.859 -7.716 21.650 1.00 74.06 327 LYS A C 1
ATOM 2555 O O . LYS A 1 327 ? 0.998 -7.308 22.425 1.00 74.06 327 LYS A O 1
ATOM 2560 N N . ASN A 1 328 ? 1.991 -8.990 21.306 1.00 72.38 328 ASN A N 1
ATOM 2561 C CA . ASN A 1 328 ? 1.102 -10.051 21.749 1.00 72.38 328 ASN A CA 1
ATOM 2562 C C . ASN A 1 328 ? 1.160 -10.210 23.266 1.00 72.38 328 ASN A C 1
ATOM 2564 O O . ASN A 1 328 ? 0.122 -10.168 23.925 1.00 72.38 328 ASN A O 1
ATOM 2568 N N . LYS A 1 329 ? 2.364 -10.267 23.840 1.00 73.88 329 LYS A N 1
ATOM 2569 C CA . LYS A 1 329 ? 2.577 -10.331 25.290 1.00 73.88 329 LYS A CA 1
ATOM 2570 C C . LYS A 1 329 ? 1.999 -9.115 26.016 1.00 73.88 329 LYS A C 1
ATOM 2572 O O . LYS A 1 329 ? 1.299 -9.278 27.014 1.00 73.88 329 LYS A O 1
ATOM 2577 N N . GLN A 1 330 ? 2.241 -7.902 25.517 1.00 78.06 330 GLN A N 1
ATOM 2578 C CA . GLN A 1 330 ? 1.693 -6.667 26.093 1.00 78.06 330 GLN A CA 1
ATOM 2579 C C . GLN A 1 330 ? 0.167 -6.600 25.971 1.00 78.06 330 GLN A C 1
ATOM 2581 O O . GLN A 1 330 ? -0.502 -6.121 26.884 1.00 78.06 330 GLN A O 1
ATOM 2586 N N . MET A 1 331 ? -0.396 -7.111 24.878 1.00 80.25 331 MET A N 1
ATOM 2587 C CA . MET A 1 331 ? -1.838 -7.156 24.661 1.00 80.25 331 MET A CA 1
ATOM 2588 C C . MET A 1 331 ? -2.529 -8.165 25.575 1.00 80.25 331 MET A C 1
ATOM 2590 O O . MET A 1 331 ? -3.532 -7.837 26.204 1.00 80.25 331 MET A O 1
ATOM 2594 N N . VAL A 1 332 ? -1.973 -9.374 25.696 1.00 78.25 332 VAL A N 1
ATOM 2595 C CA . VAL A 1 332 ? -2.449 -10.396 26.637 1.00 78.25 332 VAL A CA 1
ATOM 2596 C C . VAL A 1 332 ? -2.372 -9.861 28.062 1.00 78.25 332 VAL A C 1
ATOM 2598 O O . VAL A 1 332 ? -3.344 -9.971 28.805 1.00 78.25 332 VAL A O 1
ATOM 2601 N N . ARG A 1 333 ? -1.268 -9.197 28.422 1.00 83.00 333 ARG A N 1
ATOM 2602 C CA . ARG A 1 333 ? -1.126 -8.538 29.723 1.00 83.00 333 ARG A CA 1
ATOM 2603 C C . ARG A 1 333 ? -2.200 -7.473 29.946 1.00 83.00 333 ARG A C 1
ATOM 2605 O O . ARG A 1 333 ? -2.840 -7.497 30.985 1.00 83.00 333 ARG A O 1
ATOM 2612 N N . LEU A 1 334 ? -2.465 -6.609 28.964 1.00 84.50 334 LEU A N 1
ATOM 2613 C CA . LEU A 1 334 ? -3.523 -5.595 29.052 1.00 84.50 334 LEU A CA 1
ATOM 2614 C C . LEU A 1 334 ? -4.911 -6.221 29.267 1.00 84.50 334 LEU A C 1
ATOM 2616 O O . LEU A 1 334 ? -5.697 -5.707 30.062 1.00 84.50 334 LEU A O 1
ATOM 2620 N N . ILE A 1 335 ? -5.209 -7.329 28.581 1.00 81.81 335 ILE A N 1
ATOM 2621 C CA . ILE A 1 335 ? -6.469 -8.070 28.743 1.00 81.81 335 ILE A CA 1
ATOM 2622 C C . ILE A 1 335 ? -6.562 -8.668 30.151 1.00 81.81 335 ILE A C 1
ATOM 2624 O O . ILE A 1 335 ? -7.587 -8.505 30.814 1.00 81.81 335 ILE A O 1
ATOM 2628 N N . ILE A 1 336 ? -5.502 -9.331 30.622 1.00 82.31 336 ILE A N 1
ATOM 2629 C CA . ILE A 1 336 ? -5.453 -9.942 31.957 1.00 82.31 336 ILE A CA 1
ATOM 2630 C C . ILE A 1 336 ? -5.584 -8.869 33.040 1.00 82.31 336 ILE A C 1
ATOM 2632 O O . ILE A 1 336 ? -6.438 -9.003 33.911 1.00 82.31 336 ILE A O 1
ATOM 2636 N N . ASP A 1 337 ? -4.815 -7.784 32.957 1.00 85.31 337 ASP A N 1
ATOM 2637 C CA . ASP A 1 337 ? -4.835 -6.689 33.932 1.00 85.31 337 ASP A CA 1
ATOM 2638 C C . ASP A 1 337 ? -6.233 -6.058 34.014 1.00 85.31 337 ASP A C 1
ATOM 2640 O O . ASP A 1 337 ? -6.774 -5.883 35.107 1.00 85.31 337 ASP A O 1
ATOM 2644 N N . ARG A 1 338 ? -6.878 -5.805 32.863 1.00 85.56 338 ARG A N 1
ATOM 2645 C CA . ARG A 1 338 ? -8.254 -5.282 32.817 1.00 85.56 338 ARG A CA 1
ATOM 2646 C C . ARG A 1 338 ? -9.262 -6.262 33.416 1.00 85.56 338 ARG A C 1
ATOM 2648 O O . ARG A 1 338 ? -10.171 -5.841 34.126 1.00 85.56 338 ARG A O 1
ATOM 2655 N N . THR A 1 339 ? -9.078 -7.557 33.169 1.00 82.19 339 THR A N 1
ATOM 2656 C CA . THR A 1 339 ? -9.927 -8.614 33.737 1.00 82.19 339 THR A CA 1
ATOM 2657 C C . THR A 1 339 ? -9.759 -8.690 35.256 1.00 82.19 339 THR A C 1
ATOM 2659 O O . THR A 1 339 ? -10.751 -8.758 35.977 1.00 82.19 339 THR A O 1
ATOM 2662 N N . ILE A 1 340 ? -8.526 -8.608 35.768 1.00 84.62 340 ILE A N 1
ATOM 2663 C CA . ILE A 1 340 ? -8.234 -8.579 37.209 1.00 84.62 340 ILE A CA 1
ATOM 2664 C C . ILE A 1 340 ? -8.858 -7.347 37.865 1.00 84.62 340 ILE A C 1
ATOM 2666 O O . ILE A 1 340 ? -9.473 -7.467 38.923 1.00 84.62 340 ILE A O 1
ATOM 2670 N N . GLU A 1 341 ? -8.723 -6.169 37.259 1.00 84.38 341 GLU A N 1
ATOM 2671 C CA . GLU A 1 341 ? -9.367 -4.952 37.761 1.00 84.38 341 GLU A CA 1
ATOM 2672 C C . GLU A 1 341 ? -10.887 -5.095 37.823 1.00 84.38 341 GLU A C 1
ATOM 2674 O O . GLU A 1 341 ? -11.492 -4.746 38.834 1.00 84.38 341 GLU A O 1
ATOM 2679 N N . GLN A 1 342 ? -11.497 -5.656 36.781 1.00 83.81 342 GLN A N 1
ATOM 2680 C CA . GLN A 1 342 ? -12.939 -5.869 36.734 1.00 83.81 342 GLN A CA 1
ATOM 2681 C C . GLN A 1 342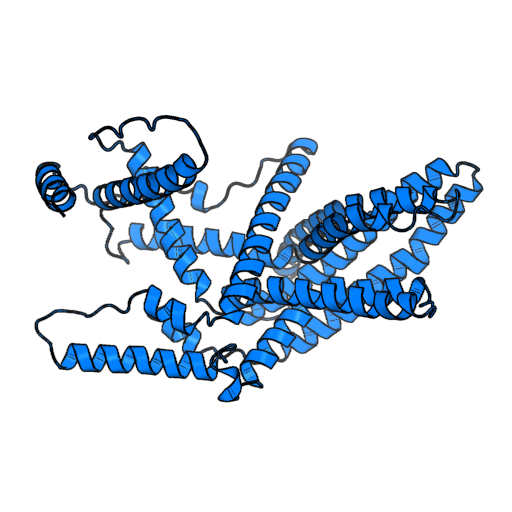 ? -13.410 -6.893 37.779 1.00 83.81 342 GLN A C 1
ATOM 2683 O O . GLN A 1 342 ? -14.466 -6.712 38.379 1.00 83.81 342 GLN A O 1
ATOM 2688 N N . MET A 1 343 ? -12.612 -7.929 38.057 1.00 82.62 343 MET A N 1
ATOM 2689 C CA . MET A 1 343 ? -12.882 -8.869 39.153 1.00 82.62 343 MET A CA 1
ATOM 2690 C C . MET A 1 343 ? -12.776 -8.210 40.535 1.00 82.62 343 MET A C 1
ATOM 2692 O O . MET A 1 343 ? -13.476 -8.622 41.457 1.00 82.62 343 MET A O 1
ATOM 2696 N N . LYS A 1 344 ? -11.927 -7.186 40.693 1.00 86.62 344 LYS A N 1
ATOM 2697 C CA . LYS A 1 344 ? -11.791 -6.429 41.949 1.00 86.62 344 LYS A CA 1
ATOM 2698 C C . LYS A 1 344 ? -12.933 -5.437 42.176 1.00 86.62 344 LYS A C 1
ATOM 2700 O O . LYS A 1 344 ? -13.226 -5.134 43.329 1.00 86.62 344 LYS A O 1
ATOM 2705 N N . THR A 1 345 ? -13.577 -4.942 41.117 1.00 83.88 345 THR A N 1
ATOM 2706 C CA . THR A 1 345 ? -14.713 -4.008 41.214 1.00 83.88 345 THR A CA 1
ATOM 2707 C C . THR A 1 345 ? -15.944 -4.484 40.425 1.00 83.88 345 THR A C 1
ATOM 2709 O O . THR A 1 345 ? -16.401 -3.816 39.496 1.00 83.88 345 THR A O 1
ATOM 2712 N N . PRO A 1 346 ? -16.559 -5.620 40.812 1.00 71.19 346 PRO A N 1
ATOM 2713 C CA . PRO A 1 346 ? -17.622 -6.263 40.030 1.00 71.19 346 PRO A CA 1
ATOM 2714 C C . PRO A 1 346 ? -18.891 -5.408 39.868 1.00 71.19 346 PRO A C 1
ATOM 2716 O O . PRO A 1 346 ? -19.675 -5.632 38.948 1.00 71.19 346 PRO A O 1
ATOM 2719 N N . HIS A 1 347 ? -19.096 -4.411 40.733 1.00 75.38 347 HIS A N 1
ATOM 2720 C CA . HIS A 1 347 ? -20.260 -3.521 40.702 1.00 75.38 347 HIS A CA 1
ATOM 2721 C C . HIS A 1 347 ? -20.096 -2.300 39.780 1.00 75.38 347 HIS A C 1
ATOM 2723 O O . HIS A 1 347 ? -21.080 -1.619 39.505 1.00 75.38 347 HIS A O 1
ATOM 2729 N N . GLU A 1 348 ? -18.889 -2.018 39.278 1.00 73.88 348 GLU A N 1
ATOM 2730 C CA . GLU A 1 348 ? -18.607 -0.835 38.442 1.00 73.88 348 GLU A CA 1
ATOM 2731 C C . GLU A 1 348 ? -18.890 -1.055 36.943 1.00 73.88 348 GLU A C 1
ATOM 2733 O O . GLU A 1 348 ? -18.668 -0.163 36.124 1.00 73.88 348 GLU A O 1
ATOM 2738 N N . GLY A 1 349 ? -19.406 -2.228 36.568 1.00 69.88 349 GLY A N 1
ATOM 2739 C CA . GLY A 1 349 ? -19.661 -2.589 35.176 1.00 69.88 349 GLY A CA 1
ATOM 2740 C C . GLY A 1 349 ? -18.396 -2.999 34.413 1.00 69.88 349 GLY A C 1
ATOM 2741 O O . GLY A 1 349 ? -17.337 -3.256 34.985 1.00 69.88 349 GLY A O 1
ATOM 2742 N N . ILE A 1 350 ? -18.518 -3.126 33.090 1.00 72.25 350 ILE A N 1
ATOM 2743 C CA . ILE A 1 350 ? -17.413 -3.576 32.234 1.00 72.25 350 ILE A CA 1
ATOM 2744 C C . ILE A 1 350 ? -16.401 -2.440 32.070 1.00 72.25 350 ILE A C 1
ATOM 2746 O O . ILE A 1 350 ? -16.717 -1.395 31.500 1.00 72.25 350 ILE A O 1
ATOM 2750 N N . ARG A 1 351 ? -15.157 -2.659 32.511 1.00 74.06 351 ARG A N 1
ATOM 2751 C CA . ARG A 1 351 ? -14.057 -1.726 32.246 1.00 74.06 351 ARG A CA 1
ATOM 2752 C C . ARG A 1 351 ? -13.557 -1.913 30.817 1.00 74.06 351 ARG A C 1
ATOM 2754 O O . ARG A 1 351 ? -12.824 -2.851 30.512 1.00 74.06 351 ARG A O 1
ATOM 2761 N N . GLU A 1 352 ? -13.935 -1.003 29.928 1.00 75.31 352 GLU A N 1
ATOM 2762 C CA . GLU A 1 352 ? -13.526 -1.060 28.524 1.00 75.31 352 GLU A CA 1
ATOM 2763 C C . GLU A 1 352 ? -12.019 -0.825 28.345 1.00 75.31 352 GLU A C 1
ATOM 2765 O O . GLU A 1 352 ? -11.442 0.076 28.957 1.00 75.31 352 GLU A O 1
ATOM 2770 N N . ILE A 1 353 ? -11.378 -1.599 27.463 1.00 78.25 353 ILE A N 1
ATOM 2771 C CA . ILE A 1 353 ? -10.017 -1.318 26.984 1.00 78.25 353 ILE A CA 1
ATOM 2772 C C . ILE A 1 353 ? -10.082 -0.140 26.009 1.00 78.25 353 ILE A C 1
ATOM 2774 O O . ILE A 1 353 ? -10.733 -0.224 24.961 1.00 78.25 353 ILE A O 1
ATOM 2778 N N . LYS A 1 354 ? -9.386 0.957 26.324 1.00 79.94 354 LYS A N 1
ATOM 2779 C CA . LYS A 1 354 ? -9.403 2.156 25.484 1.00 79.94 354 LYS A CA 1
ATOM 2780 C C . LYS A 1 354 ? -8.523 1.954 24.257 1.00 79.94 354 LYS A C 1
ATOM 2782 O O . LYS A 1 354 ? -7.434 1.387 24.316 1.00 79.94 354 LYS A O 1
ATOM 2787 N N . GLN A 1 355 ? -8.955 2.525 23.137 1.00 71.31 355 GLN A N 1
ATOM 2788 C CA . GLN A 1 355 ? -8.210 2.485 21.878 1.00 71.31 355 GLN A CA 1
ATOM 2789 C C . GLN A 1 355 ? -6.779 3.030 22.013 1.00 71.31 355 GLN A C 1
ATOM 2791 O O . GLN A 1 355 ? -5.857 2.525 21.383 1.00 71.31 355 GLN A O 1
ATOM 2796 N N . GLU A 1 356 ? -6.587 4.061 22.833 1.00 77.69 356 GLU A N 1
ATOM 2797 C CA . GLU A 1 356 ? -5.286 4.696 23.064 1.00 77.69 356 GLU A CA 1
ATOM 2798 C C . GLU A 1 356 ? -4.283 3.753 23.739 1.00 77.69 356 GLU A C 1
ATOM 2800 O O . GLU A 1 356 ? -3.085 3.839 23.470 1.00 77.69 356 GLU A O 1
ATOM 2805 N N . GLU A 1 357 ? -4.766 2.847 24.591 1.00 80.25 357 GLU A N 1
ATOM 2806 C CA . GLU A 1 357 ? -3.952 1.839 25.278 1.00 80.25 357 GLU A CA 1
ATOM 2807 C C . GLU A 1 357 ? -3.452 0.804 24.268 1.00 80.25 357 GLU A C 1
ATOM 2809 O O . GLU A 1 357 ? -2.255 0.534 24.185 1.00 80.25 357 GLU A O 1
ATOM 2814 N N . VAL A 1 358 ? -4.355 0.330 23.406 1.00 77.50 358 VAL A N 1
ATOM 2815 C CA . VAL A 1 358 ? -4.036 -0.591 22.306 1.00 77.50 358 VAL A CA 1
ATOM 2816 C C . VAL A 1 358 ? -3.076 0.066 21.311 1.00 77.50 358 VAL A C 1
ATOM 2818 O O . VAL A 1 358 ? -2.075 -0.527 20.918 1.00 77.50 358 VAL A O 1
ATOM 2821 N N . TYR A 1 359 ? -3.324 1.323 20.937 1.00 74.44 359 TYR A N 1
ATOM 2822 C CA . TYR A 1 359 ? -2.490 2.051 19.980 1.00 74.44 359 TYR A CA 1
ATOM 2823 C C . TYR A 1 359 ? -1.045 2.219 20.473 1.00 74.44 359 TYR A C 1
ATOM 2825 O O . TYR A 1 359 ? -0.113 2.127 19.676 1.00 74.44 359 TYR A O 1
ATOM 2833 N N . LYS A 1 360 ? -0.839 2.448 21.778 1.00 78.12 360 LYS A N 1
ATOM 2834 C CA . LYS A 1 360 ? 0.505 2.561 22.373 1.00 78.12 360 LYS A CA 1
ATOM 2835 C C . LYS A 1 360 ? 1.305 1.262 22.270 1.00 78.12 360 LYS A C 1
ATOM 2837 O O . LYS A 1 360 ? 2.508 1.339 22.046 1.00 78.12 360 LYS A O 1
ATOM 2842 N N . ILE A 1 361 ? 0.644 0.110 22.392 1.00 74.88 361 ILE A N 1
ATOM 2843 C CA . ILE A 1 361 ? 1.277 -1.210 22.241 1.00 74.88 361 ILE A CA 1
ATOM 2844 C C . ILE A 1 361 ? 1.698 -1.432 20.782 1.00 74.88 361 ILE A C 1
ATOM 2846 O O . ILE A 1 361 ? 2.809 -1.873 20.503 1.00 74.88 361 ILE A O 1
ATOM 2850 N N . TYR A 1 362 ? 0.841 -1.060 19.826 1.00 69.25 362 TYR A N 1
ATOM 2851 C CA . TYR A 1 362 ? 1.105 -1.295 18.404 1.00 69.25 362 TYR A CA 1
ATOM 2852 C C . TYR A 1 362 ? 2.107 -0.330 17.757 1.00 69.25 362 TYR A C 1
ATOM 2854 O O . TYR A 1 362 ? 2.717 -0.706 16.751 1.00 69.25 362 TYR A O 1
ATOM 2862 N N . HIS A 1 363 ? 2.291 0.875 18.309 1.00 71.12 363 HIS A N 1
ATOM 2863 C CA . HIS A 1 363 ? 3.070 1.960 17.695 1.00 71.12 363 HIS A CA 1
ATOM 2864 C C . HIS A 1 363 ? 4.087 2.581 18.674 1.00 71.12 363 HIS A C 1
ATOM 2866 O O . HIS A 1 363 ? 3.844 3.655 19.237 1.00 71.12 363 HIS A O 1
ATOM 2872 N N . THR A 1 364 ? 5.254 1.943 18.842 1.00 71.25 364 THR A N 1
ATOM 2873 C CA . THR A 1 364 ? 6.402 2.483 19.613 1.00 71.25 364 THR A CA 1
ATOM 2874 C C . THR A 1 364 ? 7.040 3.708 18.939 1.00 71.25 364 THR A C 1
ATOM 2876 O O . THR A 1 364 ? 6.649 4.088 17.839 1.00 71.25 364 THR A O 1
ATOM 2879 N N . LYS A 1 365 ? 8.012 4.391 19.571 1.00 69.94 365 LYS A N 1
ATOM 2880 C CA . LYS A 1 365 ? 8.521 5.702 19.099 1.00 69.94 365 LYS A CA 1
ATOM 2881 C C . LYS A 1 365 ? 8.958 5.734 17.622 1.00 69.94 365 LYS A C 1
ATOM 2883 O O . LYS A 1 365 ? 8.508 6.636 16.914 1.00 69.94 365 LYS A O 1
ATOM 2888 N N . MET A 1 366 ? 9.780 4.790 17.144 1.00 65.19 366 MET A N 1
ATOM 2889 C CA . MET A 1 366 ? 10.205 4.775 15.728 1.00 65.19 366 MET A CA 1
ATOM 2890 C C . MET A 1 366 ? 9.131 4.218 14.813 1.00 65.19 366 MET A C 1
ATOM 2892 O O . MET A 1 366 ? 8.906 4.777 13.744 1.00 65.19 366 MET A O 1
ATOM 2896 N N . GLN A 1 367 ? 8.418 3.176 15.249 1.00 66.12 367 GLN A N 1
ATOM 2897 C CA . GLN A 1 367 ? 7.300 2.621 14.485 1.00 66.12 367 GLN A CA 1
ATOM 2898 C C . GLN A 1 367 ? 6.221 3.670 14.241 1.00 66.12 367 GLN A C 1
ATOM 2900 O O . GLN A 1 367 ? 5.680 3.764 13.153 1.00 66.12 367 GLN A O 1
ATOM 2905 N N . LYS A 1 368 ? 5.963 4.544 15.211 1.00 71.56 368 LYS A N 1
ATOM 2906 C CA . LYS A 1 368 ? 5.053 5.675 15.056 1.00 71.56 368 LYS A CA 1
ATOM 2907 C C . LYS A 1 368 ? 5.539 6.654 13.989 1.00 71.56 368 LYS A C 1
ATOM 2909 O O . LYS A 1 368 ? 4.705 7.260 13.320 1.00 71.56 368 LYS A O 1
ATOM 2914 N N . LEU A 1 369 ? 6.850 6.834 13.831 1.00 69.94 369 LEU A N 1
ATOM 2915 C CA . LEU A 1 369 ? 7.426 7.718 12.821 1.00 69.94 369 LEU A CA 1
ATOM 2916 C C . LEU A 1 369 ? 7.321 7.101 11.421 1.00 69.94 369 LEU A C 1
ATOM 2918 O O . LEU A 1 369 ? 6.774 7.751 10.529 1.00 69.94 369 LEU A O 1
ATOM 2922 N N . THR A 1 370 ? 7.740 5.844 11.251 1.00 67.25 370 THR A N 1
ATOM 2923 C CA . THR A 1 370 ? 7.633 5.118 9.973 1.00 67.25 370 THR A CA 1
ATOM 2924 C C . THR A 1 370 ? 6.177 4.896 9.569 1.00 67.25 370 THR A C 1
ATOM 2926 O O . THR A 1 370 ? 5.816 5.170 8.428 1.00 67.25 370 THR A O 1
ATOM 2929 N N . TYR A 1 371 ? 5.306 4.532 10.511 1.00 72.56 371 TYR A N 1
ATOM 2930 C CA . TYR A 1 371 ? 3.868 4.386 10.289 1.00 72.56 371 TYR A CA 1
ATOM 2931 C C . TYR A 1 371 ? 3.208 5.712 9.910 1.00 72.56 371 TYR A C 1
ATOM 2933 O O . TYR A 1 371 ? 2.422 5.775 8.967 1.00 72.56 371 TYR A O 1
ATOM 2941 N N . LYS A 1 372 ? 3.525 6.812 10.611 1.00 80.06 372 LYS A N 1
ATOM 2942 C CA . LYS A 1 372 ? 2.987 8.142 10.278 1.00 80.06 372 LYS A CA 1
ATOM 2943 C C . LYS A 1 372 ? 3.443 8.589 8.891 1.00 80.06 372 LYS A C 1
ATOM 2945 O O . LYS A 1 372 ? 2.638 9.157 8.153 1.00 80.06 372 LYS A O 1
ATOM 2950 N N . TYR A 1 373 ? 4.703 8.334 8.547 1.00 75.38 373 TYR A N 1
ATOM 2951 C CA . TYR A 1 373 ? 5.235 8.602 7.219 1.00 75.38 373 TYR A CA 1
ATOM 2952 C C . TYR A 1 373 ? 4.512 7.761 6.155 1.00 75.38 373 TYR A C 1
ATOM 2954 O O . TYR A 1 373 ? 3.881 8.335 5.268 1.00 75.38 373 TYR A O 1
ATOM 2962 N N . GLY A 1 374 ? 4.463 6.434 6.310 1.00 71.94 374 GLY A N 1
ATOM 2963 C CA . GLY A 1 374 ? 3.755 5.526 5.400 1.00 71.94 374 GLY A CA 1
ATOM 2964 C C . GLY A 1 374 ? 2.270 5.867 5.247 1.00 71.94 374 GLY A C 1
ATOM 2965 O O . GLY A 1 374 ? 1.734 5.871 4.140 1.00 71.94 374 GLY A O 1
ATOM 2966 N N . LYS A 1 375 ? 1.596 6.277 6.331 1.00 79.88 375 LYS A N 1
ATOM 2967 C CA . LYS A 1 375 ? 0.194 6.731 6.315 1.00 79.88 375 LYS A CA 1
ATOM 2968 C C . LYS A 1 375 ? 0.016 8.017 5.509 1.00 79.88 375 LYS A C 1
ATOM 2970 O O . LYS A 1 375 ? -1.014 8.189 4.855 1.00 79.88 375 LYS A O 1
ATOM 2975 N N . ASN A 1 376 ? 0.985 8.927 5.550 1.00 78.88 376 ASN A N 1
ATOM 2976 C CA . ASN A 1 376 ? 0.963 10.142 4.737 1.00 78.88 376 ASN A CA 1
ATOM 2977 C C . ASN A 1 376 ? 1.216 9.834 3.258 1.00 78.88 376 ASN A C 1
ATOM 2979 O O . ASN A 1 376 ? 0.468 10.341 2.423 1.00 78.88 376 ASN A O 1
ATOM 2983 N N . VAL A 1 377 ? 2.180 8.960 2.948 1.00 69.56 377 VAL A N 1
ATOM 2984 C CA . VAL A 1 377 ? 2.439 8.473 1.581 1.00 69.56 377 VAL A CA 1
ATOM 2985 C C . VAL A 1 377 ? 1.188 7.801 1.013 1.00 69.56 377 VAL A C 1
ATOM 2987 O O . VAL A 1 377 ? 0.680 8.217 -0.023 1.00 69.56 377 VAL A O 1
ATOM 2990 N N . THR A 1 378 ? 0.587 6.871 1.759 1.00 73.12 378 THR A N 1
ATOM 2991 C CA . THR A 1 378 ? -0.668 6.190 1.392 1.00 73.12 378 THR A CA 1
ATOM 2992 C C . THR A 1 378 ? -1.786 7.196 1.091 1.00 73.12 378 THR A C 1
ATOM 2994 O O . THR A 1 378 ? -2.490 7.090 0.087 1.00 73.12 378 THR A O 1
ATOM 2997 N N . LYS A 1 379 ? -1.963 8.221 1.939 1.00 80.12 379 LYS A N 1
ATOM 2998 C CA . LYS A 1 379 ? -2.975 9.271 1.721 1.00 80.12 379 LYS A CA 1
ATOM 2999 C C . LYS A 1 379 ? -2.704 10.086 0.462 1.00 80.12 379 LYS A C 1
ATOM 3001 O O . LYS A 1 379 ? -3.649 10.354 -0.279 1.00 80.12 379 LYS A O 1
ATOM 3006 N N . PHE A 1 380 ? -1.456 10.491 0.252 1.00 75.44 380 PHE A N 1
ATOM 3007 C CA . PHE A 1 380 ? -1.036 11.208 -0.945 1.00 75.44 380 PHE A CA 1
ATOM 3008 C C . PHE A 1 380 ? -1.324 10.374 -2.199 1.00 75.44 380 PHE A C 1
ATOM 3010 O O . PHE A 1 380 ? -2.002 10.850 -3.107 1.00 75.44 380 PHE A O 1
ATOM 3017 N N . MET A 1 381 ? -0.957 9.094 -2.183 1.00 70.50 381 MET A N 1
ATOM 3018 C CA . MET A 1 381 ? -1.189 8.160 -3.282 1.00 70.50 381 MET A CA 1
ATOM 3019 C C . MET A 1 381 ? -2.667 7.958 -3.606 1.00 70.50 381 MET A C 1
ATOM 3021 O O . MET A 1 381 ? -3.058 8.002 -4.770 1.00 70.50 381 MET A O 1
ATOM 3025 N N . ILE A 1 382 ? -3.531 7.850 -2.593 1.00 74.75 382 ILE A N 1
ATOM 3026 C CA . ILE A 1 382 ? -4.987 7.796 -2.803 1.00 74.75 382 ILE A CA 1
ATOM 3027 C C . ILE A 1 382 ? -5.506 9.076 -3.483 1.00 74.75 382 ILE A C 1
ATOM 3029 O O . ILE A 1 382 ? -6.452 9.017 -4.274 1.00 74.75 382 ILE A O 1
ATOM 3033 N N . VAL A 1 383 ? -4.936 10.244 -3.166 1.00 79.62 383 VAL A N 1
ATOM 3034 C CA . VAL A 1 383 ? -5.308 11.516 -3.808 1.00 79.62 383 VAL A CA 1
ATOM 3035 C C . VAL A 1 383 ? -4.844 11.538 -5.261 1.00 79.62 383 VAL A C 1
ATOM 3037 O O . VAL A 1 383 ? -5.661 11.826 -6.137 1.00 79.62 383 VAL A O 1
ATOM 3040 N N . VAL A 1 384 ? -3.584 11.181 -5.525 1.00 70.00 384 VAL A N 1
ATOM 3041 C CA . VAL A 1 384 ? -3.029 11.081 -6.885 1.00 70.00 384 VAL A CA 1
ATOM 3042 C C . VAL A 1 384 ? -3.862 10.121 -7.726 1.00 70.00 384 VAL A C 1
ATOM 3044 O O . VAL A 1 384 ? -4.335 10.501 -8.795 1.00 70.00 384 VAL A O 1
ATOM 3047 N N . TYR A 1 385 ? -4.156 8.929 -7.206 1.00 72.62 385 TYR A N 1
ATOM 3048 C CA . TYR A 1 385 ? -4.995 7.942 -7.878 1.00 72.62 385 TYR A CA 1
ATOM 3049 C C . TYR A 1 385 ? -6.360 8.502 -8.274 1.00 72.62 385 TYR A C 1
ATOM 3051 O O . TYR A 1 385 ? -6.780 8.372 -9.423 1.00 72.62 385 TYR A O 1
ATOM 3059 N N . LYS A 1 386 ? -7.063 9.152 -7.340 1.00 75.88 386 LYS A N 1
ATOM 3060 C CA . LYS A 1 386 ? -8.377 9.752 -7.616 1.00 75.88 386 LYS A CA 1
ATOM 3061 C C . LYS A 1 386 ? -8.300 10.829 -8.689 1.00 75.88 386 LYS A C 1
ATOM 3063 O O . LYS A 1 386 ? -9.214 10.932 -9.501 1.00 75.88 386 LYS A O 1
ATOM 3068 N N . SER A 1 387 ? -7.232 11.618 -8.699 1.00 75.75 387 SER A N 1
ATOM 3069 C CA . SER A 1 387 ? -7.007 12.636 -9.724 1.00 75.75 387 SER A CA 1
ATOM 3070 C C . SER A 1 387 ? -6.736 12.003 -11.089 1.00 75.75 387 SER A C 1
ATOM 3072 O O . SER A 1 387 ? -7.419 12.342 -12.053 1.00 75.75 387 SER A O 1
ATOM 3074 N N . VAL A 1 388 ? -5.819 11.033 -11.168 1.00 68.12 388 VAL A N 1
ATOM 3075 C CA . VAL A 1 388 ? -5.466 10.327 -12.413 1.00 68.12 388 VAL A CA 1
ATOM 3076 C C . VAL A 1 388 ? -6.674 9.586 -12.982 1.00 68.12 388 VAL A C 1
ATOM 3078 O O . VAL A 1 388 ? -7.011 9.765 -14.150 1.00 68.12 388 VAL A O 1
ATOM 3081 N N . THR A 1 389 ? -7.386 8.813 -12.159 1.00 69.19 389 THR A N 1
ATOM 3082 C CA . THR A 1 389 ? -8.594 8.090 -12.590 1.00 69.19 389 THR A CA 1
ATOM 3083 C C . THR A 1 389 ? -9.708 9.022 -13.024 1.00 69.19 389 THR A C 1
ATOM 3085 O O . THR A 1 389 ? -10.361 8.746 -14.026 1.00 69.19 389 THR A O 1
ATOM 3088 N N . LYS A 1 390 ? -9.921 10.143 -12.326 1.00 78.25 390 LYS A N 1
ATOM 3089 C CA . LYS A 1 390 ? -10.903 11.152 -12.732 1.00 78.25 390 LYS A CA 1
ATOM 3090 C C . LYS A 1 390 ? -10.562 11.742 -14.098 1.00 78.25 390 LYS A C 1
ATOM 3092 O O . LYS A 1 390 ? -11.448 11.825 -14.945 1.00 78.25 390 LYS A O 1
ATOM 3097 N N . THR A 1 391 ? -9.309 12.136 -14.319 1.00 74.75 391 THR A N 1
ATOM 3098 C CA . THR A 1 391 ? -8.855 12.692 -15.602 1.00 74.75 391 THR A CA 1
ATOM 3099 C C . THR A 1 391 ? -8.976 11.663 -16.720 1.00 74.75 391 THR A C 1
ATOM 3101 O O . THR A 1 391 ? -9.534 11.967 -17.772 1.00 74.75 391 THR A O 1
ATOM 3104 N N . TRP A 1 392 ? -8.539 10.428 -16.471 1.00 69.44 392 TRP A N 1
ATOM 3105 C CA . TRP A 1 392 ? -8.642 9.327 -17.425 1.00 69.44 392 TRP A CA 1
ATOM 3106 C C . TRP A 1 392 ? -10.099 9.014 -17.779 1.00 69.44 392 TRP A C 1
ATOM 3108 O O . TRP A 1 392 ? -10.471 8.990 -18.947 1.00 69.44 392 TRP A O 1
ATOM 3118 N N . ASN A 1 393 ? -10.961 8.828 -16.782 1.00 75.94 393 ASN A N 1
ATOM 3119 C CA . ASN A 1 393 ? -12.373 8.531 -17.011 1.00 75.94 393 ASN A CA 1
ATOM 3120 C C . ASN A 1 393 ? -13.083 9.677 -17.738 1.00 75.94 393 ASN A C 1
ATOM 3122 O O . ASN A 1 393 ? -13.881 9.410 -18.629 1.00 75.94 393 ASN A O 1
ATOM 3126 N N . LYS A 1 394 ? -12.733 10.936 -17.441 1.00 81.94 394 LYS A N 1
ATOM 3127 C CA . LYS A 1 394 ? -13.223 12.100 -18.191 1.00 81.94 394 LYS A CA 1
ATOM 3128 C C . LYS A 1 394 ? -12.790 12.058 -19.660 1.00 81.94 394 LYS A C 1
ATOM 3130 O O . LYS A 1 394 ? -13.617 12.309 -20.526 1.00 81.94 394 LYS A O 1
ATOM 3135 N N . MET A 1 395 ? -11.526 11.727 -19.932 1.00 75.12 395 MET A N 1
ATOM 3136 C CA . MET A 1 395 ? -10.984 11.616 -21.293 1.00 75.12 395 MET A CA 1
ATOM 3137 C C . MET A 1 395 ? -11.689 10.525 -22.113 1.00 75.12 395 MET A C 1
ATOM 3139 O O . MET A 1 395 ? -11.900 10.698 -23.306 1.00 75.12 395 MET A O 1
ATOM 3143 N N . TRP A 1 396 ? -12.100 9.434 -21.464 1.00 76.62 396 TRP A N 1
ATOM 3144 C CA . TRP A 1 396 ? -12.735 8.281 -22.110 1.00 76.62 396 TRP A CA 1
ATOM 3145 C C . TRP A 1 396 ? -14.257 8.197 -21.906 1.00 76.62 396 TRP A C 1
ATOM 3147 O O . TRP A 1 396 ? -14.845 7.147 -22.156 1.00 76.62 396 TRP A O 1
ATOM 3157 N N . GLY A 1 397 ? -14.902 9.258 -21.406 1.00 76.81 397 GLY A N 1
ATOM 3158 C CA . GLY A 1 397 ? -16.354 9.297 -21.183 1.00 76.81 397 GLY A CA 1
ATOM 3159 C C . GLY A 1 397 ? -16.893 8.258 -20.188 1.00 76.81 397 GLY A C 1
ATOM 3160 O O . GLY A 1 397 ? -18.077 7.932 -20.220 1.00 76.81 397 GLY A O 1
ATOM 3161 N N . LYS A 1 398 ? -16.048 7.707 -19.309 1.00 75.88 398 LYS A N 1
ATOM 3162 C CA . LYS A 1 398 ? -16.448 6.697 -18.318 1.00 75.88 398 LYS A CA 1
ATOM 3163 C C . LYS A 1 398 ? -16.907 7.353 -17.009 1.00 75.88 398 LYS A C 1
ATOM 3165 O O . LYS A 1 398 ? -16.340 8.368 -16.600 1.00 75.88 398 LYS A O 1
ATOM 3170 N N . PRO A 1 399 ? -17.898 6.780 -16.304 1.00 70.69 399 PRO A N 1
ATOM 3171 C CA . PRO A 1 399 ? -18.306 7.279 -14.997 1.00 70.69 399 PRO A CA 1
ATOM 3172 C C . PRO A 1 399 ? -17.182 7.100 -13.966 1.00 70.69 399 PRO A C 1
ATOM 3174 O O . PRO A 1 399 ? -16.435 6.121 -13.989 1.00 70.69 399 PRO A O 1
ATOM 3177 N N . ILE A 1 400 ? -17.060 8.054 -13.040 1.00 68.19 400 ILE A N 1
ATOM 3178 C CA . ILE A 1 400 ? -16.114 7.952 -11.923 1.00 68.19 400 ILE A CA 1
ATOM 3179 C C . ILE A 1 400 ? -16.660 6.890 -10.958 1.00 68.19 400 ILE A C 1
ATOM 3181 O O . ILE A 1 400 ? -17.775 7.066 -10.465 1.00 68.19 400 ILE A O 1
ATOM 3185 N N . PRO A 1 401 ? -15.917 5.809 -10.661 1.00 67.00 401 PRO A N 1
ATOM 3186 C CA . PRO A 1 401 ? -16.390 4.795 -9.731 1.00 67.00 401 PRO A CA 1
ATOM 3187 C C . PRO A 1 401 ? -16.589 5.415 -8.343 1.00 67.00 401 PRO A C 1
ATOM 3189 O O . PRO A 1 401 ? -15.648 5.890 -7.701 1.00 67.00 401 PRO A O 1
ATOM 3192 N N . GLU A 1 402 ? -17.840 5.450 -7.886 1.00 70.44 402 GLU A N 1
ATOM 3193 C CA . GLU A 1 402 ? -18.173 5.870 -6.529 1.00 70.44 402 GLU A CA 1
ATOM 3194 C C . GLU A 1 402 ? -17.893 4.751 -5.528 1.00 70.44 402 GLU A C 1
ATOM 3196 O O . GLU A 1 402 ? -18.164 3.579 -5.798 1.00 70.44 402 GLU A O 1
ATOM 3201 N N . SER A 1 403 ? -17.396 5.130 -4.349 1.00 77.75 403 SER A N 1
ATOM 3202 C CA . SER A 1 403 ? -17.132 4.178 -3.271 1.00 77.75 403 SER A CA 1
ATOM 3203 C C . SER A 1 403 ? -18.439 3.550 -2.768 1.00 77.75 403 SER A C 1
ATOM 3205 O O . SER A 1 403 ? -19.472 4.225 -2.701 1.00 77.75 403 SER A O 1
ATOM 3207 N N . LEU A 1 404 ? -18.405 2.264 -2.413 1.00 78.19 404 LEU A N 1
ATOM 3208 C CA . LEU A 1 404 ? -19.530 1.521 -1.841 1.00 78.19 404 LEU A CA 1
ATOM 3209 C C . LEU A 1 404 ? -20.132 2.276 -0.658 1.00 78.19 404 LEU A C 1
ATOM 3211 O O . LEU A 1 404 ? -21.342 2.488 -0.611 1.00 78.19 404 LEU A O 1
ATOM 3215 N N . PHE A 1 405 ? -19.290 2.793 0.241 1.00 79.62 405 PHE A N 1
ATOM 3216 C CA . PHE A 1 405 ? -19.775 3.517 1.415 1.00 79.62 405 PHE A CA 1
ATOM 3217 C C . PHE A 1 405 ? -20.527 4.808 1.055 1.00 79.62 405 PHE A C 1
ATOM 3219 O O . PHE A 1 405 ? -21.451 5.213 1.766 1.00 79.62 405 PHE A O 1
ATOM 3226 N N . LYS A 1 406 ? -20.163 5.475 -0.049 1.00 80.25 406 LYS A N 1
ATOM 3227 C CA . LYS A 1 406 ? -20.893 6.658 -0.533 1.00 80.25 406 LYS A CA 1
ATOM 3228 C C . LYS A 1 406 ? -22.264 6.303 -1.102 1.00 80.25 406 LYS A C 1
ATOM 3230 O O . LYS A 1 406 ? -23.195 7.071 -0.880 1.00 80.25 406 LYS A O 1
ATOM 3235 N N . LYS A 1 407 ? -22.390 5.148 -1.762 1.00 81.44 407 LYS A N 1
ATOM 3236 C CA . LYS A 1 407 ? -23.655 4.657 -2.336 1.00 81.44 407 LYS A CA 1
ATOM 3237 C C . LYS A 1 407 ? -24.693 4.295 -1.270 1.00 81.44 407 LYS A C 1
ATOM 3239 O O . LYS A 1 407 ? -25.888 4.286 -1.549 1.00 81.44 407 LYS A O 1
ATOM 3244 N N . ILE A 1 408 ? -24.254 4.017 -0.042 1.00 77.69 408 ILE A N 1
ATOM 3245 C CA . ILE A 1 408 ? -25.145 3.694 1.074 1.00 77.69 408 ILE A CA 1
ATOM 3246 C C . ILE A 1 408 ? -25.985 4.917 1.466 1.00 77.69 408 ILE A C 1
ATOM 3248 O O . ILE A 1 408 ? -25.447 5.965 1.844 1.00 77.69 408 ILE A O 1
ATOM 3252 N N . ASN A 1 409 ? -27.311 4.758 1.445 1.00 77.69 409 ASN A N 1
ATOM 3253 C CA . ASN A 1 409 ? -28.256 5.762 1.925 1.00 77.69 409 ASN A CA 1
ATOM 3254 C C . ASN A 1 409 ? -28.434 5.656 3.447 1.00 77.69 409 ASN A C 1
ATOM 3256 O O . ASN A 1 409 ? -29.270 4.910 3.950 1.00 77.69 409 ASN A O 1
ATOM 3260 N N . ILE A 1 410 ? -27.650 6.446 4.177 1.00 72.19 410 ILE A N 1
ATOM 3261 C CA . ILE A 1 410 ? -27.645 6.455 5.644 1.00 72.19 410 ILE A CA 1
ATOM 3262 C C . ILE A 1 410 ? -28.973 6.924 6.241 1.00 72.19 410 ILE A C 1
ATOM 3264 O O . ILE A 1 410 ? -29.344 6.449 7.311 1.00 72.19 410 ILE A O 1
ATOM 3268 N N . GLY A 1 411 ? -29.715 7.783 5.538 1.00 65.69 411 GLY A N 1
ATOM 3269 C CA . GLY A 1 411 ? -31.009 8.283 5.997 1.00 65.69 411 GLY A CA 1
ATOM 3270 C C . GLY A 1 411 ? -32.076 7.196 6.155 1.00 65.69 411 GLY A C 1
ATOM 3271 O O . GLY A 1 411 ? -33.065 7.424 6.842 1.00 65.69 411 GLY A O 1
ATOM 3272 N N . LYS A 1 412 ? -31.874 6.009 5.562 1.00 67.94 412 LYS A N 1
ATOM 3273 C CA . LYS A 1 412 ? -32.777 4.857 5.706 1.00 67.94 412 LYS A CA 1
ATOM 3274 C C . LYS A 1 412 ? -32.547 4.033 6.976 1.00 67.94 412 LYS A C 1
ATOM 3276 O O . LYS A 1 412 ? -33.390 3.205 7.299 1.00 67.94 412 LYS A O 1
ATOM 3281 N N . LEU A 1 413 ? -31.440 4.240 7.692 1.00 64.06 413 LEU A N 1
ATOM 3282 C CA . LEU A 1 413 ? -31.163 3.484 8.911 1.00 64.06 413 LEU A CA 1
ATOM 3283 C C . LEU A 1 413 ? -32.050 4.033 10.035 1.00 64.06 413 LEU A C 1
ATOM 3285 O O . LEU A 1 413 ? -31.883 5.177 10.461 1.00 64.06 413 LEU A O 1
ATOM 3289 N N . ALA A 1 414 ? -33.009 3.228 10.499 1.00 56.28 414 ALA A N 1
ATOM 3290 C CA . ALA A 1 414 ? -33.867 3.573 11.630 1.00 56.28 414 ALA A CA 1
ATOM 3291 C C . ALA A 1 414 ? -33.027 3.563 12.917 1.00 56.28 414 ALA A C 1
ATOM 3293 O O . ALA A 1 414 ? -32.873 2.526 13.566 1.00 56.28 414 ALA A O 1
ATOM 3294 N N . LEU A 1 415 ? -32.403 4.699 13.221 1.00 58.38 415 LEU A N 1
ATOM 3295 C CA . LEU A 1 415 ? -31.603 4.939 14.419 1.00 58.38 415 LEU A CA 1
ATOM 3296 C C . LEU A 1 415 ? -32.469 5.636 15.479 1.00 58.38 415 LEU A C 1
ATOM 3298 O O . LEU A 1 415 ? -33.343 6.423 15.110 1.00 58.38 415 LEU A O 1
ATOM 3302 N N . PRO A 1 416 ? -32.256 5.353 16.776 1.00 54.00 416 PRO A N 1
ATOM 3303 C CA . PRO A 1 416 ? -32.998 6.011 17.842 1.00 54.00 416 PRO A CA 1
ATOM 3304 C C . PRO A 1 416 ? -32.771 7.530 17.798 1.00 54.00 416 PRO A C 1
ATOM 3306 O O . PRO A 1 416 ? -31.648 7.995 17.605 1.00 54.00 416 PRO A O 1
ATOM 3309 N N . PHE A 1 417 ? -33.855 8.288 17.966 1.00 48.44 417 PHE A N 1
ATOM 3310 C CA . PHE A 1 417 ? -33.834 9.735 18.166 1.00 48.44 417 PHE A CA 1
ATOM 3311 C C . PHE A 1 417 ? -34.055 10.010 19.653 1.00 48.44 417 PHE A C 1
ATOM 3313 O O . PHE A 1 417 ? -35.050 9.545 20.215 1.00 48.44 417 PHE A O 1
ATOM 3320 N N . TYR A 1 418 ? -33.174 10.774 20.295 1.00 49.22 418 TYR A N 1
ATOM 3321 C CA . TYR A 1 418 ? -33.442 11.255 21.648 1.00 49.22 418 TYR A CA 1
ATOM 3322 C C . TYR A 1 418 ? -34.444 12.420 21.610 1.00 49.22 418 TYR A C 1
ATOM 3324 O O . TYR A 1 418 ? -34.366 13.314 20.765 1.00 49.22 418 TYR A O 1
ATOM 3332 N N . LYS A 1 419 ? -35.412 12.430 22.538 1.00 49.09 419 LYS A N 1
ATOM 3333 C CA . LYS A 1 419 ? -36.335 13.560 22.742 1.00 49.09 419 LYS A CA 1
ATOM 3334 C C . LYS A 1 419 ? -35.516 14.776 23.195 1.00 49.09 419 LYS A C 1
ATOM 3336 O O . LYS A 1 419 ? -34.916 14.743 24.263 1.00 49.09 419 LYS A O 1
ATOM 3341 N N . GLY A 1 420 ? -35.512 15.851 22.404 1.00 44.69 420 GLY A N 1
ATOM 3342 C CA . GLY A 1 420 ? -34.625 17.023 22.519 1.00 44.69 420 GLY A CA 1
ATOM 3343 C C . GLY A 1 420 ? -34.663 17.867 23.808 1.00 44.69 420 GLY A C 1
ATOM 3344 O O . GLY A 1 420 ? -34.126 18.969 23.810 1.00 44.69 420 GLY A O 1
ATOM 3345 N N . LEU A 1 421 ? -35.262 17.390 24.902 1.00 43.97 421 LEU A N 1
ATOM 3346 C CA . LEU A 1 421 ? -35.355 18.105 26.182 1.00 43.97 421 LEU A CA 1
ATOM 3347 C C . LEU A 1 421 ? -34.138 17.898 27.107 1.00 43.97 421 LEU A C 1
ATOM 3349 O O . LEU A 1 421 ? -33.864 18.764 27.933 1.00 43.97 421 LEU A O 1
ATOM 3353 N N . GLU A 1 422 ? -33.358 16.820 26.955 1.00 46.28 422 GLU A N 1
ATOM 3354 C CA . GLU A 1 422 ? -32.212 16.530 27.847 1.00 46.28 422 GLU A CA 1
ATOM 3355 C C . GLU A 1 422 ? -30.863 17.112 27.369 1.00 46.28 422 GLU A C 1
ATOM 3357 O O . GLU A 1 422 ? -29.938 17.289 28.168 1.00 46.28 422 GLU A O 1
ATOM 3362 N N . LEU A 1 423 ? -30.748 17.488 26.088 1.00 48.28 423 LEU A N 1
ATOM 3363 C CA . LEU A 1 423 ? -29.502 17.998 25.488 1.00 48.28 423 LEU A CA 1
ATOM 3364 C C . LEU A 1 423 ? -29.105 19.385 26.023 1.00 48.28 423 LEU A C 1
ATOM 3366 O O . LEU A 1 423 ? -27.932 19.613 26.312 1.00 48.28 423 LEU A O 1
ATOM 3370 N N . ASN A 1 424 ? -30.079 20.264 26.283 1.00 46.16 424 ASN A N 1
ATOM 3371 C CA . ASN A 1 424 ? -29.833 21.587 26.879 1.00 46.16 424 ASN A CA 1
ATOM 3372 C C . ASN A 1 424 ? -29.244 21.518 28.301 1.00 46.16 424 ASN A C 1
ATOM 3374 O O . ASN A 1 424 ? -28.647 22.489 28.767 1.00 46.16 424 ASN A O 1
ATOM 3378 N N . LYS A 1 425 ? -29.407 20.388 29.001 1.00 45.16 425 LYS A N 1
ATOM 3379 C CA . LYS A 1 425 ? -28.887 20.192 30.360 1.00 45.16 425 LYS A CA 1
ATOM 3380 C C . LYS A 1 425 ? -27.426 19.726 30.328 1.00 45.16 425 LYS A C 1
ATOM 3382 O O . LYS A 1 425 ? -26.573 20.375 30.920 1.00 45.16 425 LYS A O 1
ATOM 3387 N N . LYS A 1 426 ? -27.101 18.712 29.510 1.00 45.47 426 LYS A N 1
ATOM 3388 C CA . LYS A 1 426 ? -25.710 18.245 29.308 1.00 45.47 426 LYS A CA 1
ATOM 3389 C C . LYS A 1 426 ? -24.799 19.293 28.655 1.00 45.47 426 LYS A C 1
ATOM 3391 O O . LYS A 1 426 ? -23.607 19.326 28.955 1.00 45.47 426 LYS A O 1
ATOM 3396 N N . GLU A 1 427 ? -25.326 20.138 27.767 1.00 44.50 427 GLU A N 1
ATOM 3397 C CA . GLU A 1 427 ? -24.551 21.216 27.134 1.00 44.50 427 GLU A CA 1
ATOM 3398 C C . GLU A 1 427 ? -24.259 22.370 28.114 1.00 44.50 427 GLU A C 1
ATOM 3400 O O . GLU A 1 427 ? -23.191 22.978 28.043 1.00 44.50 427 GLU A O 1
ATOM 3405 N N . LYS A 1 428 ? -25.142 22.617 29.096 1.00 47.69 428 LYS A N 1
ATOM 3406 C CA . LYS A 1 428 ? -24.865 23.519 30.228 1.00 47.69 428 LYS A CA 1
ATOM 3407 C C . LYS A 1 428 ? -23.831 22.941 31.194 1.00 47.69 428 LYS A C 1
ATOM 3409 O O . LYS A 1 428 ? -22.923 23.661 31.594 1.00 47.69 428 LYS A O 1
ATOM 3414 N N . ASP A 1 429 ? -23.915 21.652 31.507 1.00 46.78 429 ASP A N 1
ATOM 3415 C CA . ASP A 1 429 ? -23.010 21.023 32.477 1.00 46.78 429 ASP A CA 1
ATOM 3416 C C . ASP A 1 429 ? -21.575 20.858 31.936 1.00 46.78 429 ASP A C 1
ATOM 3418 O O . ASP A 1 429 ? -20.616 20.966 32.696 1.00 46.78 429 ASP A O 1
ATOM 3422 N N . LYS A 1 430 ? -21.393 20.664 30.619 1.00 47.31 430 LYS A N 1
ATOM 3423 C CA . LYS A 1 430 ? -20.057 20.568 29.987 1.00 47.31 430 LYS A CA 1
ATOM 3424 C C . LYS A 1 430 ? -19.391 21.912 29.677 1.00 47.31 430 LYS A C 1
ATOM 3426 O O . LYS A 1 430 ? -18.180 21.933 29.509 1.00 47.31 430 LYS A O 1
ATOM 3431 N N . ASN A 1 431 ? -20.145 23.007 29.572 1.00 43.50 431 ASN A N 1
ATOM 3432 C CA . ASN A 1 431 ? -19.575 24.349 29.374 1.00 43.50 431 ASN A CA 1
ATOM 3433 C C . ASN A 1 431 ? -19.152 25.021 30.695 1.00 43.50 431 ASN A C 1
ATOM 3435 O O . ASN A 1 431 ? -18.537 26.082 30.657 1.00 43.50 431 ASN A O 1
ATOM 3439 N N . ASN A 1 432 ? -19.464 24.404 31.840 1.00 40.56 432 ASN A N 1
ATOM 3440 C CA . ASN A 1 432 ? -19.091 24.870 33.177 1.00 40.56 432 ASN A CA 1
ATOM 3441 C C . ASN A 1 432 ? -17.831 24.178 33.746 1.00 40.56 432 ASN A C 1
ATOM 3443 O O . ASN A 1 432 ? -17.558 24.328 34.936 1.00 40.56 432 ASN A O 1
ATOM 3447 N N . PHE A 1 433 ? -17.071 23.442 32.923 1.00 35.00 433 PHE A N 1
ATOM 3448 C CA . PHE A 1 433 ? -15.791 22.822 33.290 1.00 35.00 433 PHE A CA 1
ATOM 3449 C C . PHE A 1 433 ? -14.661 23.219 32.342 1.00 35.00 433 PHE A C 1
ATOM 3451 O O . PHE A 1 433 ? -14.843 23.082 31.108 1.00 35.00 433 PHE A O 1
#

pLDDT: mean 72.18, std 12.86, range [35.0, 93.25]

Sequence (433 aa):
MGAQILGSVYNAKELIKDFWNALLISLSGSGLISAVLDIGVWPAIILLISLTGCIPCAHAVGVFLYMLTPRASETFDSLVIKRLLISFDGGSFWPSSKAVFDENMSVAVAAGKIAAGGSLFNNLLAMEEISKSFPENAQWTSILPAVPANLVATATSGPMVPLEFNEWRDHQRSALYKLYDQGFLPKPDRDEIVLEWRISEKKRKNWKRFFSFFKTPETSPIITNKERDIAFREYIKSKIEASMDIQKTSAMAINSMGIGALISSFVLFALYFPSLFGVKIPEVLEKIIIIMVNTPTEIISFIAGTFSANNFGAELIEKWWSTDDMKNKQMVRLIIDRTIEQMKTPHEGIREIKQEEVYKIYHTKMQKLTYKYGKNVTKFMIVVYKSVTKTWNKMWGKPIPESLFKKINIGKLALPFYKGLELNKKEKDKNNF

InterPro domains:
  IPR053430 Plant immune system effector [PF28193] (72-396)

Organism: Meloidogyne enterolobii (NCBI:txid390850)

Radius of gyration: 25.86 Å; chains: 1; bounding box: 72×56×82 Å

Secondary structure (DSSP, 8-state):
-HHHHHHHHHS-----HHHHHHHHHHHHHHHHHHHIIIIIIHHHHHHHHHTTT-HHHHHHHHHHHHHHHHHHHHHHHHHHHHHHHHHHTT--SS-SSHHHHHHHHHHHHHHHHHHHHHHHHHHHHHHHHHTT-S-TT-HHHHHHHHHHHHHHHHHHS--HHHHHHHHHHHHHHHHHHHHHHTTSSPPPPHHHHHHHHHHHHHHHHHHHHTT--PPPPPPPSSPPHHHHHHHHHHHHHHHHHHHHTTSHHHHHHHHHHHHHHHHHHHHHHHHHGGGGGTPPPPHHHHHHHHHHHHSTHHHHHHHHHHHHHHH---TTTTTT---HHHHHHHHHHHHHHHHHHHHH-GGG---PPPHHHHHHHH--HHHHHHHHHHHHHHHHHHHHHHHHHHHHHHHTTPPP---HHHHS-GGGS-PPPPPTTSHHHHHHHHTT-